Protein AF-A0A846EC88-F1 (afdb_monomer)

Secondary structure (DSSP, 8-state):
-PEEPBTTB--TTT---SS-SEE-TTS-EEESSSTT----TTEEEEEE-TTSS-EEEEE--S------------------PPPHHHHHHHHHHHHHHH---HHHHHHHHTTT--HHHHHHTT-EEE-SEEE-TTT-TTS-TTSTTEEEETTEEEEE--SEEEEEEE-TTS-EEEEEEEESS--TT-SEEEPTT---TTSPPP-EEE--SS-SS--EEEEESSHHHHHHHHHHTSEEEEEGGG-GGG-HHHHHHHHHHTT-SEEEEEPPTTGGG-HHHHHHHHHHHHHHHHTT-EEEEEES---STTSPPTTT-S-STT-EEEEHHHHHHHHHHTT-------S------TTHHHHHHHHHHHHHHHHHHHTTSPPP------------------EEEE-STT-SPPHHHHHHTTS-EEEE-TT-HHHHHHHHHHTT-------PPTTSSHHHHHTT--TTTTT--TT--EEEE-TTTTS-SSHHHHHH-EE-PPP-S-EEEEEEEE-TTSPEEEEEPPTT---SB--S-S-HHHHHHHHHTT----SSTTSHHHHT-TTHHHHHHHSHHHHHHHHHHH-SEEEE-GGGPPP-SSEEEETTHHHH---S------HHHHHHHHHHHHHH-GGGHHHHHHHHHHHHHHHHHHHH--

Radius of gyration: 30.82 Å; Cα contacts (8 Å, |Δi|>4): 964; chains: 1; bounding box: 62×72×78 Å

pLDDT: mean 76.56, std 20.5, range [24.97, 97.5]

Nearest PDB structures (foldseek):
  2au3-assembly1_A  TM=6.042E-01  e=3.944E-06  Aquifex aeolicus
  5w33-assembly1_A  TM=5.744E-01  e=3.854E-04  Mycobacterium tuberculosis H37Rv

Solvent-accessible surface area (backbone atoms only — not comparable to full-atom values): 38056 Å² total; per-residue (Å²): 112,80,43,62,16,24,85,93,46,47,31,91,86,76,63,44,42,83,44,74,25,35,36,43,91,75,66,38,34,34,33,44,88,42,20,88,50,78,94,44,95,63,46,42,70,77,48,53,42,98,82,58,60,25,10,37,30,32,68,64,69,90,77,80,81,82,78,73,72,83,70,70,74,78,72,73,75,74,60,72,50,67,52,53,68,59,36,20,56,52,49,54,49,47,21,75,73,60,28,60,49,71,71,57,49,49,57,47,38,74,54,73,43,50,73,69,55,46,59,74,51,49,42,21,46,38,54,41,68,40,77,24,58,94,81,42,64,85,65,55,77,61,44,58,20,39,46,73,60,96,84,43,43,28,39,49,54,56,47,23,39,37,39,51,27,21,36,80,88,66,39,35,52,38,52,35,32,40,42,72,77,57,64,96,88,55,58,61,43,71,34,52,75,49,46,44,82,89,64,26,57,69,51,21,39,27,59,50,97,76,71,80,89,54,59,38,36,40,28,52,23,52,66,41,12,45,41,29,4,64,75,66,54,20,36,13,35,10,18,67,83,45,45,48,71,62,28,55,66,64,51,50,51,44,38,58,77,66,68,50,58,53,39,30,38,41,70,52,27,19,34,50,61,33,62,70,56,46,52,38,52,51,48,38,50,57,52,31,56,76,68,67,29,45,64,30,32,51,41,69,78,43,60,40,71,85,37,71,37,74,44,66,52,91,65,67,87,73,47,41,81,38,51,51,70,57,55,48,51,58,20,36,77,60,70,36,90,68,88,72,78,65,98,80,68,81,76,84,69,73,71,68,54,57,56,53,54,53,50,53,70,69,44,54,68,61,56,59,59,65,71,69,64,81,83,85,92,85,84,89,82,89,88,86,85,80,86,90,69,87,66,76,88,45,72,42,75,41,85,53,92,80,59,67,67,44,56,69,55,34,55,75,66,66,64,47,50,78,45,65,56,94,87,42,62,65,57,50,54,24,50,36,45,75,43,63,51,88,76,83,85,84,79,73,62,90,87,75,47,62,66,44,53,61,23,65,67,48,51,78,63,55,73,48,57,92,90,39,38,39,36,39,26,23,94,58,36,85,51,37,82,28,53,38,31,60,75,56,34,46,70,56,80,70,73,30,79,16,30,23,72,36,82,92,43,61,30,56,85,65,47,56,29,72,40,75,41,54,94,93,51,85,42,76,38,73,51,42,32,96,59,36,66,60,56,53,52,36,49,76,69,73,48,86,68,63,93,60,68,84,23,72,73,44,66,71,35,94,56,40,72,56,22,53,63,77,18,47,57,15,52,51,51,52,48,62,74,77,46,55,33,36,22,25,43,66,93,77,60,73,96,62,94,42,51,77,44,69,56,61,53,85,86,63,70,65,83,91,70,81,82,84,73,51,71,64,59,55,52,51,52,49,50,52,38,54,73,76,38,58,92,50,38,80,73,49,50,61,60,54,49,54,54,51,54,57,55,54,56,61,65,75,75,110

Foldseek 3Di:
DWDFAAPVRAQLQPRHHPRQKTDDPPQKIFAQVAQADDDGPQKDWDHHDPVSRTTIIGGDDPDDPPPPDPPPPPPPPPLVADDLQLLLVVLLLCLVPQPADPVQVVVVVVLVDDPVLVVLQSKGWDDQKAFQCVRPVPDDCNHFQWDDDPNTIIRGDHGAMWGFAAALVRRGQFTKGQHPDDDPDDRIHGGHNQADSVRAHGKHKEADPDADPAAEEEEEDRVLQSLLRVLARHIYIYDHLLQCLRVLVRVLVNCVVVVAQEHEYFYAQQCLLPLVSVVSVVSVVVSVVVVNHAYWYFDLPRNHNPDDGSSNDNYSPSTDTHHPVVSVVSSVVSVRDDPDPDPDDDPPPPPPVVVVVVVCVVCVVVLVVVVVDDDDDDDDDDDDDDDDDDDPQAEQECEDQPSDDAPVVCVVVVNHHYDYDQPCVLSVQQNCLVSPNPDDDDPDDPPSCPLVVLLVDDCVSNVHDPLAAEEEADPLLQAAAYPSVVVAAAEQDDQAQAWAFDQVDAHNVGGTRIDHADVVGDHPGHGLDPPVVVVVVCVVVLNDFDLDCPGPVNVPDPCNVVSCCRGSVVSNVVCSVPHRHHYYHLSNDDDDPYHYHYDPCVVRDDPSDDPPPDVVNLVVVLVCCVPPPVVCNVSCVVVSVVVVVVVVVVVVVD

Structure (mmCIF, N/CA/C/O backbone):
data_AF-A0A846EC88-F1
#
_entry.id   AF-A0A846EC88-F1
#
loop_
_atom_site.group_PDB
_atom_site.id
_atom_site.type_symbol
_atom_site.label_atom_id
_atom_site.label_alt_id
_atom_site.label_comp_id
_atom_site.label_asym_id
_atom_site.label_entity_id
_atom_site.label_seq_id
_atom_site.pdbx_PDB_ins_code
_atom_site.Cartn_x
_atom_site.Cartn_y
_atom_site.Cartn_z
_atom_site.occupancy
_atom_site.B_iso_or_equiv
_atom_site.auth_seq_id
_atom_site.auth_comp_id
_atom_site.auth_asym_id
_atom_site.auth_atom_id
_atom_site.pdbx_PDB_model_num
ATOM 1 N N . MET A 1 1 ? 27.613 26.245 20.957 1.00 57.59 1 MET A N 1
ATOM 2 C CA . MET A 1 1 ? 26.777 25.849 22.128 1.00 57.59 1 MET A CA 1
ATOM 3 C C . MET A 1 1 ? 25.412 26.517 21.968 1.00 57.59 1 MET A C 1
ATOM 5 O O . MET A 1 1 ? 25.391 27.625 21.455 1.00 57.59 1 MET A O 1
ATOM 9 N N . PHE A 1 2 ? 24.279 25.891 22.315 1.00 75.75 2 PHE A N 1
ATOM 10 C CA . PHE A 1 2 ? 22.965 26.524 22.092 1.00 75.75 2 PHE A CA 1
ATOM 11 C C . PHE A 1 2 ? 22.640 27.540 23.194 1.00 75.75 2 PHE A C 1
ATOM 13 O O . PHE A 1 2 ? 22.489 27.157 24.353 1.00 75.75 2 PHE A O 1
ATOM 20 N N . LYS A 1 3 ? 22.500 28.820 22.838 1.00 85.25 3 LYS A N 1
ATOM 21 C CA . LYS A 1 3 ? 22.108 29.898 23.763 1.00 85.25 3 LYS A CA 1
ATOM 22 C C . LYS A 1 3 ? 20.609 30.164 23.638 1.00 85.25 3 LYS A C 1
ATOM 24 O O . LYS A 1 3 ? 20.094 30.245 22.526 1.00 85.25 3 LYS A O 1
ATOM 29 N N . ALA A 1 4 ? 19.894 30.260 24.756 1.00 88.75 4 ALA A N 1
ATOM 30 C CA . ALA A 1 4 ? 18.466 30.575 24.740 1.00 88.75 4 ALA A CA 1
ATOM 31 C C . ALA A 1 4 ? 18.224 32.052 24.390 1.00 88.75 4 ALA A C 1
ATOM 33 O O . ALA A 1 4 ? 19.019 32.917 24.772 1.00 88.75 4 ALA A O 1
ATOM 34 N N . SER A 1 5 ? 17.125 32.326 23.684 1.00 87.12 5 SER A N 1
ATOM 35 C CA . SER A 1 5 ? 16.649 33.691 23.444 1.00 87.12 5 SER A CA 1
ATOM 36 C C . SER A 1 5 ? 16.393 34.425 24.766 1.00 87.12 5 SER A C 1
ATOM 38 O O . SER A 1 5 ? 15.987 33.828 25.758 1.00 87.12 5 SER A O 1
ATOM 40 N N . ASN A 1 6 ? 16.645 35.726 24.830 1.00 86.69 6 ASN A N 1
ATOM 41 C CA . ASN A 1 6 ? 16.360 36.528 26.023 1.00 86.69 6 ASN A CA 1
ATOM 42 C C . ASN A 1 6 ? 16.172 38.004 25.650 1.00 86.69 6 ASN A C 1
ATOM 44 O O . ASN A 1 6 ? 16.313 38.375 24.489 1.00 86.69 6 ASN A O 1
ATOM 48 N N . ARG A 1 7 ? 15.884 38.868 26.630 1.00 84.94 7 ARG A N 1
ATOM 49 C CA . ARG A 1 7 ? 15.658 40.307 26.389 1.00 84.94 7 ARG A CA 1
ATOM 50 C C . ARG A 1 7 ? 16.820 41.030 25.694 1.00 84.94 7 ARG A C 1
ATOM 52 O O . ARG A 1 7 ? 16.562 41.959 24.943 1.00 84.94 7 ARG A O 1
ATOM 59 N N . HIS A 1 8 ? 18.065 40.614 25.924 1.00 82.25 8 HIS A N 1
ATOM 60 C CA . HIS A 1 8 ? 19.252 41.205 25.289 1.00 82.25 8 HIS A CA 1
ATOM 61 C C . HIS A 1 8 ? 19.635 40.501 23.978 1.00 82.25 8 HIS A C 1
ATOM 63 O O . HIS A 1 8 ? 20.498 40.984 23.254 1.00 82.25 8 HIS A O 1
ATOM 69 N N . ASN A 1 9 ? 19.015 39.356 23.679 1.00 81.25 9 ASN A N 1
ATOM 70 C CA . ASN A 1 9 ? 19.256 38.569 22.475 1.00 81.25 9 ASN A CA 1
ATOM 71 C C . ASN A 1 9 ? 17.948 37.879 22.024 1.00 81.25 9 ASN A C 1
ATOM 73 O O . ASN A 1 9 ? 17.772 36.679 22.277 1.00 81.25 9 ASN A O 1
ATOM 77 N N . PRO A 1 10 ? 16.990 38.638 21.455 1.00 86.44 10 PRO A N 1
ATOM 78 C CA . PRO A 1 10 ? 15.709 38.107 20.994 1.00 86.44 10 PRO A CA 1
ATOM 79 C C . PRO A 1 10 ? 15.895 37.149 19.816 1.00 86.44 10 PRO A C 1
ATOM 81 O O . PRO A 1 10 ? 16.828 37.292 19.028 1.00 86.44 10 PRO A O 1
ATOM 84 N N . CYS A 1 11 ? 14.973 36.201 19.643 1.00 86.19 11 CYS A N 1
ATOM 85 C CA . CYS A 1 11 ? 14.962 35.353 18.457 1.00 86.19 11 CYS A CA 1
ATOM 86 C C . CYS A 1 11 ? 14.750 36.216 17.203 1.00 86.19 11 CYS A C 1
ATOM 88 O O . CYS A 1 11 ? 13.708 36.858 17.092 1.00 86.19 11 CYS A O 1
ATOM 90 N N . PRO A 1 12 ? 15.656 36.195 16.218 1.00 83.38 12 PRO A N 1
ATOM 91 C CA . PRO A 1 12 ? 15.541 37.069 15.053 1.00 83.38 12 PRO A CA 1
ATOM 92 C C . PRO A 1 12 ? 14.470 36.617 14.045 1.00 83.38 12 PRO A C 1
ATOM 94 O O . PRO A 1 12 ? 14.153 37.369 13.134 1.00 83.38 12 PRO A O 1
ATOM 97 N N . VAL A 1 13 ? 13.901 35.413 14.208 1.00 83.69 13 VAL A N 1
ATOM 98 C CA . VAL A 1 13 ? 12.848 34.859 13.331 1.00 83.69 13 VAL A CA 1
ATOM 99 C C . VAL A 1 13 ? 11.441 35.146 13.871 1.00 83.69 13 VAL A C 1
ATOM 101 O O . VAL A 1 13 ? 10.504 35.340 13.109 1.00 83.69 13 VAL A O 1
ATOM 104 N N . CYS A 1 14 ? 11.244 35.153 15.192 1.00 83.81 14 CYS A N 1
ATOM 105 C CA . CYS A 1 14 ? 9.910 35.351 15.783 1.00 83.81 14 CYS A CA 1
ATOM 106 C C . CYS A 1 14 ? 9.833 36.426 16.867 1.00 83.81 14 CYS A C 1
ATOM 108 O O . CYS A 1 14 ? 8.761 36.642 17.424 1.00 83.81 14 CYS A O 1
ATOM 110 N N . GLY A 1 15 ? 10.951 37.067 17.205 1.00 83.25 15 GLY A N 1
ATOM 111 C CA . GLY A 1 15 ? 11.024 38.084 18.252 1.00 83.25 15 GLY A CA 1
ATOM 112 C C . GLY A 1 15 ? 10.955 37.545 19.684 1.00 83.25 15 GLY A C 1
ATOM 113 O O . GLY A 1 15 ? 10.860 38.337 20.616 1.00 83.25 15 GLY A O 1
ATOM 114 N N . ASP A 1 16 ? 10.994 36.224 19.899 1.00 83.19 16 ASP A N 1
ATOM 115 C CA . ASP A 1 16 ? 10.897 35.650 21.245 1.00 83.19 16 ASP A CA 1
ATOM 116 C C . ASP A 1 16 ? 12.030 36.134 22.168 1.00 83.19 16 ASP A C 1
ATOM 118 O O . ASP A 1 16 ? 13.205 36.003 21.840 1.00 83.19 16 ASP A O 1
ATOM 122 N N . ILE A 1 17 ? 11.665 36.619 23.357 1.00 84.69 17 ILE A N 1
ATOM 123 C CA . ILE A 1 17 ? 12.574 37.074 24.427 1.00 84.69 17 ILE A CA 1
ATOM 124 C C . ILE A 1 17 ? 12.481 36.208 25.690 1.00 84.69 17 ILE A C 1
ATOM 126 O O . ILE A 1 17 ? 13.076 36.547 26.714 1.00 84.69 17 ILE A O 1
ATOM 130 N N . THR A 1 18 ? 11.700 35.125 25.652 1.00 76.50 18 THR A N 1
ATOM 131 C CA . THR A 1 18 ? 11.334 34.335 26.841 1.00 76.50 18 THR A CA 1
ATOM 132 C C . THR A 1 18 ? 12.183 33.080 27.040 1.00 76.50 18 THR A C 1
ATOM 134 O O . THR A 1 18 ? 11.984 32.356 28.012 1.00 76.50 18 THR A O 1
ATOM 137 N N . GLY A 1 19 ? 13.148 32.820 26.155 1.00 82.00 19 GLY A N 1
ATOM 138 C CA . GLY A 1 19 ? 14.025 31.653 26.252 1.00 82.00 19 GLY A CA 1
ATOM 139 C C . GLY A 1 19 ? 13.451 30.391 25.644 1.00 82.00 19 GLY A C 1
ATOM 140 O O . GLY A 1 19 ? 13.921 29.303 25.971 1.00 82.00 19 GLY A O 1
ATOM 141 N N . ASN A 1 20 ? 12.479 30.500 24.740 1.00 81.19 20 ASN A N 1
ATOM 142 C CA . ASN A 1 20 ? 11.909 29.350 24.045 1.00 81.19 20 ASN A CA 1
ATOM 143 C C . ASN A 1 20 ? 12.680 28.998 22.770 1.00 81.19 20 ASN A C 1
ATOM 145 O O . ASN A 1 20 ? 12.744 27.830 22.400 1.00 81.19 20 ASN A O 1
ATOM 149 N N . CYS A 1 21 ? 13.328 29.964 22.122 1.00 87.69 21 CYS A N 1
ATOM 150 C CA . CYS A 1 21 ? 14.159 29.723 20.940 1.00 87.69 21 CYS A CA 1
ATOM 151 C C . CYS A 1 21 ? 15.626 29.460 21.319 1.00 87.69 21 CYS A C 1
ATOM 153 O O . CYS A 1 21 ? 16.054 29.721 22.451 1.00 87.69 21 CYS A O 1
ATOM 155 N N . ARG A 1 22 ? 16.414 28.899 20.396 1.00 89.81 22 ARG A N 1
ATOM 156 C CA . ARG A 1 22 ? 17.856 28.669 20.600 1.00 89.81 22 ARG A CA 1
ATOM 157 C C . ARG A 1 22 ? 18.675 29.232 19.446 1.00 89.81 22 ARG A C 1
ATOM 159 O O . ARG A 1 22 ? 18.284 29.125 18.291 1.00 89.81 22 ARG A O 1
ATOM 166 N N . HIS A 1 23 ? 19.826 29.788 19.784 1.00 84.62 23 HIS A N 1
ATOM 167 C CA . HIS A 1 23 ? 20.784 30.395 18.872 1.00 84.62 23 HIS A CA 1
ATOM 168 C C . HIS A 1 23 ? 22.057 29.553 18.879 1.00 84.62 23 HIS A C 1
ATOM 170 O O . HIS A 1 23 ? 22.477 29.086 19.945 1.00 84.62 23 HIS A O 1
ATOM 176 N N . THR A 1 24 ? 22.679 29.365 17.720 1.00 79.31 24 THR A N 1
ATOM 177 C CA . THR A 1 24 ? 24.048 28.846 17.628 1.00 79.31 24 THR A CA 1
ATOM 178 C C . THR A 1 24 ? 25.024 29.965 17.298 1.00 79.31 24 THR A C 1
ATOM 180 O O . THR A 1 24 ? 24.635 31.030 16.832 1.00 79.31 24 THR A O 1
ATOM 183 N N . ASP A 1 25 ? 26.314 29.700 17.494 1.00 71.62 25 ASP A N 1
ATOM 184 C CA . ASP A 1 25 ? 27.396 30.612 17.105 1.00 71.62 25 ASP A CA 1
ATOM 185 C C . ASP A 1 25 ? 27.651 30.612 15.571 1.00 71.62 25 ASP A C 1
ATOM 187 O O . ASP A 1 25 ? 28.618 31.196 15.104 1.00 71.62 25 ASP A O 1
ATOM 191 N N . SER A 1 26 ? 26.810 29.921 14.787 1.00 61.34 26 SER A N 1
ATOM 192 C CA . SER A 1 26 ? 26.970 29.658 13.346 1.00 61.34 26 SER A CA 1
ATOM 193 C C . SER A 1 26 ? 25.767 30.142 12.519 1.00 61.34 26 SER A C 1
ATOM 195 O O . SER A 1 26 ? 25.363 29.461 11.575 1.00 61.34 26 SER A O 1
ATOM 197 N N . ASP A 1 27 ? 25.123 31.229 12.949 1.00 75.12 27 ASP A N 1
ATOM 198 C CA . ASP A 1 27 ? 23.935 31.843 12.332 1.00 75.12 27 ASP A CA 1
ATOM 199 C C . ASP A 1 27 ? 22.708 30.925 12.152 1.00 75.12 27 ASP A C 1
ATOM 201 O O . ASP A 1 27 ? 21.787 31.233 11.396 1.00 75.12 27 ASP A O 1
ATOM 205 N N . LEU A 1 28 ? 22.648 29.793 12.864 1.00 85.56 28 LEU A N 1
ATOM 206 C CA . LEU A 1 28 ? 21.479 28.915 12.854 1.00 85.56 28 LEU A CA 1
ATOM 207 C C . LEU A 1 28 ? 20.570 29.224 14.039 1.00 85.56 28 LEU A C 1
ATOM 209 O O . LEU A 1 28 ? 21.000 29.272 15.196 1.00 85.56 28 LEU A O 1
ATOM 213 N N . ILE A 1 29 ? 19.282 29.370 13.741 1.00 88.94 29 ILE A N 1
ATOM 214 C CA . ILE A 1 29 ? 18.248 29.679 14.722 1.00 88.94 29 ILE A CA 1
ATOM 215 C C . ILE A 1 29 ? 17.260 28.525 14.797 1.00 88.94 29 ILE A C 1
ATOM 217 O O . ILE A 1 29 ? 16.678 28.106 13.800 1.00 88.94 29 ILE A O 1
ATOM 221 N N . LEU A 1 30 ? 17.056 28.024 16.010 1.00 89.69 30 LEU A N 1
ATOM 222 C CA . LEU A 1 30 ? 15.982 27.106 16.350 1.00 89.69 30 LEU A CA 1
ATOM 223 C C . LEU A 1 30 ? 14.794 27.928 16.849 1.00 89.69 30 LEU A C 1
ATOM 225 O O . LEU A 1 30 ? 14.759 28.345 18.010 1.00 89.69 30 LEU A O 1
ATOM 229 N N . CYS A 1 31 ? 13.836 28.180 15.960 1.00 84.94 31 CYS A N 1
ATOM 230 C CA . CYS A 1 31 ? 12.640 28.962 16.255 1.00 84.94 31 CYS A CA 1
ATOM 231 C C . CYS A 1 31 ? 11.501 28.043 16.705 1.00 84.94 31 CYS A C 1
ATOM 233 O O . CYS A 1 31 ? 11.115 27.134 15.977 1.00 84.94 31 CYS A O 1
ATOM 235 N N . MET A 1 32 ? 10.963 28.272 17.905 1.00 84.81 32 MET A N 1
ATOM 236 C CA . MET A 1 32 ? 9.873 27.450 18.453 1.00 84.81 32 MET A CA 1
ATOM 237 C C . MET A 1 32 ? 8.492 27.917 17.978 1.00 84.81 32 MET A C 1
ATOM 239 O O . MET A 1 32 ? 7.542 27.145 17.993 1.00 84.81 32 MET A O 1
ATOM 243 N N . THR A 1 33 ? 8.381 29.189 17.585 1.00 79.50 33 THR A N 1
ATOM 244 C CA . THR A 1 33 ? 7.131 29.805 17.112 1.00 79.50 33 THR A CA 1
ATOM 245 C C . THR A 1 33 ? 6.792 29.370 15.692 1.00 79.50 33 THR A C 1
ATOM 247 O O . THR A 1 33 ? 5.628 29.141 15.392 1.00 79.50 33 THR A O 1
ATOM 250 N N . TYR A 1 34 ? 7.809 29.199 14.844 1.00 78.00 34 TYR A N 1
ATOM 251 C CA . TYR A 1 34 ? 7.658 28.742 13.463 1.00 78.00 34 TYR A CA 1
ATOM 252 C C . TYR A 1 34 ? 8.408 27.418 13.255 1.00 78.00 34 TYR A C 1
ATOM 254 O O . TYR A 1 34 ? 9.464 27.396 12.607 1.00 78.00 34 TYR A O 1
ATOM 262 N N . PRO A 1 35 ? 7.922 26.312 13.856 1.00 71.88 35 PRO A N 1
ATOM 263 C CA . PRO A 1 35 ? 8.616 25.034 13.810 1.00 71.88 35 PRO A CA 1
ATOM 264 C C . PRO A 1 35 ? 8.551 24.355 12.438 1.00 71.88 35 PRO A C 1
ATOM 266 O O . PRO A 1 35 ? 9.471 23.624 12.072 1.00 71.88 35 PRO A O 1
ATOM 269 N N . ASP A 1 36 ? 7.511 24.671 11.666 1.00 66.12 36 ASP A N 1
ATOM 270 C CA . ASP A 1 36 ? 7.194 24.047 10.380 1.00 66.12 36 ASP A CA 1
ATOM 271 C C . ASP A 1 36 ? 7.379 25.000 9.182 1.00 66.12 36 ASP A C 1
ATOM 273 O O . ASP A 1 36 ? 6.984 24.681 8.062 1.00 66.12 36 ASP A O 1
ATOM 277 N N . GLY A 1 37 ? 8.000 26.163 9.400 1.00 73.94 37 GLY A N 1
ATOM 278 C CA . GLY A 1 37 ? 8.221 27.179 8.367 1.00 73.94 37 GLY A CA 1
ATOM 279 C C . GLY A 1 37 ? 7.282 28.385 8.477 1.00 73.94 37 GLY A C 1
ATOM 280 O O . GLY A 1 37 ? 6.573 28.554 9.467 1.00 73.94 37 GLY A O 1
ATOM 281 N N . GLY A 1 38 ? 7.338 29.262 7.475 1.00 69.62 38 GLY A N 1
ATOM 282 C CA . GLY A 1 38 ? 6.622 30.540 7.407 1.00 69.62 38 GLY A CA 1
ATOM 283 C C . GLY A 1 38 ? 7.363 31.547 6.519 1.00 69.62 38 GLY A C 1
ATOM 284 O O . GLY A 1 38 ? 8.542 31.355 6.221 1.00 69.62 38 GLY A O 1
ATOM 285 N N . ASP A 1 39 ? 6.692 32.620 6.105 1.00 67.25 39 ASP A N 1
ATOM 286 C CA . ASP A 1 39 ? 7.363 33.733 5.425 1.00 67.25 39 ASP A CA 1
ATOM 287 C C . ASP A 1 39 ? 7.986 34.661 6.467 1.00 67.25 39 ASP A C 1
ATOM 289 O O . ASP A 1 39 ? 7.288 35.305 7.249 1.00 67.25 39 ASP A O 1
ATOM 293 N N . ASN A 1 40 ? 9.317 34.710 6.491 1.00 71.81 40 ASN A N 1
ATOM 294 C CA . ASN A 1 40 ? 10.076 35.555 7.403 1.00 71.81 40 ASN A CA 1
ATOM 295 C C . ASN A 1 40 ? 11.186 36.288 6.631 1.00 71.81 40 ASN A C 1
ATOM 297 O O . ASN A 1 40 ? 12.158 35.653 6.207 1.00 71.81 40 ASN A O 1
ATOM 301 N N . PRO A 1 41 ? 11.056 37.608 6.399 1.00 74.44 41 PRO A N 1
ATOM 302 C CA . PRO A 1 41 ? 12.011 38.368 5.598 1.00 74.44 41 PRO A CA 1
ATOM 303 C C . PRO A 1 41 ? 13.450 38.225 6.115 1.00 74.44 41 PRO A C 1
ATOM 305 O O . PRO A 1 41 ? 13.727 38.460 7.288 1.00 74.44 41 PRO A O 1
ATOM 308 N N . GLY A 1 42 ? 14.374 37.832 5.233 1.00 78.62 42 GLY A N 1
ATOM 309 C CA . GLY A 1 42 ? 15.794 37.658 5.564 1.00 78.62 42 GLY A CA 1
ATOM 310 C C . GLY A 1 42 ? 16.171 36.304 6.180 1.00 78.62 42 GLY A C 1
ATOM 311 O O . GLY A 1 42 ? 17.356 36.077 6.417 1.00 78.62 42 GLY A O 1
ATOM 312 N N . TRP A 1 43 ? 15.219 35.382 6.380 1.00 83.19 43 TRP A N 1
ATOM 313 C CA . TRP A 1 43 ? 15.471 34.053 6.951 1.00 83.19 43 TRP A CA 1
ATOM 314 C C . TRP A 1 43 ? 14.894 32.925 6.086 1.00 83.19 43 TRP A C 1
ATOM 316 O O . TRP A 1 43 ? 13.745 32.961 5.663 1.00 83.19 43 TRP A O 1
ATOM 326 N N . GLN A 1 44 ? 15.689 31.881 5.850 1.00 86.44 44 GLN A N 1
ATOM 327 C CA . GLN A 1 44 ? 15.288 30.680 5.120 1.00 86.44 44 GLN A CA 1
ATOM 328 C C . GLN A 1 44 ? 15.036 29.520 6.086 1.00 86.44 44 GLN A C 1
ATOM 330 O O . GLN A 1 44 ? 15.924 29.131 6.853 1.00 86.44 44 GLN A O 1
ATOM 335 N N . PHE A 1 45 ? 13.849 28.921 5.989 1.00 86.62 45 PHE A N 1
ATOM 336 C CA . PHE A 1 45 ? 13.525 27.670 6.668 1.00 86.62 45 PHE A CA 1
ATOM 337 C C . PHE A 1 45 ? 14.235 26.487 6.007 1.00 86.62 45 PHE A C 1
ATOM 339 O O . PHE A 1 45 ? 14.256 26.365 4.782 1.00 86.62 45 PHE A O 1
ATOM 346 N N . LEU A 1 46 ? 14.805 25.598 6.820 1.00 80.25 46 LEU A N 1
ATOM 347 C CA . LEU A 1 46 ? 15.489 24.399 6.337 1.00 80.25 46 LEU A CA 1
ATOM 348 C C . LEU A 1 46 ? 14.660 23.141 6.573 1.00 80.25 46 LEU A C 1
ATOM 350 O O . LEU A 1 46 ? 14.443 22.365 5.646 1.00 80.25 46 LEU A O 1
ATOM 354 N N . LYS A 1 47 ? 14.273 22.900 7.829 1.00 75.31 47 LYS A N 1
ATOM 355 C CA . LYS A 1 47 ? 13.519 21.717 8.264 1.00 75.31 47 LYS A CA 1
ATOM 356 C C . LYS A 1 47 ? 13.105 21.836 9.736 1.00 75.31 47 LYS A C 1
ATOM 358 O O . LYS A 1 47 ? 13.783 22.545 10.487 1.00 75.31 47 LYS A O 1
ATOM 363 N N . PRO A 1 48 ? 12.093 21.078 10.184 1.00 74.44 48 PRO A N 1
ATOM 364 C CA . PRO A 1 48 ? 11.845 20.887 11.608 1.00 74.44 48 PRO A CA 1
ATOM 365 C C . PRO A 1 48 ? 12.967 20.060 12.263 1.00 74.44 48 PRO A C 1
ATOM 367 O O . PRO A 1 48 ? 13.649 19.252 11.617 1.00 74.44 48 PRO A O 1
ATOM 370 N N . THR A 1 49 ? 13.173 20.240 13.567 1.00 68.69 49 THR A N 1
ATOM 371 C CA . THR A 1 49 ? 14.021 19.358 14.380 1.00 68.69 49 THR A CA 1
ATOM 372 C C . THR A 1 49 ? 13.407 17.960 14.486 1.00 68.69 49 THR A C 1
ATOM 374 O O . THR A 1 49 ? 12.210 17.775 14.289 1.00 68.69 49 THR A O 1
ATOM 377 N N . SER A 1 50 ? 14.204 16.943 14.830 1.00 57.16 50 SER A N 1
ATOM 378 C CA . SER A 1 50 ? 13.732 15.546 14.925 1.00 57.16 50 SER A CA 1
ATOM 379 C C . SER A 1 50 ? 12.590 15.336 15.928 1.00 57.16 50 SER A C 1
ATOM 381 O O . SER A 1 50 ? 11.792 14.421 15.768 1.00 57.16 50 SER A O 1
ATOM 383 N N . ASN A 1 51 ? 12.498 16.188 16.949 1.00 57.34 51 ASN A N 1
ATOM 384 C CA . ASN A 1 51 ? 11.409 16.211 17.928 1.00 57.34 51 ASN A CA 1
ATOM 385 C C . ASN A 1 51 ? 10.243 17.141 17.531 1.00 57.34 51 ASN A C 1
ATOM 387 O O . ASN A 1 51 ? 9.279 17.253 18.285 1.00 57.34 51 ASN A O 1
ATOM 391 N N . GLY A 1 52 ? 10.342 17.831 16.389 1.00 57.41 52 GLY A N 1
ATOM 392 C CA . GLY A 1 52 ? 9.337 18.757 15.862 1.00 57.41 52 GLY A CA 1
ATOM 393 C C . GLY A 1 52 ? 9.066 19.984 16.737 1.00 57.41 52 GLY A C 1
ATOM 394 O O . GLY A 1 52 ? 8.054 20.647 16.546 1.00 57.41 52 GLY A O 1
ATOM 395 N N . LEU A 1 53 ? 9.909 20.261 17.739 1.00 69.06 53 LEU A N 1
ATOM 396 C CA . LEU A 1 53 ? 9.709 21.381 18.665 1.00 69.06 53 LEU A CA 1
ATOM 397 C C . LEU A 1 53 ? 10.203 22.712 18.096 1.00 69.06 53 LEU A C 1
ATOM 399 O O . LEU A 1 53 ? 9.648 23.750 18.438 1.00 69.06 53 LEU A O 1
ATOM 403 N N . TRP A 1 54 ? 11.225 22.688 17.242 1.00 84.94 54 TRP A N 1
ATOM 404 C CA . TRP A 1 54 ? 11.805 23.885 16.649 1.00 84.94 54 TRP A CA 1
ATOM 405 C C . TRP A 1 54 ? 11.943 23.741 15.143 1.00 84.94 54 TRP A C 1
ATOM 407 O O . TRP A 1 54 ? 12.192 22.660 14.616 1.00 84.94 54 TRP A O 1
ATOM 417 N N . GLY A 1 55 ? 11.867 24.874 14.468 1.00 84.62 55 GLY A N 1
ATOM 418 C CA . GLY A 1 55 ? 12.203 25.021 13.067 1.00 84.62 55 GLY A CA 1
ATOM 419 C C . GLY A 1 55 ? 13.649 25.451 12.987 1.00 84.62 55 GLY A C 1
ATOM 420 O O . GLY A 1 55 ? 14.071 26.314 13.758 1.00 84.62 55 GLY A O 1
ATOM 421 N N . LEU A 1 56 ? 14.422 24.841 12.095 1.00 87.81 56 LEU A N 1
ATOM 422 C CA . LEU A 1 56 ? 15.795 25.248 11.841 1.00 87.81 56 LEU A CA 1
ATOM 423 C C . LEU A 1 56 ? 15.813 26.299 10.728 1.00 87.81 56 LEU A C 1
ATOM 425 O O . LEU A 1 56 ? 15.426 26.011 9.594 1.00 87.81 56 LEU A O 1
ATOM 429 N N . TRP A 1 57 ? 16.301 27.489 11.059 1.00 90.00 57 TRP A N 1
ATOM 430 C CA . TRP A 1 57 ? 16.358 28.658 10.187 1.00 90.00 57 TRP A CA 1
ATOM 431 C C . TRP A 1 57 ? 17.794 29.149 10.029 1.00 90.00 57 TRP A C 1
ATOM 433 O O . TRP A 1 57 ? 18.603 29.020 10.949 1.00 90.00 57 TRP A O 1
ATOM 443 N N . LYS A 1 58 ? 18.098 29.734 8.870 1.00 90.62 58 LYS A N 1
ATOM 444 C CA . LYS A 1 58 ? 19.376 30.403 8.585 1.00 90.62 58 LYS A CA 1
ATOM 445 C C . LYS A 1 58 ? 19.134 31.756 7.904 1.00 90.62 58 LYS A C 1
ATOM 447 O O . LYS A 1 58 ? 18.104 31.883 7.238 1.00 90.62 58 LYS A O 1
ATOM 452 N N . PRO A 1 59 ? 20.039 32.740 8.009 1.00 85.25 59 PRO A N 1
ATOM 453 C CA . PRO A 1 59 ? 19.905 33.988 7.270 1.00 85.25 59 PRO A CA 1
ATOM 454 C C . PRO A 1 59 ? 20.025 33.743 5.761 1.00 85.25 59 PRO A C 1
ATOM 456 O O . PRO A 1 59 ? 20.747 32.850 5.305 1.00 85.25 59 PRO A O 1
ATOM 459 N N . VAL A 1 60 ? 19.301 34.538 4.978 1.00 77.00 60 VAL A N 1
ATOM 460 C CA . VAL A 1 60 ? 19.417 34.557 3.518 1.00 77.00 60 VAL A CA 1
ATOM 461 C C . VAL A 1 60 ? 20.633 35.407 3.154 1.00 77.00 60 VAL A C 1
ATOM 463 O O . VAL A 1 60 ? 20.564 36.630 3.183 1.00 77.00 60 VAL A O 1
ATOM 466 N N . THR A 1 61 ? 21.759 34.772 2.828 1.00 64.44 61 THR A N 1
ATOM 467 C CA . THR A 1 61 ? 22.903 35.454 2.204 1.00 64.44 61 THR A CA 1
ATOM 468 C C . THR A 1 61 ? 22.712 35.475 0.691 1.00 64.44 61 THR A C 1
ATOM 470 O O . THR A 1 61 ? 22.382 34.449 0.091 1.00 64.44 61 THR A O 1
ATOM 473 N N . GLU A 1 62 ? 22.887 36.640 0.064 1.00 47.59 62 GLU A N 1
ATOM 474 C CA . GLU A 1 62 ? 22.790 36.769 -1.390 1.00 47.59 62 GLU A CA 1
ATOM 475 C C . GLU A 1 62 ? 23.822 35.860 -2.084 1.00 47.59 62 GLU A C 1
ATOM 477 O O . GLU A 1 62 ? 25.015 35.908 -1.795 1.00 47.59 62 GLU A O 1
ATOM 482 N N . GLN A 1 63 ? 23.303 35.055 -3.021 1.00 39.81 63 GLN A N 1
ATOM 483 C CA . GLN A 1 63 ? 23.930 34.023 -3.865 1.00 39.81 63 GLN A CA 1
ATOM 484 C C . GLN A 1 63 ? 24.162 32.628 -3.245 1.00 39.81 63 GLN A C 1
ATOM 486 O O . GLN A 1 63 ? 24.988 32.454 -2.351 1.00 39.81 63 GLN A O 1
ATOM 491 N N . PRO A 1 64 ? 23.567 31.565 -3.826 1.00 35.75 64 PRO A N 1
ATOM 492 C CA . PRO A 1 64 ? 24.073 30.213 -3.676 1.00 35.75 64 PRO A CA 1
ATOM 493 C C . PRO A 1 64 ? 24.911 29.811 -4.900 1.00 35.75 64 PRO A C 1
ATOM 495 O O . PRO A 1 64 ? 24.371 29.465 -5.951 1.00 35.75 64 PRO A O 1
ATOM 498 N N . GLN A 1 65 ? 26.234 29.730 -4.731 1.00 33.19 65 GLN A N 1
ATOM 499 C CA . GLN A 1 65 ? 26.983 28.648 -5.372 1.00 33.19 65 GLN A CA 1
ATOM 500 C C . GLN A 1 65 ? 26.464 27.344 -4.760 1.00 33.19 65 GLN A C 1
ATOM 502 O O . GLN A 1 65 ? 26.608 27.094 -3.562 1.00 33.19 65 GLN A O 1
ATOM 507 N N . THR A 1 66 ? 25.789 26.528 -5.563 1.00 31.34 66 THR A N 1
ATOM 508 C CA . THR A 1 66 ? 25.264 25.227 -5.151 1.00 31.34 66 THR A CA 1
ATOM 509 C C . THR A 1 66 ? 26.412 24.271 -4.836 1.00 31.34 66 THR A C 1
ATOM 511 O O . THR A 1 66 ? 26.846 23.500 -5.688 1.00 31.34 66 THR A O 1
ATOM 514 N N . TYR A 1 67 ? 26.890 24.283 -3.591 1.00 30.05 67 TYR A N 1
ATOM 515 C CA . TYR A 1 67 ? 27.645 23.167 -3.035 1.00 30.05 67 TYR A CA 1
ATOM 516 C C . TYR A 1 67 ? 26.657 22.034 -2.741 1.00 30.05 67 TYR A C 1
ATOM 518 O O . TYR A 1 67 ? 26.105 21.906 -1.645 1.00 30.05 67 TYR A O 1
ATOM 526 N N . ILE A 1 68 ? 26.376 21.232 -3.767 1.00 32.12 68 ILE A N 1
ATOM 527 C CA . ILE A 1 68 ? 25.678 19.960 -3.616 1.00 32.12 68 ILE A CA 1
ATOM 528 C C . ILE A 1 68 ? 26.646 19.049 -2.861 1.00 32.12 68 ILE A C 1
ATOM 530 O O . ILE A 1 68 ? 27.586 18.517 -3.448 1.00 32.12 68 ILE A O 1
ATOM 534 N N . LYS A 1 69 ? 26.435 18.855 -1.552 1.00 26.39 69 LYS A N 1
ATOM 535 C CA . LYS A 1 69 ? 26.999 17.672 -0.896 1.00 26.39 69 LYS A CA 1
ATOM 536 C C . LYS A 1 69 ? 26.473 16.468 -1.680 1.00 26.39 69 LYS A C 1
ATOM 538 O O . LYS A 1 69 ? 25.250 16.364 -1.798 1.00 26.39 69 LYS A O 1
ATOM 543 N N . PRO A 1 70 ? 27.328 15.571 -2.199 1.00 25.77 70 PRO A N 1
ATOM 544 C CA . PRO A 1 70 ? 26.860 14.292 -2.693 1.00 25.77 70 PRO A CA 1
ATOM 545 C C . PRO A 1 70 ? 26.231 13.573 -1.502 1.00 25.77 70 PRO A C 1
ATOM 547 O O . PRO A 1 70 ? 26.903 12.977 -0.664 1.00 25.77 70 PRO A O 1
ATOM 550 N N . VAL A 1 71 ? 24.911 13.680 -1.390 1.00 29.91 71 VAL A N 1
ATOM 551 C CA . VAL A 1 71 ? 24.133 12.671 -0.702 1.00 29.91 71 VAL A CA 1
ATOM 552 C C . VAL A 1 71 ? 24.316 11.472 -1.610 1.00 29.91 71 VAL A C 1
ATOM 554 O O . VAL A 1 71 ? 23.746 11.435 -2.700 1.00 29.91 71 VAL A O 1
ATOM 557 N N . ALA A 1 72 ? 25.200 10.548 -1.215 1.00 25.62 72 ALA A N 1
ATOM 558 C CA . ALA A 1 72 ? 25.175 9.210 -1.780 1.00 25.62 72 ALA A CA 1
ATOM 559 C C . ALA A 1 72 ? 23.696 8.830 -1.838 1.00 25.62 72 ALA A C 1
ATOM 561 O O . ALA A 1 72 ? 23.029 9.028 -0.811 1.00 25.62 72 ALA A O 1
ATOM 562 N N . PRO A 1 73 ? 23.156 8.415 -3.001 1.00 28.45 73 PRO A N 1
ATOM 563 C CA . PRO A 1 73 ? 21.769 8.005 -3.055 1.00 28.45 73 PRO A CA 1
ATOM 564 C C . PRO A 1 73 ? 21.583 7.080 -1.862 1.00 28.45 73 PRO A C 1
ATOM 566 O O . PRO A 1 73 ? 22.323 6.102 -1.711 1.00 28.45 73 PRO A O 1
ATOM 569 N N . LYS A 1 74 ? 20.662 7.430 -0.952 1.00 29.66 74 LYS A N 1
ATOM 570 C CA . LYS A 1 74 ? 20.043 6.379 -0.164 1.00 29.66 74 LYS A CA 1
ATOM 571 C C . LYS A 1 74 ? 19.484 5.505 -1.260 1.00 29.66 74 LYS A C 1
ATOM 573 O O . LYS A 1 74 ? 18.521 5.886 -1.913 1.00 29.66 74 LYS A O 1
ATOM 578 N N . VAL A 1 75 ? 20.203 4.429 -1.555 1.00 29.05 75 VAL A N 1
ATOM 579 C CA . VAL A 1 75 ? 19.662 3.304 -2.275 1.00 29.05 75 VAL A CA 1
ATOM 580 C C . VAL A 1 75 ? 18.481 2.953 -1.396 1.00 29.05 75 VAL A C 1
ATOM 582 O O . VAL A 1 75 ? 18.651 2.357 -0.329 1.00 29.05 75 VAL A O 1
ATOM 585 N N . GLU A 1 76 ? 17.307 3.477 -1.743 1.00 33.22 76 GLU A N 1
ATOM 586 C CA . GLU A 1 76 ? 16.063 2.870 -1.345 1.00 33.22 76 GLU A CA 1
ATOM 587 C C . GLU A 1 76 ? 16.249 1.455 -1.842 1.00 33.22 76 GLU A C 1
ATOM 589 O O . GLU A 1 76 ? 16.214 1.168 -3.037 1.00 33.22 76 GLU A O 1
ATOM 594 N N . ARG A 1 77 ? 16.635 0.580 -0.913 1.00 34.31 77 ARG A N 1
ATOM 595 C CA . ARG A 1 77 ? 16.461 -0.836 -1.110 1.00 34.31 77 ARG A CA 1
ATOM 596 C C . ARG A 1 77 ? 14.956 -0.945 -1.237 1.00 34.31 77 ARG A C 1
ATOM 598 O O . ARG A 1 77 ? 14.264 -1.046 -0.227 1.00 34.31 77 ARG A O 1
ATOM 605 N N . ILE A 1 78 ? 14.469 -0.855 -2.469 1.00 40.22 78 ILE A N 1
ATOM 606 C CA . ILE A 1 78 ? 13.223 -1.468 -2.873 1.00 40.22 78 ILE A CA 1
ATOM 607 C C . ILE A 1 78 ? 13.502 -2.951 -2.639 1.00 40.22 78 ILE A C 1
ATOM 609 O O . ILE A 1 78 ? 13.908 -3.690 -3.530 1.00 40.22 78 ILE A O 1
ATOM 613 N N . TYR A 1 79 ? 13.432 -3.374 -1.375 1.00 43.16 79 TYR A N 1
ATOM 614 C CA . TYR A 1 79 ? 13.094 -4.748 -1.095 1.00 43.16 79 TYR A CA 1
ATOM 615 C C . TYR A 1 79 ? 11.777 -4.910 -1.838 1.00 43.16 79 TYR A C 1
ATOM 617 O O . TYR A 1 79 ? 10.865 -4.113 -1.610 1.00 43.16 79 TYR A O 1
ATOM 625 N N . SER A 1 80 ? 11.712 -5.846 -2.783 1.00 61.12 80 SER A N 1
ATOM 626 C CA . SER A 1 80 ? 10.432 -6.310 -3.294 1.00 61.12 80 SER A CA 1
ATOM 627 C C . SER A 1 80 ? 9.588 -6.615 -2.061 1.00 61.12 80 SER A C 1
ATOM 629 O O . SER A 1 80 ? 9.888 -7.537 -1.307 1.00 61.12 80 SER A O 1
ATOM 631 N N . THR A 1 81 ? 8.651 -5.738 -1.728 1.00 80.12 81 THR A N 1
ATOM 632 C CA . THR A 1 81 ? 7.790 -5.943 -0.571 1.00 80.12 81 THR A CA 1
ATOM 633 C C . THR A 1 81 ? 6.720 -6.914 -1.024 1.00 80.12 81 THR A C 1
ATOM 635 O O . THR A 1 81 ? 6.216 -6.812 -2.138 1.00 80.12 81 THR A O 1
ATOM 638 N N . LEU A 1 82 ? 6.431 -7.902 -0.184 1.00 87.44 82 LEU A N 1
ATOM 639 C CA . LEU A 1 82 ? 5.382 -8.868 -0.484 1.00 87.44 82 LEU A CA 1
ATOM 640 C C . LEU A 1 82 ? 4.031 -8.163 -0.594 1.00 87.44 82 LEU A C 1
ATOM 642 O O . LEU A 1 82 ? 3.749 -7.257 0.203 1.00 87.44 82 LEU A O 1
ATOM 646 N N . THR A 1 83 ? 3.224 -8.630 -1.545 1.00 91.50 83 THR A N 1
ATOM 647 C CA . THR A 1 83 ? 1.809 -8.264 -1.715 1.00 91.50 83 THR A CA 1
ATOM 648 C C . THR A 1 83 ? 0.987 -8.630 -0.476 1.00 91.50 83 THR A C 1
ATOM 650 O O . THR A 1 83 ? 1.448 -9.380 0.393 1.00 91.50 83 THR A O 1
ATOM 653 N N . HIS A 1 84 ? -0.231 -8.096 -0.366 1.00 92.88 84 HIS A N 1
ATOM 654 C CA . HIS A 1 84 ? -1.112 -8.379 0.770 1.00 92.88 84 HIS A CA 1
ATOM 655 C C . HIS A 1 84 ? -1.435 -9.880 0.862 1.00 92.88 84 HIS A C 1
ATOM 657 O O . HIS A 1 84 ? -1.330 -10.473 1.934 1.00 92.88 84 HIS A O 1
ATOM 663 N N . GLU A 1 85 ? -1.704 -10.517 -0.275 1.00 94.44 85 GLU A N 1
ATOM 664 C CA . GLU A 1 85 ? -2.041 -11.934 -0.410 1.00 94.44 85 GLU A CA 1
ATOM 665 C C . GLU A 1 85 ? -0.859 -12.843 -0.054 1.00 94.44 85 GLU A C 1
ATOM 667 O O . GLU A 1 85 ? -1.018 -13.871 0.611 1.00 94.44 85 GLU A O 1
ATOM 672 N N . GLU A 1 86 ? 0.357 -12.473 -0.467 1.00 93.12 86 GLU A N 1
ATOM 673 C CA . GLU A 1 86 ? 1.563 -13.207 -0.083 1.00 93.12 86 GLU A CA 1
ATOM 674 C C . GLU A 1 86 ? 1.811 -13.119 1.424 1.00 93.12 86 GLU A C 1
ATOM 676 O O . GLU A 1 86 ? 2.112 -14.136 2.053 1.00 93.12 86 GLU A O 1
ATOM 681 N N . ARG A 1 87 ? 1.667 -11.929 2.022 1.00 95.06 87 ARG A N 1
ATOM 682 C CA . ARG A 1 87 ? 1.814 -11.759 3.475 1.00 95.06 87 ARG A CA 1
ATOM 683 C C . ARG A 1 87 ? 0.784 -12.587 4.235 1.00 95.06 87 ARG A C 1
ATOM 685 O O . ARG A 1 87 ? 1.174 -13.307 5.158 1.00 95.06 87 ARG A O 1
ATOM 692 N N . ASP A 1 88 ? -0.473 -12.546 3.804 1.00 96.62 88 ASP A N 1
ATOM 693 C CA . ASP A 1 88 ? -1.575 -13.283 4.420 1.00 96.62 88 ASP A CA 1
ATOM 694 C C . ASP A 1 88 ? -1.305 -14.788 4.418 1.00 96.62 88 ASP A C 1
ATOM 696 O O . ASP A 1 88 ? -1.349 -15.434 5.471 1.00 96.62 88 ASP A O 1
ATOM 700 N N . ARG A 1 89 ? -0.887 -15.330 3.267 1.00 94.75 89 ARG A N 1
ATOM 701 C CA . ARG A 1 89 ? -0.520 -16.744 3.113 1.00 94.75 89 ARG A CA 1
ATOM 702 C C . ARG A 1 89 ? 0.496 -17.191 4.166 1.00 94.75 89 ARG A C 1
ATOM 704 O O . ARG A 1 89 ? 0.321 -18.241 4.793 1.00 94.75 89 ARG A O 1
ATOM 711 N N . TYR A 1 90 ? 1.563 -16.417 4.368 1.00 94.44 90 TYR A N 1
ATOM 712 C CA . TYR A 1 90 ? 2.616 -16.773 5.321 1.00 94.44 90 TYR A CA 1
ATOM 713 C C . TYR A 1 90 ? 2.200 -16.537 6.775 1.00 94.44 90 TYR A C 1
ATOM 715 O O . TYR A 1 90 ? 2.492 -17.379 7.622 1.00 94.44 90 TYR A O 1
ATOM 723 N N . ILE A 1 91 ? 1.469 -15.460 7.073 1.00 95.44 91 ILE A N 1
ATOM 724 C CA . ILE A 1 91 ? 0.966 -15.184 8.427 1.00 95.44 91 ILE A CA 1
ATOM 725 C C . ILE A 1 91 ? -0.009 -16.274 8.879 1.00 95.44 91 ILE A C 1
ATOM 727 O O . ILE A 1 91 ? 0.137 -16.804 9.981 1.00 95.44 91 ILE A O 1
ATOM 731 N N . ARG A 1 92 ? -0.934 -16.700 8.012 1.00 94.94 92 ARG A N 1
ATOM 732 C CA . ARG A 1 92 ? -1.823 -17.840 8.290 1.00 94.94 92 ARG A CA 1
ATOM 733 C C . ARG A 1 92 ? -1.051 -19.146 8.450 1.00 94.94 92 ARG A C 1
ATOM 735 O O . ARG A 1 92 ? -1.422 -19.982 9.272 1.00 94.94 92 ARG A O 1
ATOM 742 N N . SER A 1 93 ? 0.035 -19.335 7.696 1.00 89.06 93 SER A N 1
ATOM 743 C CA . SER A 1 93 ? 0.928 -20.481 7.891 1.00 89.06 93 SER A CA 1
ATOM 744 C C . SER A 1 93 ? 1.577 -20.466 9.278 1.00 89.06 93 SER A C 1
ATOM 746 O O . SER A 1 93 ? 1.545 -21.482 9.971 1.00 89.06 93 SER A O 1
ATOM 748 N N . PHE A 1 94 ? 2.095 -19.320 9.732 1.00 89.50 94 PHE A N 1
ATOM 749 C CA . PHE A 1 94 ? 2.650 -19.188 11.081 1.00 89.50 94 PHE A CA 1
ATOM 750 C C . PHE A 1 94 ? 1.604 -19.430 12.162 1.00 89.50 94 PHE A C 1
ATOM 752 O O . PHE A 1 94 ? 1.860 -20.214 13.071 1.00 89.50 94 PHE A O 1
ATOM 759 N N . HIS A 1 95 ? 0.418 -18.836 12.034 1.00 91.62 95 HIS A N 1
ATOM 760 C CA . HIS A 1 95 ? -0.675 -19.047 12.978 1.00 91.62 95 HIS A CA 1
ATOM 761 C C . HIS A 1 95 ? -1.008 -20.538 13.149 1.00 91.62 95 HIS A C 1
ATOM 763 O O . HIS A 1 95 ? -1.005 -21.038 14.273 1.00 91.62 95 HIS A O 1
ATOM 769 N N . ARG A 1 96 ? -1.205 -21.266 12.038 1.00 87.94 96 ARG A N 1
ATOM 770 C CA . ARG A 1 96 ? -1.556 -22.698 12.063 1.00 87.94 96 ARG A CA 1
ATOM 771 C C . ARG A 1 96 ? -0.481 -23.586 12.689 1.00 87.94 96 ARG A C 1
ATOM 773 O O . ARG A 1 96 ? -0.823 -24.564 13.342 1.00 87.94 96 ARG A O 1
ATOM 780 N N . ASN A 1 97 ? 0.795 -23.280 12.459 1.00 80.81 97 ASN A N 1
ATOM 781 C CA . ASN A 1 97 ? 1.898 -24.164 12.846 1.00 80.81 97 ASN A CA 1
ATOM 782 C C . ASN A 1 97 ? 2.542 -23.796 14.192 1.00 80.81 97 ASN A C 1
ATOM 784 O O . ASN A 1 97 ? 3.070 -24.674 14.866 1.00 80.81 97 ASN A O 1
ATOM 788 N N . LEU A 1 98 ? 2.528 -22.518 14.585 1.00 86.19 98 LEU A N 1
ATOM 789 C CA . LEU A 1 98 ? 3.118 -22.058 15.848 1.00 86.19 98 LEU A CA 1
ATOM 790 C C . LEU A 1 98 ? 2.094 -22.027 16.986 1.00 86.19 98 LEU A C 1
ATOM 792 O O . LEU A 1 98 ? 2.435 -22.333 18.128 1.00 86.19 98 LEU A O 1
ATOM 796 N N . GLY A 1 99 ? 0.842 -21.672 16.680 1.00 88.44 99 GLY A N 1
ATOM 797 C CA . GLY A 1 99 ? -0.235 -21.581 17.661 1.00 88.44 99 GLY A CA 1
ATOM 798 C C . GLY A 1 99 ? 0.033 -20.587 18.799 1.00 88.44 99 GLY A C 1
ATOM 799 O O . GLY A 1 99 ? 0.963 -19.780 18.772 1.00 88.44 99 GLY A O 1
ATOM 800 N N . LEU A 1 100 ? -0.815 -20.630 19.827 1.00 90.69 100 LEU A N 1
ATOM 801 C CA . LEU A 1 100 ? -0.688 -19.804 21.030 1.00 90.69 100 LEU A CA 1
ATOM 802 C C . LEU A 1 100 ? -0.272 -20.646 22.232 1.00 90.69 100 LEU A C 1
ATOM 804 O O . LEU A 1 100 ? -0.866 -21.685 22.517 1.00 90.69 100 LEU A O 1
ATOM 808 N N . ARG A 1 101 ? 0.665 -20.122 23.024 1.00 91.06 101 ARG A N 1
ATOM 809 C CA . ARG A 1 101 ? 0.941 -20.624 24.375 1.00 91.06 101 ARG A CA 1
ATOM 810 C C . ARG A 1 101 ? -0.299 -20.435 25.252 1.00 91.06 101 ARG A C 1
ATOM 812 O O . ARG A 1 101 ? -0.966 -19.403 25.173 1.00 91.06 101 ARG A O 1
ATOM 819 N N . THR A 1 102 ? -0.554 -21.368 26.169 1.00 91.38 102 THR A N 1
ATOM 820 C CA . THR A 1 102 ? -1.713 -21.315 27.080 1.00 91.38 102 THR A CA 1
ATOM 821 C C . THR A 1 102 ? -1.811 -19.985 27.830 1.00 91.38 102 THR A C 1
ATOM 823 O O . THR A 1 102 ? -2.881 -19.385 27.886 1.00 91.38 102 THR A O 1
ATOM 826 N N . ALA A 1 103 ? -0.689 -19.475 28.348 1.00 91.38 103 ALA A N 1
ATOM 827 C CA . ALA A 1 103 ? -0.652 -18.193 29.053 1.00 91.38 103 ALA A CA 1
ATOM 828 C C . ALA A 1 103 ? -1.007 -16.998 28.148 1.00 91.38 103 ALA A C 1
ATOM 830 O O . ALA A 1 103 ? -1.661 -16.061 28.599 1.00 91.38 103 ALA A O 1
ATOM 831 N N . ASP A 1 104 ? -0.615 -17.029 26.872 1.00 93.31 104 ASP A N 1
ATOM 832 C CA . ASP A 1 104 ? -0.930 -15.965 25.913 1.00 93.31 104 ASP A CA 1
ATOM 833 C C . ASP A 1 104 ? -2.404 -15.992 25.509 1.00 93.31 104 ASP A C 1
ATOM 835 O O . ASP A 1 104 ? -3.048 -14.943 25.479 1.00 93.31 104 ASP A O 1
ATOM 839 N N . ARG A 1 105 ? -2.971 -17.187 25.300 1.00 93.56 105 ARG A N 1
ATOM 840 C CA . ARG A 1 105 ? -4.413 -17.347 25.067 1.00 93.56 105 ARG A CA 1
ATOM 841 C C . ARG A 1 105 ? -5.226 -16.821 26.252 1.00 93.56 105 ARG A C 1
ATOM 843 O O . ARG A 1 105 ? -6.188 -16.092 26.043 1.00 93.56 105 ARG A O 1
ATOM 850 N N . GLN A 1 106 ? -4.810 -17.098 27.492 1.00 93.38 106 GLN A N 1
ATOM 851 C CA . GLN A 1 106 ? -5.480 -16.553 28.682 1.00 93.38 106 GLN A CA 1
ATOM 852 C C . GLN A 1 106 ? -5.385 -15.022 28.778 1.00 93.38 106 GLN A C 1
ATOM 854 O O . GLN A 1 106 ? -6.347 -14.377 29.180 1.00 93.38 106 GLN A O 1
ATOM 859 N N . ARG A 1 107 ? -4.268 -14.412 28.354 1.00 93.25 107 ARG A N 1
ATOM 860 C CA . ARG A 1 107 ? -4.142 -12.942 28.285 1.00 93.25 107 ARG A CA 1
ATOM 861 C C . ARG A 1 107 ? -5.095 -12.317 27.263 1.00 93.25 107 ARG A C 1
ATOM 863 O O . ARG A 1 107 ? -5.581 -11.217 27.504 1.00 93.25 107 ARG A O 1
ATOM 870 N N . LEU A 1 108 ? -5.347 -12.990 26.139 1.00 94.38 108 LEU A N 1
ATOM 871 C CA . LEU A 1 108 ? -6.334 -12.552 25.144 1.00 94.38 108 LEU A CA 1
ATOM 872 C C . LEU A 1 108 ? -7.769 -12.742 25.660 1.00 94.38 108 LEU A C 1
ATOM 874 O O . LEU A 1 108 ? -8.576 -11.826 25.537 1.00 94.38 108 LEU A O 1
ATOM 878 N N . LYS A 1 109 ? -8.061 -13.859 26.341 1.00 94.62 109 LYS A N 1
ATOM 879 C CA . LYS A 1 109 ? -9.355 -14.082 27.015 1.00 94.62 109 LYS A CA 1
ATOM 880 C C . LYS A 1 109 ? -9.649 -13.047 28.094 1.00 94.62 109 LYS A C 1
ATOM 882 O O . LYS A 1 109 ? -10.765 -12.555 28.188 1.00 94.62 109 LYS A O 1
ATOM 887 N N . ALA A 1 110 ? -8.637 -12.654 28.867 1.00 92.69 110 ALA A N 1
ATOM 888 C CA . ALA A 1 110 ? -8.762 -11.598 29.870 1.00 92.69 110 ALA A CA 1
ATOM 889 C C . ALA A 1 110 ? -9.095 -10.217 29.269 1.00 92.69 110 ALA A C 1
ATOM 891 O O . ALA A 1 110 ? -9.474 -9.316 30.008 1.00 92.69 110 ALA A O 1
ATOM 892 N N . ARG A 1 111 ? -8.964 -10.045 27.944 1.00 89.12 111 ARG A N 1
ATOM 893 C CA . ARG A 1 111 ? -9.412 -8.857 27.197 1.00 89.12 111 ARG A CA 1
ATOM 894 C C . ARG A 1 111 ? -10.834 -8.994 26.638 1.00 89.12 111 ARG A C 1
ATOM 896 O O . ARG A 1 111 ? -11.255 -8.146 25.865 1.00 89.12 111 ARG A O 1
ATOM 903 N N . GLY A 1 112 ? -11.556 -10.052 27.003 1.00 89.62 112 GLY A N 1
ATOM 904 C CA . GLY A 1 112 ? -12.936 -10.285 26.577 1.00 89.62 112 GLY A CA 1
ATOM 905 C C . GLY A 1 112 ? -13.088 -11.052 25.263 1.00 89.62 112 GLY A C 1
ATOM 906 O O . GLY A 1 112 ? -14.207 -11.154 24.781 1.00 89.62 112 GLY A O 1
ATOM 907 N N . LEU A 1 113 ? -12.009 -11.602 24.690 1.00 92.00 113 LEU A N 1
ATOM 908 C CA . LEU A 1 113 ? -12.095 -12.414 23.471 1.00 92.00 113 LEU A CA 1
ATOM 909 C C . LEU A 1 113 ? -12.457 -13.876 23.784 1.00 92.00 113 LEU A C 1
ATOM 911 O O . LEU A 1 113 ? -11.826 -14.525 24.624 1.00 92.00 113 LEU A O 1
ATOM 915 N N . SER A 1 114 ? -13.425 -14.416 23.053 1.00 92.25 114 SER A N 1
ATOM 916 C CA . SER A 1 114 ? -13.752 -15.842 22.990 1.00 92.25 114 SER A CA 1
ATOM 917 C C . SER A 1 114 ? -12.691 -16.639 22.220 1.00 92.25 114 SER A C 1
ATOM 919 O O . SER A 1 114 ? -11.864 -16.083 21.498 1.00 92.25 114 SER A O 1
ATOM 921 N N . ASP A 1 115 ? -12.704 -17.971 22.343 1.00 91.69 115 ASP A N 1
ATOM 922 C CA . ASP A 1 115 ? -11.762 -18.815 21.593 1.00 91.69 115 ASP A CA 1
ATOM 923 C C . ASP A 1 115 ? -11.927 -18.674 20.073 1.00 91.69 115 ASP A C 1
ATOM 925 O O . ASP A 1 115 ? -10.921 -18.582 19.373 1.00 91.69 115 ASP A O 1
ATOM 929 N N . SER A 1 116 ? -13.163 -18.570 19.576 1.00 90.06 116 SER A N 1
ATOM 930 C CA . SER A 1 116 ? -13.439 -18.364 18.150 1.00 90.06 116 SER A CA 1
ATOM 931 C C . SER A 1 116 ? -12.924 -17.020 17.639 1.00 90.06 116 SER A C 1
ATOM 933 O O . SER A 1 116 ? -12.383 -16.956 16.540 1.00 90.06 116 SER A O 1
ATOM 935 N N . GLU A 1 117 ? -13.038 -15.951 18.431 1.00 91.00 117 GLU A N 1
ATOM 936 C CA . GLU A 1 117 ? -12.510 -14.631 18.059 1.00 91.00 117 GLU A CA 1
ATOM 937 C C . GLU A 1 117 ? -10.979 -14.599 18.113 1.00 91.00 117 GLU A C 1
ATOM 939 O O . GLU A 1 117 ? -10.340 -13.970 17.272 1.00 91.00 117 GLU A O 1
ATOM 944 N N . ILE A 1 118 ? -10.370 -15.302 19.074 1.00 93.12 118 ILE A N 1
ATOM 945 C CA . ILE A 1 118 ? -8.913 -15.475 19.137 1.00 93.12 118 ILE A CA 1
ATOM 946 C C . ILE A 1 118 ? -8.411 -16.214 17.893 1.00 93.12 118 ILE A C 1
ATOM 948 O O . ILE A 1 118 ? -7.408 -15.809 17.303 1.00 93.12 118 ILE A O 1
ATOM 952 N N . ASP A 1 119 ? -9.101 -17.274 17.481 1.00 89.94 119 ASP A N 1
ATOM 953 C CA . ASP A 1 119 ? -8.722 -18.044 16.297 1.00 89.94 119 ASP A CA 1
ATOM 954 C C . ASP A 1 119 ? -8.932 -17.219 15.013 1.00 89.94 119 ASP A C 1
ATOM 956 O O . ASP A 1 119 ? -8.048 -17.174 14.156 1.00 89.94 119 ASP A O 1
ATOM 960 N N . ALA A 1 120 ? -10.031 -16.460 14.917 1.00 89.50 120 ALA A N 1
ATOM 961 C CA . ALA A 1 120 ? -10.279 -15.525 13.815 1.00 89.50 120 ALA A CA 1
ATOM 962 C C . ALA A 1 120 ? -9.234 -14.395 13.737 1.00 89.50 120 ALA A C 1
ATOM 964 O O . ALA A 1 120 ? -8.886 -13.945 12.646 1.00 89.50 120 ALA A O 1
ATOM 965 N N . GLY A 1 121 ? -8.691 -13.964 14.879 1.00 92.12 121 GLY A N 1
ATOM 966 C CA . GLY A 1 121 ? -7.643 -12.944 14.961 1.00 92.12 121 GLY A CA 1
ATOM 967 C C . GLY A 1 121 ? -6.247 -13.421 14.560 1.00 92.12 121 GLY A C 1
ATOM 968 O O . GLY A 1 121 ? -5.315 -12.618 14.561 1.00 92.12 121 GLY A O 1
ATOM 969 N N . LEU A 1 122 ? -6.083 -14.704 14.206 1.00 96.19 122 LEU A N 1
ATOM 970 C CA . LEU A 1 122 ? -4.835 -15.311 13.728 1.00 96.19 122 LEU A CA 1
ATOM 971 C C . LEU A 1 122 ? -3.628 -15.111 14.664 1.00 96.19 122 LEU A C 1
ATOM 973 O O . LEU A 1 122 ? -2.477 -15.107 14.222 1.00 96.19 122 LEU A O 1
ATOM 977 N N . PHE A 1 123 ? -3.855 -14.938 15.966 1.00 96.44 123 PHE A N 1
ATOM 978 C CA . PHE A 1 123 ? -2.777 -14.715 16.929 1.00 96.44 123 PHE A CA 1
ATOM 979 C C . PHE A 1 123 ? -1.882 -15.954 17.067 1.00 96.44 123 PHE A C 1
ATOM 981 O O . PHE A 1 123 ? -2.351 -17.091 16.991 1.00 96.44 123 PHE A O 1
ATOM 988 N N . PHE A 1 124 ? -0.589 -15.749 17.322 1.00 94.88 124 PHE A N 1
ATOM 989 C CA . PHE A 1 124 ? 0.341 -16.829 17.668 1.00 94.88 124 PHE A CA 1
ATOM 990 C C . PHE A 1 124 ? 1.480 -16.331 18.555 1.00 94.88 124 PHE A C 1
ATOM 992 O O . PHE A 1 124 ? 1.775 -15.137 18.615 1.00 94.88 124 PHE A O 1
ATOM 999 N N . SER A 1 125 ? 2.115 -17.242 19.282 1.00 91.62 125 SER A N 1
ATOM 1000 C CA . SER A 1 125 ? 3.249 -16.931 20.147 1.00 91.62 125 SER A CA 1
ATOM 1001 C C . SER A 1 125 ? 4.556 -17.007 19.362 1.00 91.62 125 SER A C 1
ATOM 1003 O O . SER A 1 125 ? 4.766 -17.923 18.571 1.00 91.62 125 SER A O 1
ATOM 1005 N N . LEU A 1 126 ? 5.456 -16.055 19.605 1.00 91.38 126 LEU A N 1
ATOM 1006 C CA . LEU A 1 126 ? 6.800 -16.045 19.034 1.00 91.38 126 LEU A CA 1
ATOM 1007 C C . LEU A 1 126 ? 7.858 -16.020 20.131 1.00 91.38 126 LEU A C 1
ATOM 1009 O O . LEU A 1 126 ? 7.719 -15.312 21.131 1.00 91.38 126 LEU A O 1
ATOM 1013 N N . ASP A 1 127 ? 8.941 -16.750 19.888 1.00 87.75 127 ASP A N 1
ATOM 1014 C CA . ASP A 1 127 ? 10.214 -16.596 20.585 1.00 87.75 127 ASP A CA 1
ATOM 1015 C C . ASP A 1 127 ? 11.143 -15.639 19.798 1.00 87.75 127 ASP A C 1
ATOM 1017 O O . ASP A 1 127 ? 10.860 -15.309 18.642 1.00 87.75 127 ASP A O 1
ATOM 1021 N N . PRO A 1 128 ? 12.234 -15.124 20.404 1.00 86.44 128 PRO A N 1
ATOM 1022 C CA . PRO A 1 128 ? 13.065 -14.084 19.789 1.00 86.44 128 PRO A CA 1
ATOM 1023 C C . PRO A 1 128 ? 13.687 -14.450 18.436 1.00 86.44 128 PRO A C 1
ATOM 1025 O O . PRO A 1 128 ? 13.876 -13.575 17.595 1.00 86.44 128 PRO A O 1
ATOM 1028 N N . GLU A 1 129 ? 14.012 -15.719 18.203 1.00 86.19 129 GLU A N 1
ATOM 1029 C CA . GLU A 1 129 ? 14.517 -16.193 16.914 1.00 86.19 129 GLU A CA 1
ATOM 1030 C C . GLU A 1 129 ? 13.893 -17.560 16.617 1.00 86.19 129 GLU A C 1
ATOM 1032 O O . GLU A 1 129 ? 14.147 -18.523 17.336 1.00 86.19 129 GLU A O 1
ATOM 1037 N N . VAL A 1 130 ? 13.059 -17.632 15.576 1.00 84.56 130 VAL A N 1
ATOM 1038 C CA . VAL A 1 130 ? 12.414 -18.875 15.122 1.00 84.56 130 VAL A CA 1
ATOM 1039 C C . VAL A 1 130 ? 13.102 -19.349 13.848 1.00 84.56 130 VAL A C 1
ATOM 1041 O O . VAL A 1 130 ? 13.189 -18.596 12.879 1.00 84.56 130 VAL A O 1
ATOM 1044 N N . GLU A 1 131 ? 13.599 -20.583 13.831 1.00 83.69 131 GLU A N 1
ATOM 1045 C CA . GLU A 1 131 ? 14.200 -21.177 12.632 1.00 83.69 131 GLU A CA 1
ATOM 1046 C C . GLU A 1 131 ? 13.124 -21.522 11.598 1.00 83.69 131 GLU A C 1
ATOM 1048 O O . GLU A 1 131 ? 12.135 -22.185 11.909 1.00 83.69 131 GLU A O 1
ATOM 1053 N N . LEU A 1 132 ? 13.310 -21.055 10.360 1.00 83.62 132 LEU A N 1
ATOM 1054 C CA . LEU A 1 132 ? 12.324 -21.197 9.290 1.00 83.62 132 LEU A CA 1
ATOM 1055 C C . LEU A 1 132 ? 12.633 -22.349 8.343 1.00 83.62 132 LEU A C 1
ATOM 1057 O O . LEU A 1 132 ? 11.707 -23.019 7.922 1.00 83.62 132 LEU A O 1
ATOM 1061 N N . ASP A 1 133 ? 13.892 -22.611 7.995 1.00 73.06 133 ASP A N 1
ATOM 1062 C CA . ASP A 1 133 ? 14.212 -23.615 6.964 1.00 73.06 133 ASP A CA 1
ATOM 1063 C C . ASP A 1 133 ? 13.641 -25.028 7.208 1.00 73.06 133 ASP A C 1
ATOM 1065 O O . ASP A 1 133 ? 13.136 -25.609 6.247 1.00 73.06 133 ASP A O 1
ATOM 1069 N N . PRO A 1 134 ? 13.646 -25.588 8.435 1.00 69.69 134 PRO A N 1
ATOM 1070 C CA . PRO A 1 134 ? 13.083 -26.922 8.653 1.00 69.69 134 PRO A CA 1
ATOM 1071 C C . PRO A 1 134 ? 11.545 -26.963 8.699 1.00 69.69 134 PRO A C 1
ATOM 1073 O O . PRO A 1 134 ? 10.970 -28.016 8.442 1.00 69.69 134 PRO A O 1
ATOM 1076 N N . TYR A 1 135 ? 10.869 -25.849 9.007 1.00 70.94 135 TYR A N 1
ATOM 1077 C CA . TYR A 1 135 ? 9.423 -25.836 9.309 1.00 70.94 135 TYR A CA 1
ATOM 1078 C C . TYR A 1 135 ? 8.586 -24.958 8.362 1.00 70.94 135 TYR A C 1
ATOM 1080 O O . TYR A 1 135 ? 7.387 -25.161 8.201 1.00 70.94 135 TYR A O 1
ATOM 1088 N N . PHE A 1 136 ? 9.218 -23.985 7.709 1.00 81.31 136 PHE A N 1
ATOM 1089 C CA . PHE A 1 136 ? 8.622 -22.960 6.851 1.00 81.31 136 PHE A CA 1
ATOM 1090 C C . PHE A 1 136 ? 9.518 -22.640 5.629 1.00 81.31 136 PHE A C 1
ATOM 1092 O O . PHE A 1 136 ? 9.800 -21.465 5.359 1.00 81.31 136 PHE A O 1
ATOM 1099 N N . PRO A 1 137 ? 9.968 -23.641 4.843 1.00 73.12 137 PRO A N 1
ATOM 1100 C CA . PRO A 1 137 ? 10.953 -23.435 3.773 1.00 73.12 137 PRO A CA 1
ATOM 1101 C C . PRO A 1 137 ? 10.475 -22.467 2.678 1.00 73.12 137 PRO A C 1
ATOM 1103 O O . PRO A 1 137 ? 11.290 -21.799 2.037 1.00 73.12 137 PRO A O 1
ATOM 1106 N N . HIS A 1 138 ? 9.156 -22.346 2.498 1.00 84.00 138 HIS A N 1
ATOM 1107 C CA . HIS A 1 138 ? 8.515 -21.502 1.487 1.00 84.00 138 HIS A CA 1
ATOM 1108 C C . HIS A 1 138 ? 8.421 -20.016 1.860 1.00 84.00 138 HIS A C 1
ATOM 1110 O O . HIS A 1 138 ? 8.009 -19.219 1.017 1.00 84.00 138 HIS A O 1
ATOM 1116 N N . VAL A 1 139 ? 8.774 -19.626 3.092 1.00 86.81 139 VAL A N 1
ATOM 1117 C CA . VAL A 1 139 ? 8.789 -18.210 3.489 1.00 86.81 139 VAL A CA 1
ATOM 1118 C C . VAL A 1 139 ? 9.977 -17.516 2.809 1.00 86.81 139 VAL A C 1
ATOM 1120 O O . VAL A 1 139 ? 11.116 -17.994 2.931 1.00 86.81 139 VAL A O 1
ATOM 1123 N N . PRO A 1 140 ? 9.747 -16.418 2.071 1.00 90.50 140 PRO A N 1
ATOM 1124 C CA . PRO A 1 140 ? 10.782 -15.765 1.288 1.00 90.50 140 PRO A CA 1
ATOM 1125 C C . PRO A 1 140 ? 11.643 -14.835 2.155 1.00 90.50 140 PRO A C 1
ATOM 1127 O O . PRO A 1 140 ? 11.220 -14.352 3.206 1.00 90.50 140 PRO A O 1
ATOM 1130 N N . ASP A 1 141 ? 12.866 -14.562 1.693 1.00 90.06 141 ASP A N 1
ATOM 1131 C CA . ASP A 1 141 ? 13.865 -13.756 2.418 1.00 90.06 141 ASP A CA 1
ATOM 1132 C C . ASP A 1 141 ? 13.429 -12.290 2.640 1.00 90.06 141 ASP A C 1
ATOM 1134 O O . ASP A 1 141 ? 13.975 -11.599 3.498 1.00 90.06 141 ASP A O 1
ATOM 1138 N N . ASN A 1 142 ? 12.452 -11.805 1.869 1.00 91.19 142 ASN A N 1
ATOM 1139 C CA . ASN A 1 142 ? 11.880 -10.460 1.959 1.00 91.19 142 ASN A CA 1
ATOM 1140 C C . ASN A 1 142 ? 10.635 -10.371 2.866 1.00 91.19 142 ASN A C 1
ATOM 1142 O O . ASN A 1 142 ? 10.069 -9.283 2.991 1.00 91.19 142 ASN A O 1
ATOM 1146 N N . PHE A 1 143 ? 10.198 -11.462 3.512 1.00 93.56 143 PHE A N 1
ATOM 1147 C CA . PHE A 1 143 ? 9.117 -11.393 4.499 1.00 93.56 143 PHE A CA 1
ATOM 1148 C C . PHE A 1 143 ? 9.556 -10.562 5.727 1.00 93.56 143 PHE A C 1
ATOM 1150 O O . PHE A 1 143 ? 10.699 -10.701 6.184 1.00 93.56 143 PHE A O 1
ATOM 1157 N N . PRO A 1 144 ? 8.687 -9.698 6.297 1.00 93.44 144 PRO A N 1
ATOM 1158 C CA . PRO A 1 144 ? 9.038 -8.877 7.454 1.00 93.44 144 PRO A CA 1
ATOM 1159 C C . PRO A 1 144 ? 9.623 -9.692 8.616 1.00 93.44 144 PRO A C 1
ATOM 1161 O O . PRO A 1 144 ? 9.038 -10.662 9.085 1.00 93.44 144 PRO A O 1
ATOM 1164 N N . GLY A 1 145 ? 10.790 -9.278 9.107 1.00 92.44 145 GLY A N 1
ATOM 1165 C CA . GLY A 1 145 ? 11.503 -9.947 10.196 1.00 92.44 145 GLY A CA 1
ATOM 1166 C C . GLY A 1 145 ? 12.367 -11.146 9.790 1.00 92.44 145 GLY A C 1
ATOM 1167 O O . GLY A 1 145 ? 13.047 -11.680 10.665 1.00 92.44 145 GLY A O 1
ATOM 1168 N N . VAL A 1 146 ? 12.400 -11.562 8.518 1.00 92.88 146 VAL A N 1
ATOM 1169 C CA . VAL A 1 146 ? 13.255 -12.677 8.069 1.00 92.88 146 VAL A CA 1
ATOM 1170 C C . VAL A 1 146 ? 14.696 -12.228 7.849 1.00 92.88 146 VAL A C 1
ATOM 1172 O O . VAL A 1 146 ? 14.970 -11.180 7.264 1.00 92.88 146 VAL A O 1
ATOM 1175 N N . PHE A 1 147 ? 15.636 -13.033 8.339 1.00 91.31 147 PHE A N 1
ATOM 1176 C CA . PHE A 1 147 ? 17.074 -12.848 8.165 1.00 91.31 147 PHE A CA 1
ATOM 1177 C C . PHE A 1 147 ? 17.761 -14.193 7.935 1.00 91.31 147 PHE A C 1
ATOM 1179 O O . PHE A 1 147 ? 17.251 -15.236 8.332 1.00 91.31 147 PHE A O 1
ATOM 1186 N N . ARG A 1 148 ? 18.967 -14.161 7.359 1.00 87.56 148 ARG A N 1
ATOM 1187 C CA . ARG A 1 148 ? 19.849 -15.332 7.290 1.00 87.56 148 ARG A CA 1
ATOM 1188 C C . ARG A 1 148 ? 20.942 -15.255 8.348 1.00 87.56 148 ARG A C 1
ATOM 1190 O O . ARG A 1 148 ? 21.642 -14.246 8.444 1.00 87.56 148 ARG A O 1
ATOM 1197 N N . ARG A 1 149 ? 21.118 -16.332 9.111 1.00 83.19 149 ARG A N 1
ATOM 1198 C CA . ARG A 1 149 ? 22.188 -16.504 10.104 1.00 83.19 149 ARG A CA 1
ATOM 1199 C C . ARG A 1 149 ? 22.928 -17.800 9.787 1.00 83.19 149 ARG A C 1
ATOM 1201 O O . ARG A 1 149 ? 22.350 -18.871 9.885 1.00 83.19 149 ARG A O 1
ATOM 1208 N N . GLY A 1 150 ? 24.189 -17.700 9.360 1.00 79.94 150 GLY A N 1
ATOM 1209 C CA . GLY A 1 150 ? 24.980 -18.883 8.988 1.00 79.94 150 GLY A CA 1
ATOM 1210 C C . GLY A 1 150 ? 24.390 -19.687 7.819 1.00 79.94 150 GLY A C 1
ATOM 1211 O O . GLY A 1 150 ? 24.525 -20.900 7.789 1.00 79.94 150 GLY A O 1
ATOM 1212 N N . GLY A 1 151 ? 23.694 -19.026 6.886 1.00 80.19 151 GLY A N 1
ATOM 1213 C CA . GLY A 1 151 ? 23.013 -19.667 5.752 1.00 80.19 151 GLY A CA 1
ATOM 1214 C C . GLY A 1 151 ? 21.552 -20.048 6.017 1.00 80.19 151 GLY A C 1
ATOM 1215 O O . GLY A 1 151 ? 20.777 -20.079 5.061 1.00 80.19 151 GLY A O 1
ATOM 1216 N N . GLN A 1 152 ? 21.168 -20.219 7.287 1.00 82.81 152 GLN A N 1
ATOM 1217 C CA . GLN A 1 152 ? 19.822 -20.619 7.700 1.00 82.81 152 GLN A CA 1
ATOM 1218 C C . GLN A 1 152 ? 18.864 -19.422 7.805 1.00 82.81 152 GLN A C 1
ATOM 1220 O O . GLN A 1 152 ? 19.231 -18.384 8.369 1.00 82.81 152 GLN A O 1
ATOM 1225 N N . LYS A 1 153 ? 17.635 -19.556 7.292 1.00 90.00 153 LYS A N 1
ATOM 1226 C CA . LYS A 1 153 ? 16.559 -18.566 7.443 1.00 90.00 153 LYS A CA 1
ATOM 1227 C C . LYS A 1 153 ? 15.982 -18.613 8.856 1.00 90.00 153 LYS A C 1
ATOM 1229 O O . LYS A 1 153 ? 15.571 -19.666 9.341 1.00 90.00 153 LYS A O 1
ATOM 1234 N N . ILE A 1 154 ? 15.911 -17.446 9.490 1.00 89.62 154 ILE A N 1
ATOM 1235 C CA . ILE A 1 154 ? 15.296 -17.235 10.800 1.00 89.62 154 ILE A CA 1
ATOM 1236 C C . ILE A 1 154 ? 14.304 -16.072 10.737 1.00 89.62 154 ILE A C 1
ATOM 1238 O O . ILE A 1 154 ? 14.552 -15.070 10.065 1.00 89.62 154 ILE A O 1
ATOM 1242 N N . LEU A 1 155 ? 13.206 -16.169 11.479 1.00 89.94 155 LEU A N 1
ATOM 1243 C CA . LEU A 1 155 ? 12.347 -15.039 11.805 1.00 89.94 155 LEU A CA 1
ATOM 1244 C C . LEU A 1 155 ? 12.879 -14.403 13.089 1.00 89.94 155 LEU A C 1
ATOM 1246 O O . LEU A 1 155 ? 12.726 -14.954 14.180 1.00 89.94 155 LEU A O 1
ATOM 1250 N N . ARG A 1 156 ? 13.524 -13.242 12.962 1.00 87.94 156 ARG A N 1
ATOM 1251 C CA . ARG A 1 156 ? 13.996 -12.469 14.112 1.00 87.94 156 ARG A CA 1
ATOM 1252 C C . ARG A 1 156 ? 12.859 -11.608 14.649 1.00 87.94 156 ARG A C 1
ATOM 1254 O O . ARG A 1 156 ? 12.393 -10.680 13.987 1.00 87.94 156 ARG A O 1
ATOM 1261 N N . SER A 1 157 ? 12.475 -11.893 15.881 1.00 88.44 157 SER A N 1
ATOM 1262 C CA . SER A 1 157 ? 11.355 -11.297 16.594 1.00 88.44 157 SER A CA 1
ATOM 1263 C C . SER A 1 157 ? 11.748 -10.972 18.044 1.00 88.44 157 SER A C 1
ATOM 1265 O O . SER A 1 157 ? 12.922 -10.882 18.406 1.00 88.44 157 SER A O 1
ATOM 1267 N N . HIS A 1 158 ? 10.746 -10.765 18.889 1.00 88.31 158 HIS A N 1
ATOM 1268 C CA . HIS A 1 158 ? 10.864 -10.727 20.335 1.00 88.31 158 HIS A CA 1
ATOM 1269 C C . HIS A 1 158 ? 9.923 -11.761 20.947 1.00 88.31 158 HIS A C 1
ATOM 1271 O O . HIS A 1 158 ? 8.925 -12.138 20.335 1.00 88.31 158 HIS A O 1
ATOM 1277 N N . ARG A 1 159 ? 10.202 -12.157 22.191 1.00 90.62 159 ARG A N 1
ATOM 1278 C CA . ARG A 1 159 ? 9.312 -13.052 22.926 1.00 90.62 159 ARG A CA 1
ATOM 1279 C C . ARG A 1 159 ? 7.980 -12.365 23.231 1.00 90.62 159 ARG A C 1
ATOM 1281 O O . ARG A 1 159 ? 7.958 -11.326 23.904 1.00 90.62 159 ARG A O 1
ATOM 1288 N N . GLY A 1 160 ? 6.877 -12.933 22.755 1.00 94.00 160 GLY A N 1
ATOM 1289 C CA . GLY A 1 160 ? 5.562 -12.327 22.933 1.00 94.00 160 GLY A CA 1
ATOM 1290 C C . GLY A 1 160 ? 4.470 -12.892 22.033 1.00 94.00 160 GLY A C 1
ATOM 1291 O O . GLY A 1 160 ? 4.620 -13.955 21.437 1.00 94.00 160 GLY A O 1
ATOM 1292 N N . ILE A 1 161 ? 3.366 -12.151 21.952 1.00 96.56 161 ILE A N 1
ATOM 1293 C CA . ILE A 1 161 ? 2.212 -12.477 21.108 1.00 96.56 161 ILE A CA 1
ATOM 1294 C C . ILE A 1 161 ? 2.360 -11.720 19.792 1.00 96.56 161 ILE A C 1
ATOM 1296 O O . ILE A 1 161 ? 2.437 -10.490 19.796 1.00 96.56 161 ILE A O 1
ATOM 1300 N N . ALA A 1 162 ? 2.399 -12.433 18.674 1.00 97.00 162 ALA A N 1
ATOM 1301 C CA . ALA A 1 162 ? 2.253 -11.850 17.353 1.00 97.00 162 ALA A CA 1
ATOM 1302 C C . ALA A 1 162 ? 0.787 -11.443 17.150 1.00 97.00 162 ALA A C 1
ATOM 1304 O O . ALA A 1 162 ? -0.115 -12.273 17.245 1.00 97.00 162 ALA A O 1
ATOM 1305 N N . VAL A 1 163 ? 0.571 -10.150 16.917 1.00 97.38 163 VAL A N 1
ATOM 1306 C CA . VAL A 1 163 ? -0.718 -9.505 16.657 1.00 97.38 163 VAL A CA 1
ATOM 1307 C C . VAL A 1 163 ? -0.778 -9.192 15.162 1.00 97.38 163 VAL A C 1
ATOM 1309 O O . VAL A 1 163 ? -0.052 -8.297 14.707 1.00 97.38 163 VAL A O 1
ATOM 1312 N N . PRO A 1 164 ? -1.580 -9.938 14.389 1.00 97.50 164 PRO A N 1
ATOM 1313 C CA . PRO A 1 164 ? -1.795 -9.663 12.976 1.00 97.50 164 PRO A CA 1
ATOM 1314 C C . PRO A 1 164 ? -2.466 -8.313 12.737 1.00 97.50 164 PRO A C 1
ATOM 1316 O O . PRO A 1 164 ? -3.226 -7.814 13.564 1.00 97.50 164 PRO A O 1
ATOM 1319 N N . VAL A 1 165 ? -2.140 -7.722 11.593 1.00 97.50 165 VAL A N 1
ATOM 1320 C CA . VAL A 1 165 ? -2.741 -6.493 11.072 1.00 97.50 165 VAL A CA 1
ATOM 1321 C C . VAL A 1 165 ? -3.562 -6.880 9.857 1.00 97.50 165 VAL A C 1
ATOM 1323 O O . VAL A 1 165 ? -3.002 -7.488 8.946 1.00 97.50 165 VAL A O 1
ATOM 1326 N N . PHE A 1 166 ? -4.841 -6.527 9.836 1.00 95.88 166 PHE A N 1
ATOM 1327 C CA . PHE A 1 166 ? -5.757 -6.896 8.759 1.00 95.88 166 PHE A CA 1
ATOM 1328 C C . PHE A 1 166 ? -6.050 -5.711 7.844 1.00 95.88 166 PHE A C 1
ATOM 1330 O O . PHE A 1 166 ? -6.264 -4.608 8.340 1.00 95.88 166 PHE A O 1
ATOM 1337 N N . ASP A 1 167 ? -6.064 -5.919 6.531 1.00 94.56 167 ASP A N 1
ATOM 1338 C CA . ASP A 1 167 ? -6.600 -4.922 5.603 1.00 94.56 167 ASP A CA 1
ATOM 1339 C C . ASP A 1 167 ? -8.135 -4.964 5.549 1.00 94.56 167 ASP A C 1
ATOM 1341 O O . ASP A 1 167 ? -8.788 -5.739 6.251 1.00 94.56 167 ASP A O 1
ATOM 1345 N N . VAL A 1 168 ? -8.737 -4.100 4.726 1.00 90.50 168 VAL A N 1
ATOM 1346 C CA . VAL A 1 168 ? -10.200 -4.006 4.640 1.00 90.50 168 VAL A CA 1
ATOM 1347 C C . VAL A 1 168 ? -10.848 -5.256 4.033 1.00 90.50 168 VAL A C 1
ATOM 1349 O O . VAL A 1 168 ? -12.014 -5.523 4.308 1.00 90.50 168 VAL A O 1
ATOM 1352 N N . GLN A 1 169 ? -10.099 -6.063 3.281 1.00 88.88 169 GLN A N 1
ATOM 1353 C CA . GLN A 1 169 ? -10.536 -7.354 2.746 1.00 88.88 169 GLN A CA 1
ATOM 1354 C C . GLN A 1 169 ? -10.356 -8.507 3.751 1.00 88.88 169 GLN A C 1
ATOM 1356 O O . GLN A 1 169 ? -10.753 -9.635 3.462 1.00 88.88 169 GLN A O 1
ATOM 1361 N N . GLY A 1 170 ? -9.774 -8.250 4.927 1.00 89.56 170 GLY A N 1
ATOM 1362 C CA . GLY A 1 170 ? -9.508 -9.268 5.943 1.00 89.56 170 GLY A CA 1
ATOM 1363 C C . GLY A 1 170 ? -8.234 -10.085 5.690 1.00 89.56 170 GLY A C 1
ATOM 1364 O O . GLY A 1 170 ? -8.038 -11.126 6.328 1.00 89.56 170 GLY A O 1
ATOM 1365 N N . LEU A 1 171 ? -7.354 -9.632 4.790 1.00 95.75 171 LEU A N 1
ATOM 1366 C CA . LEU A 1 171 ? -6.033 -10.223 4.589 1.00 95.75 171 LEU A CA 1
ATOM 1367 C C . LEU A 1 171 ? -5.089 -9.768 5.704 1.00 95.75 171 LEU A C 1
ATOM 1369 O O . LEU A 1 171 ? -5.042 -8.591 6.059 1.00 95.75 171 LEU A O 1
ATOM 1373 N N . ALA A 1 172 ? -4.299 -10.685 6.256 1.00 96.69 172 ALA A N 1
ATOM 1374 C CA . ALA A 1 172 ? -3.267 -10.359 7.229 1.00 96.69 172 ALA A CA 1
ATOM 1375 C C . ALA A 1 172 ? -2.020 -9.794 6.522 1.00 96.69 172 ALA A C 1
ATOM 1377 O O . ALA A 1 172 ? -1.278 -10.513 5.860 1.00 96.69 172 ALA A O 1
ATOM 1378 N N . ILE A 1 173 ? -1.750 -8.502 6.696 1.00 96.12 173 ILE A N 1
ATOM 1379 C CA . ILE A 1 173 ? -0.735 -7.745 5.941 1.00 96.12 173 ILE A CA 1
ATOM 1380 C C . ILE A 1 173 ? 0.468 -7.303 6.783 1.00 96.12 173 ILE A C 1
ATOM 1382 O O . ILE A 1 173 ? 1.413 -6.679 6.286 1.00 96.12 173 ILE A O 1
ATOM 1386 N N . GLY A 1 174 ? 0.472 -7.615 8.075 1.00 95.81 174 GLY A N 1
ATOM 1387 C CA . GLY A 1 174 ? 1.551 -7.236 8.978 1.00 95.81 174 GLY A CA 1
ATOM 1388 C C . GLY A 1 174 ? 1.492 -7.951 10.318 1.00 95.81 174 GLY A C 1
ATOM 1389 O O . GLY A 1 174 ? 0.492 -8.573 10.664 1.00 95.81 174 GLY A O 1
ATOM 1390 N N . LEU A 1 175 ? 2.585 -7.847 11.076 1.00 96.06 175 LEU A N 1
ATOM 1391 C CA . LEU A 1 175 ? 2.704 -8.402 12.422 1.00 96.06 175 LEU A CA 1
ATOM 1392 C C . LEU A 1 175 ? 3.312 -7.367 13.366 1.00 96.06 175 LEU A C 1
ATOM 1394 O O . LEU A 1 175 ? 4.420 -6.863 13.146 1.00 96.06 175 LEU A O 1
ATOM 1398 N N . GLN A 1 176 ? 2.605 -7.108 14.461 1.00 95.50 176 GLN A N 1
ATOM 1399 C CA . GLN A 1 176 ? 3.119 -6.364 15.598 1.00 95.50 176 GLN A CA 1
ATOM 1400 C C . GLN A 1 176 ? 3.240 -7.298 16.803 1.00 95.50 176 GLN A C 1
ATOM 1402 O O . GLN A 1 176 ? 2.324 -8.031 17.138 1.00 95.50 176 GLN A O 1
ATOM 1407 N N . ILE A 1 177 ? 4.378 -7.286 17.485 1.00 95.31 177 ILE A N 1
ATOM 1408 C CA . ILE A 1 177 ? 4.647 -8.172 18.614 1.00 95.31 177 ILE A CA 1
ATOM 1409 C C . ILE A 1 177 ? 4.300 -7.458 19.915 1.00 95.31 177 ILE A C 1
ATOM 1411 O O . ILE A 1 177 ? 4.931 -6.456 20.266 1.00 95.31 177 ILE A O 1
ATOM 1415 N N . ARG A 1 178 ? 3.328 -7.987 20.659 1.00 94.25 178 ARG A N 1
ATOM 1416 C CA . ARG A 1 178 ? 3.082 -7.621 22.056 1.00 94.25 178 ARG A CA 1
ATOM 1417 C C . ARG A 1 178 ? 4.101 -8.337 22.934 1.00 94.25 178 ARG A C 1
ATOM 1419 O O . ARG A 1 178 ? 4.013 -9.545 23.132 1.00 94.25 178 ARG A O 1
ATOM 1426 N N . LEU A 1 179 ? 5.043 -7.581 23.491 1.00 91.94 179 LEU A N 1
ATOM 1427 C CA . LEU A 1 179 ? 6.115 -8.130 24.322 1.00 91.94 179 LEU A CA 1
ATOM 1428 C C . LEU A 1 179 ? 5.580 -8.737 25.622 1.00 91.94 179 LEU A C 1
ATOM 1430 O O . LEU A 1 179 ? 4.777 -8.103 26.315 1.00 91.94 179 LEU A O 1
ATOM 1434 N N . GLU A 1 180 ? 6.095 -9.918 25.967 1.00 87.62 180 GLU A N 1
ATOM 1435 C CA . GLU A 1 180 ? 5.832 -10.584 27.247 1.00 87.62 180 GLU A CA 1
ATOM 1436 C C . GLU A 1 180 ? 6.421 -9.787 28.422 1.00 87.62 180 GLU A C 1
ATOM 1438 O O . GLU A 1 180 ? 5.703 -9.460 29.365 1.00 87.62 180 GLU A O 1
ATOM 1443 N N . SER A 1 181 ? 7.690 -9.385 28.305 1.00 84.31 181 SER A N 1
ATOM 1444 C CA . SER A 1 181 ? 8.395 -8.544 29.281 1.00 84.31 181 SER A CA 1
ATOM 1445 C C . SER A 1 181 ? 8.856 -7.250 28.604 1.00 84.31 181 SER A C 1
ATOM 1447 O O . SER A 1 181 ? 9.934 -7.221 28.005 1.00 84.31 181 SER A O 1
ATOM 1449 N N . PRO A 1 182 ? 8.037 -6.182 28.617 1.00 78.00 182 PRO A N 1
ATOM 1450 C CA . PRO A 1 182 ? 8.412 -4.915 28.006 1.00 78.00 182 PRO A CA 1
ATOM 1451 C C . PRO A 1 182 ? 9.527 -4.249 28.825 1.00 78.00 182 PRO A C 1
ATOM 1453 O O . PRO A 1 182 ? 9.304 -3.831 29.956 1.00 78.00 182 PRO A O 1
ATOM 1456 N N . GLY A 1 183 ? 10.727 -4.168 28.248 1.00 71.25 183 GLY A N 1
ATOM 1457 C CA . GLY A 1 183 ? 11.819 -3.340 28.766 1.00 71.25 183 GLY A CA 1
ATOM 1458 C C . GLY A 1 183 ? 11.687 -1.882 28.315 1.00 71.25 183 GLY A C 1
ATOM 1459 O O . GLY A 1 183 ? 10.584 -1.367 28.106 1.00 71.25 183 GLY A O 1
ATOM 1460 N N . GLU A 1 184 ? 12.820 -1.217 28.092 1.00 56.38 184 GLU A N 1
ATOM 1461 C CA . GLU A 1 184 ? 12.824 0.149 27.571 1.00 56.38 184 GLU A CA 1
ATOM 1462 C C . GLU A 1 184 ? 12.294 0.221 26.124 1.00 56.38 184 GLU A C 1
ATOM 1464 O O . GLU A 1 184 ? 12.683 -0.521 25.217 1.00 56.38 184 GLU A O 1
ATOM 1469 N N . GLY A 1 185 ? 11.362 1.153 25.915 1.00 60.75 185 GLY A N 1
ATOM 1470 C CA . GLY A 1 185 ? 10.880 1.568 24.602 1.00 60.75 185 GLY A CA 1
ATOM 1471 C C . GLY A 1 185 ? 9.494 1.061 24.182 1.00 60.75 185 GLY A C 1
ATOM 1472 O O . GLY A 1 185 ? 9.124 1.301 23.037 1.00 60.75 185 GLY A O 1
ATOM 1473 N N . GLY A 1 186 ? 8.715 0.411 25.047 1.00 79.06 186 GLY A N 1
ATOM 1474 C CA . GLY A 1 186 ? 7.268 0.241 24.843 1.00 79.06 186 GLY A CA 1
ATOM 1475 C C . GLY A 1 186 ? 6.771 -1.200 24.695 1.00 79.06 186 GLY A C 1
ATOM 1476 O O . GLY A 1 186 ? 7.530 -2.138 24.478 1.00 79.06 186 GLY A O 1
ATOM 1477 N N . LYS A 1 187 ? 5.448 -1.355 24.832 1.00 87.38 187 LYS A N 1
ATOM 1478 C CA . LYS A 1 187 ? 4.728 -2.641 24.928 1.00 87.38 187 LYS A CA 1
ATOM 1479 C C . LYS A 1 187 ? 4.631 -3.427 23.611 1.00 87.38 187 LYS A C 1
ATOM 1481 O O . LYS A 1 187 ? 4.410 -4.641 23.657 1.00 87.38 187 LYS A O 1
ATOM 1486 N N . TYR A 1 188 ? 4.767 -2.744 22.477 1.00 91.12 188 TYR A N 1
ATOM 1487 C CA . TYR A 1 188 ? 4.561 -3.289 21.136 1.00 91.12 188 TYR A CA 1
ATOM 1488 C C . TYR A 1 188 ? 5.756 -3.005 20.219 1.00 91.12 188 TYR A C 1
ATOM 1490 O O . TYR A 1 188 ? 6.387 -1.944 20.305 1.00 91.12 188 TYR A O 1
ATOM 1498 N N . ARG A 1 189 ? 6.070 -3.956 19.333 1.00 91.81 189 ARG A N 1
ATOM 1499 C CA . ARG A 1 189 ? 7.203 -3.890 18.398 1.00 91.81 189 ARG A CA 1
ATOM 1500 C C . ARG A 1 189 ? 6.817 -4.383 17.014 1.00 91.81 189 ARG A C 1
ATOM 1502 O O . ARG A 1 189 ? 6.341 -5.498 16.876 1.00 91.81 189 ARG A O 1
ATOM 1509 N N . TRP A 1 190 ? 7.071 -3.584 15.987 1.00 93.06 190 TRP A N 1
ATOM 1510 C CA . TRP A 1 190 ? 6.991 -4.061 14.608 1.00 93.06 190 TRP A CA 1
ATOM 1511 C C . TRP A 1 190 ? 8.132 -5.029 14.303 1.00 93.06 190 TRP A C 1
ATOM 1513 O O . TRP A 1 190 ? 9.258 -4.825 14.770 1.00 93.06 190 TRP A O 1
ATOM 1523 N N . LEU A 1 191 ? 7.868 -6.032 13.465 1.00 92.12 191 LEU A N 1
ATOM 1524 C CA . LEU A 1 191 ? 8.950 -6.762 12.810 1.00 92.12 191 LEU A CA 1
ATOM 1525 C C . LEU A 1 191 ? 9.762 -5.803 11.927 1.00 92.12 191 LEU A C 1
ATOM 1527 O O . LEU A 1 191 ? 9.260 -4.791 11.422 1.00 92.12 191 LEU A O 1
ATOM 1531 N N . LYS A 1 192 ? 11.046 -6.099 11.723 1.00 90.38 192 LYS A N 1
ATOM 1532 C CA . LYS A 1 192 ? 11.863 -5.295 10.804 1.00 90.38 192 LYS A CA 1
ATOM 1533 C C . LYS A 1 192 ? 11.318 -5.406 9.377 1.00 90.38 192 LYS A C 1
ATOM 1535 O O . LYS A 1 192 ? 10.870 -6.470 8.974 1.00 90.38 192 LYS A O 1
ATOM 1540 N N . ASN A 1 193 ? 11.403 -4.314 8.615 1.00 89.75 193 ASN A N 1
ATOM 1541 C CA . ASN A 1 193 ? 10.897 -4.220 7.238 1.00 89.75 193 ASN A CA 1
ATOM 1542 C C . ASN A 1 193 ? 9.370 -4.437 7.114 1.00 89.75 193 ASN A C 1
ATOM 1544 O O . ASN A 1 193 ? 8.914 -5.034 6.150 1.00 89.75 193 ASN A O 1
ATOM 1548 N N . SER A 1 194 ? 8.579 -3.948 8.079 1.00 91.56 194 SER A N 1
ATOM 1549 C CA . SER A 1 194 ? 7.109 -4.101 8.064 1.00 91.56 194 SER A CA 1
ATOM 1550 C C . SER A 1 194 ? 6.362 -3.191 7.077 1.00 91.56 194 SER A C 1
ATOM 1552 O O . SER A 1 194 ? 5.193 -3.461 6.804 1.00 91.56 194 SER A O 1
ATOM 1554 N N . HIS A 1 195 ? 6.999 -2.138 6.548 1.00 92.75 195 HIS A N 1
ATOM 1555 C CA . HIS A 1 195 ? 6.359 -1.198 5.617 1.00 92.75 195 HIS A CA 1
ATOM 1556 C C . HIS A 1 195 ? 5.813 -1.910 4.372 1.00 92.75 195 HIS A C 1
ATOM 1558 O O . HIS A 1 195 ? 6.372 -2.916 3.923 1.00 92.75 195 HIS A O 1
ATOM 1564 N N . LEU A 1 196 ? 4.707 -1.394 3.846 1.00 89.75 196 LEU A N 1
ATOM 1565 C CA . LEU A 1 196 ? 4.097 -1.822 2.591 1.00 89.75 196 LEU A CA 1
ATOM 1566 C C . LEU A 1 196 ? 4.860 -1.249 1.386 1.00 89.75 196 LEU A C 1
ATOM 1568 O O . LEU A 1 196 ? 5.811 -0.478 1.542 1.00 89.75 196 LEU A O 1
ATOM 1572 N N . SER A 1 197 ? 4.450 -1.635 0.178 1.00 84.12 197 SER A N 1
ATOM 1573 C CA . SER A 1 197 ? 5.060 -1.184 -1.081 1.00 84.12 197 SER A CA 1
ATOM 1574 C C . SER A 1 197 ? 4.972 0.327 -1.292 1.00 84.12 197 SER A C 1
ATOM 1576 O O . SER A 1 197 ? 5.913 0.915 -1.819 1.00 84.12 197 SER A O 1
ATOM 1578 N N . ASN A 1 198 ? 3.901 0.964 -0.812 1.00 80.31 198 ASN A N 1
ATOM 1579 C CA . ASN A 1 198 ? 3.728 2.421 -0.811 1.00 80.31 198 ASN A CA 1
ATOM 1580 C C . ASN A 1 198 ? 4.508 3.134 0.318 1.00 80.31 198 ASN A C 1
ATOM 1582 O O . ASN A 1 198 ? 4.438 4.352 0.456 1.00 80.31 198 ASN A O 1
ATOM 1586 N N . GLY A 1 199 ? 5.266 2.393 1.132 1.00 86.31 199 GLY A N 1
ATOM 1587 C CA . GLY A 1 199 ? 6.051 2.935 2.240 1.00 86.31 199 GLY A CA 1
ATOM 1588 C C . GLY A 1 199 ? 5.254 3.201 3.518 1.00 86.31 199 GLY A C 1
ATOM 1589 O O . GLY A 1 199 ? 5.856 3.603 4.515 1.00 86.31 199 GLY A O 1
ATOM 1590 N N . GLU A 1 200 ? 3.944 2.951 3.540 1.00 90.12 200 GLU A N 1
ATOM 1591 C CA . GLU A 1 200 ? 3.126 3.094 4.744 1.00 90.12 200 GLU A CA 1
ATOM 1592 C C . GLU A 1 200 ? 3.383 1.949 5.732 1.00 90.12 200 GLU A C 1
ATOM 1594 O O . GLU A 1 200 ? 3.729 0.823 5.356 1.00 90.12 200 GLU A O 1
ATOM 1599 N N . LEU A 1 201 ? 3.198 2.214 7.028 1.00 92.12 201 LEU A N 1
ATOM 1600 C CA . LEU A 1 201 ? 3.052 1.122 7.990 1.00 92.12 201 LEU A CA 1
ATOM 1601 C C . LEU A 1 201 ? 1.649 0.513 7.862 1.00 92.12 201 LEU A C 1
ATOM 1603 O O . LEU A 1 201 ? 0.694 1.259 7.631 1.00 92.12 201 LEU A O 1
ATOM 1607 N N . PRO A 1 202 ? 1.500 -0.809 8.046 1.00 94.50 202 PRO A N 1
ATOM 1608 C CA . PRO A 1 202 ? 0.189 -1.445 8.042 1.00 94.50 202 PRO A CA 1
ATOM 1609 C C . PRO A 1 202 ? -0.761 -0.837 9.088 1.00 94.50 202 PRO A C 1
ATOM 1611 O O . PRO A 1 202 ? -0.392 -0.675 10.258 1.00 94.50 202 PRO A O 1
ATOM 1614 N N . LEU A 1 203 ? -1.980 -0.524 8.661 1.00 94.56 203 LEU A N 1
ATOM 1615 C CA . LEU A 1 203 ? -3.102 -0.061 9.475 1.00 94.56 203 LEU A CA 1
ATOM 1616 C C . LEU A 1 203 ? -4.136 -1.191 9.532 1.00 94.56 203 LEU A C 1
ATOM 1618 O O . LEU A 1 203 ? -4.425 -1.808 8.513 1.00 94.56 203 LEU A O 1
ATOM 1622 N N . THR A 1 204 ? -4.653 -1.499 10.724 1.00 96.94 204 THR A N 1
ATOM 1623 C CA . THR A 1 204 ? -5.585 -2.625 10.873 1.00 96.94 204 THR A CA 1
ATOM 1624 C C . THR A 1 204 ? -7.023 -2.176 10.686 1.00 96.94 204 THR A C 1
ATOM 1626 O O . THR A 1 204 ? -7.427 -1.157 11.243 1.00 96.94 204 THR A O 1
ATOM 1629 N N . VAL A 1 205 ? -7.806 -2.972 9.975 1.00 95.50 205 VAL A N 1
ATOM 1630 C CA . VAL A 1 205 ? -9.252 -2.846 9.837 1.00 95.50 205 VAL A CA 1
ATOM 1631 C C . VAL A 1 205 ? -9.865 -4.124 10.396 1.00 95.50 205 VAL A C 1
ATOM 1633 O O . VAL A 1 205 ? -9.564 -5.216 9.931 1.00 95.50 205 VAL A O 1
ATOM 1636 N N . ALA A 1 206 ? -10.674 -3.999 11.441 1.00 92.94 206 ALA A N 1
ATOM 1637 C CA . ALA A 1 206 ? -11.356 -5.116 12.077 1.00 92.94 206 ALA A CA 1
ATOM 1638 C C . ALA A 1 206 ? -12.861 -4.861 12.075 1.00 92.94 206 ALA A C 1
ATOM 1640 O O . ALA A 1 206 ? -13.307 -3.750 12.350 1.00 92.94 206 ALA A O 1
ATOM 1641 N N . TYR A 1 207 ? -13.641 -5.887 11.772 1.00 87.94 207 TYR A N 1
ATOM 1642 C CA . TYR A 1 207 ? -15.097 -5.844 11.800 1.00 87.94 207 TYR A CA 1
ATOM 1643 C C . TYR A 1 207 ? -15.638 -7.254 12.077 1.00 87.94 207 TYR A C 1
ATOM 1645 O O . TYR A 1 207 ? -14.981 -8.235 11.714 1.00 87.94 207 TYR A O 1
ATOM 1653 N N . PRO A 1 208 ? -16.795 -7.386 12.745 1.00 75.38 208 PRO A N 1
ATOM 1654 C CA . PRO A 1 208 ? -17.488 -8.668 12.857 1.00 75.38 208 PRO A CA 1
ATOM 1655 C C . PRO A 1 208 ? -18.045 -9.093 11.483 1.00 75.38 208 PRO A C 1
ATOM 1657 O O . PRO A 1 208 ? -18.267 -8.251 10.620 1.00 75.38 208 PRO A O 1
ATOM 1660 N N . GLY A 1 209 ? -18.257 -10.392 11.252 1.00 63.09 209 GLY A N 1
ATOM 1661 C CA . GLY A 1 209 ? -18.737 -10.900 9.953 1.00 63.09 209 GLY A CA 1
ATOM 1662 C C . GLY A 1 209 ? -20.158 -10.452 9.580 1.00 63.09 209 GLY A C 1
ATOM 1663 O O . GLY A 1 209 ? -20.423 -10.215 8.406 1.00 63.09 209 GLY A O 1
ATOM 1664 N N . ASP A 1 210 ? -21.032 -10.270 10.575 1.00 61.19 210 ASP A N 1
ATOM 1665 C CA . ASP A 1 210 ? -22.382 -9.722 10.419 1.00 61.19 210 ASP A CA 1
ATOM 1666 C C . ASP A 1 210 ? -22.490 -8.404 11.198 1.00 61.19 210 ASP A C 1
ATOM 1668 O O . ASP A 1 210 ? -22.260 -8.366 12.409 1.00 61.19 210 ASP A O 1
ATOM 1672 N N . PHE A 1 211 ? -22.870 -7.313 10.530 1.00 63.16 211 PHE A N 1
ATOM 1673 C CA . PHE A 1 211 ? -23.172 -6.038 11.186 1.00 63.16 211 PHE A CA 1
ATOM 1674 C C . PHE A 1 211 ? -24.305 -5.287 10.485 1.00 63.16 211 PHE A C 1
ATOM 1676 O O . PHE A 1 211 ? -24.412 -5.286 9.261 1.00 63.16 211 PHE A O 1
ATOM 1683 N N . GLN A 1 212 ? -25.139 -4.590 11.262 1.00 45.66 212 GLN A N 1
ATOM 1684 C CA . GLN A 1 212 ? -26.138 -3.657 10.734 1.00 45.66 212 GLN A CA 1
ATOM 1685 C C . GLN A 1 212 ? -25.756 -2.221 11.105 1.00 45.66 212 GLN A C 1
ATOM 1687 O O . GLN A 1 212 ? -25.688 -1.885 12.282 1.00 45.66 212 GLN A O 1
ATOM 1692 N N . ASN A 1 213 ? -25.514 -1.376 10.093 1.00 54.28 213 ASN A N 1
ATOM 1693 C CA . ASN A 1 213 ? -25.177 0.054 10.228 1.00 54.28 213 ASN A CA 1
ATOM 1694 C C . ASN A 1 213 ? -24.089 0.387 11.281 1.00 54.28 213 ASN A C 1
ATOM 1696 O O . ASN A 1 213 ? -24.324 1.228 12.155 1.00 54.28 213 ASN A O 1
ATOM 1700 N N . PRO A 1 214 ? -22.895 -0.232 11.237 1.00 63.31 214 PRO A N 1
ATOM 1701 C CA . PRO A 1 214 ? -21.887 -0.016 12.264 1.00 63.31 214 PRO A CA 1
ATOM 1702 C C . PRO A 1 214 ? -21.270 1.380 12.157 1.00 63.31 214 PRO A C 1
ATOM 1704 O O . PRO A 1 214 ? -20.914 1.864 11.081 1.00 63.31 214 PRO A O 1
ATOM 1707 N N . ALA A 1 215 ? -21.085 2.015 13.311 1.00 76.62 215 ALA A N 1
ATOM 1708 C CA . ALA A 1 215 ? -20.166 3.136 13.421 1.00 76.62 215 ALA A CA 1
ATOM 1709 C C . ALA A 1 215 ? -18.734 2.671 13.102 1.00 76.62 215 ALA A C 1
ATOM 1711 O O . ALA A 1 215 ? -18.360 1.534 13.397 1.00 76.62 215 ALA A O 1
ATOM 1712 N N . ILE A 1 216 ? -17.926 3.570 12.536 1.00 92.31 216 ILE A N 1
ATOM 1713 C CA . ILE A 1 216 ? -16.497 3.335 12.315 1.00 92.31 216 ILE A CA 1
ATOM 1714 C C . ILE A 1 216 ? -15.719 3.991 13.451 1.00 92.31 216 ILE A C 1
ATOM 1716 O O . ILE A 1 216 ? -15.711 5.217 13.583 1.00 92.31 216 ILE A O 1
ATOM 1720 N N . LEU A 1 217 ? -15.074 3.164 14.264 1.00 94.12 217 LEU A N 1
ATOM 1721 C CA . LEU A 1 217 ? -14.271 3.554 15.413 1.00 94.12 217 LEU A CA 1
ATOM 1722 C C . LEU A 1 217 ? -12.803 3.688 14.998 1.00 94.12 217 LEU A C 1
ATOM 1724 O O . LEU A 1 217 ? -12.215 2.749 14.471 1.00 94.12 217 LEU A O 1
ATOM 1728 N N . LEU A 1 218 ? -12.182 4.834 15.262 1.00 96.75 218 LEU A N 1
ATOM 1729 C CA . LEU A 1 218 ? -10.742 5.032 15.100 1.00 96.75 218 LEU A CA 1
ATOM 1730 C C . LEU A 1 218 ? -10.076 4.897 16.468 1.00 96.75 218 LEU A C 1
ATOM 1732 O O . LEU A 1 218 ? -10.376 5.672 17.375 1.00 96.75 218 LEU A O 1
ATOM 1736 N N . THR A 1 219 ? -9.182 3.923 16.628 1.00 93.94 219 THR A N 1
ATOM 1737 C CA . THR A 1 219 ? -8.574 3.581 17.929 1.00 93.94 219 THR A CA 1
ATOM 1738 C C . THR A 1 219 ? -7.045 3.504 17.833 1.00 93.94 219 THR A C 1
ATOM 1740 O O . THR A 1 219 ? -6.484 3.288 16.755 1.00 93.94 219 THR A O 1
ATOM 1743 N N . GLU A 1 220 ? -6.331 3.691 18.945 1.00 91.06 220 GLU A N 1
ATOM 1744 C CA . GLU A 1 220 ? -4.870 3.564 18.951 1.00 91.06 220 GLU A CA 1
ATOM 1745 C C . GLU A 1 220 ? -4.394 2.104 18.994 1.00 91.06 220 GLU A C 1
ATOM 1747 O O . GLU A 1 220 ? -4.914 1.259 19.717 1.00 91.06 220 GLU A O 1
ATOM 1752 N N . GLY A 1 221 ? -3.313 1.805 18.276 1.00 90.88 221 GLY A N 1
ATOM 1753 C CA . GLY A 1 221 ? -2.694 0.481 18.268 1.00 90.88 221 GLY A CA 1
ATOM 1754 C C . GLY A 1 221 ? -3.310 -0.476 17.248 1.00 90.88 221 GLY A C 1
ATOM 1755 O O . GLY A 1 221 ? -4.074 -0.079 16.377 1.00 90.88 221 GLY A O 1
ATOM 1756 N N . ILE A 1 222 ? -2.905 -1.746 17.333 1.00 94.38 222 ILE A N 1
ATOM 1757 C CA . ILE A 1 222 ? -3.342 -2.814 16.418 1.00 94.38 222 ILE A CA 1
ATOM 1758 C C . ILE A 1 222 ? -4.275 -3.805 17.128 1.00 94.38 222 ILE A C 1
ATOM 1760 O O . ILE A 1 222 ? -5.320 -4.161 16.601 1.00 94.38 222 ILE A O 1
ATOM 1764 N N . LEU A 1 223 ? -3.946 -4.212 18.360 1.00 94.75 223 LEU A N 1
ATOM 1765 C CA . LEU A 1 223 ? -4.769 -5.172 19.105 1.00 94.75 223 LEU A CA 1
ATOM 1766 C C . LEU A 1 223 ? -6.101 -4.572 19.589 1.00 94.75 223 LEU A C 1
ATOM 1768 O O . LEU A 1 223 ? -7.120 -5.254 19.550 1.00 94.75 223 LEU A O 1
ATOM 1772 N N . LYS A 1 224 ? -6.095 -3.313 20.051 1.00 93.56 224 LYS A N 1
ATOM 1773 C CA . LYS A 1 224 ? -7.299 -2.650 20.581 1.00 93.56 224 LYS A CA 1
ATOM 1774 C C . LYS A 1 224 ? -8.453 -2.601 19.566 1.00 93.56 224 LYS A C 1
ATOM 1776 O O . LYS A 1 224 ? -9.543 -3.017 19.943 1.00 93.56 224 LYS A O 1
ATOM 1781 N N . PRO A 1 225 ? -8.244 -2.188 18.297 1.00 94.38 225 PRO A N 1
ATOM 1782 C CA . PRO A 1 225 ? -9.309 -2.194 17.295 1.00 94.38 225 PRO A CA 1
ATOM 1783 C C . PRO A 1 225 ? -9.935 -3.573 17.106 1.00 94.38 225 PRO A C 1
ATOM 1785 O O . PRO A 1 225 ? -11.151 -3.675 17.035 1.00 94.38 225 PRO A O 1
ATOM 1788 N N . PHE A 1 226 ? -9.131 -4.642 17.086 1.00 94.06 226 PHE A N 1
ATOM 1789 C CA . PHE A 1 226 ? -9.667 -5.997 16.957 1.00 94.06 226 PHE A CA 1
ATOM 1790 C C . PHE A 1 226 ? -10.605 -6.344 18.119 1.00 94.06 226 PHE A C 1
ATOM 1792 O O . PHE A 1 226 ? -11.725 -6.784 17.889 1.00 94.06 226 PHE A O 1
ATOM 1799 N N . VAL A 1 227 ? -10.184 -6.080 19.362 1.00 93.19 227 VAL A N 1
ATOM 1800 C CA . VAL A 1 227 ? -11.022 -6.314 20.551 1.00 93.19 227 VAL A CA 1
ATOM 1801 C C . VAL A 1 227 ? -12.283 -5.450 20.521 1.00 93.19 227 VAL A C 1
ATOM 1803 O O . VAL A 1 227 ? -13.376 -5.959 20.748 1.00 93.19 227 VAL A O 1
ATOM 1806 N N . ALA A 1 228 ? -12.149 -4.164 20.195 1.00 91.12 228 ALA A N 1
ATOM 1807 C CA . ALA A 1 228 ? -13.272 -3.236 20.123 1.00 91.12 228 ALA A CA 1
ATOM 1808 C C . ALA A 1 228 ? -14.296 -3.638 19.049 1.00 91.12 228 ALA A C 1
ATOM 1810 O O . ALA A 1 228 ? -15.495 -3.542 19.297 1.00 91.12 228 ALA A O 1
ATOM 1811 N N . ALA A 1 229 ? -13.840 -4.118 17.887 1.00 91.31 229 ALA A N 1
ATOM 1812 C CA . ALA A 1 229 ? -14.717 -4.584 16.816 1.00 91.31 229 ALA A CA 1
ATOM 1813 C C . ALA A 1 229 ? -15.579 -5.773 17.258 1.00 91.31 229 ALA A C 1
ATOM 1815 O O . ALA A 1 229 ? -16.789 -5.757 17.040 1.00 91.31 229 ALA A O 1
ATOM 1816 N N . GLN A 1 230 ? -14.968 -6.763 17.921 1.00 88.25 230 GLN A N 1
ATOM 1817 C CA . GLN A 1 230 ? -15.687 -7.937 18.422 1.00 88.25 230 GLN A CA 1
ATOM 1818 C C . GLN A 1 230 ? -16.639 -7.571 19.567 1.00 88.25 230 GLN A C 1
ATOM 1820 O O . GLN A 1 230 ? -17.817 -7.914 19.538 1.00 88.25 230 GLN A O 1
ATOM 1825 N N . LYS A 1 231 ? -16.154 -6.801 20.548 1.00 87.44 231 LYS A N 1
ATOM 1826 C CA . LYS A 1 231 ? -16.917 -6.471 21.759 1.00 87.44 231 LYS A CA 1
ATOM 1827 C C . LYS A 1 231 ? -18.117 -5.563 21.486 1.00 87.44 231 LYS A C 1
ATOM 1829 O O . LYS A 1 231 ? -19.168 -5.736 22.094 1.00 87.44 231 LYS A O 1
ATOM 1834 N N . HIS A 1 232 ? -17.961 -4.602 20.575 1.00 85.75 232 HIS A N 1
ATOM 1835 C CA . HIS A 1 232 ? -18.969 -3.566 20.322 1.00 85.75 232 HIS A CA 1
ATOM 1836 C C . HIS A 1 232 ? -19.736 -3.758 19.013 1.00 85.75 232 HIS A C 1
ATOM 1838 O O . HIS A 1 232 ? -20.568 -2.918 18.677 1.00 85.75 232 HIS A O 1
ATOM 1844 N N . GLY A 1 233 ? -19.461 -4.828 18.260 1.00 83.94 233 GLY A N 1
ATOM 1845 C CA . GLY A 1 233 ? -20.129 -5.095 16.985 1.00 83.94 233 GLY A CA 1
ATOM 1846 C C . GLY A 1 233 ? -19.927 -3.978 15.951 1.00 83.94 233 GLY A C 1
ATOM 1847 O O . GLY A 1 233 ? -20.850 -3.645 15.208 1.00 83.94 233 GLY A O 1
ATOM 1848 N N . ALA A 1 234 ? -18.750 -3.348 15.944 1.00 87.25 234 ALA A N 1
ATOM 1849 C CA . ALA A 1 234 ? -18.452 -2.151 15.157 1.00 87.25 234 ALA A CA 1
ATOM 1850 C C . ALA A 1 234 ? -17.282 -2.376 14.191 1.00 87.25 234 ALA A C 1
ATOM 1852 O O . ALA A 1 234 ? -16.468 -3.280 14.374 1.00 87.25 234 ALA A O 1
ATOM 1853 N N . ILE A 1 235 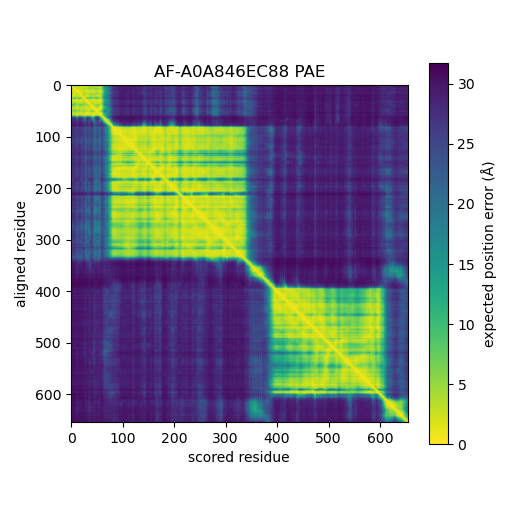? -17.159 -1.509 13.184 1.00 92.19 235 ILE A N 1
ATOM 1854 C CA . ILE A 1 235 ? -15.940 -1.443 12.376 1.00 92.19 235 ILE A CA 1
ATOM 1855 C C . ILE A 1 235 ? -14.918 -0.655 13.188 1.00 92.19 235 ILE A C 1
ATOM 1857 O O . ILE A 1 235 ? -15.184 0.478 13.581 1.00 92.19 235 ILE A O 1
ATOM 1861 N N . ALA A 1 236 ? -13.742 -1.218 13.426 1.00 94.19 236 ALA A N 1
ATOM 1862 C CA . ALA A 1 236 ? -12.665 -0.556 14.142 1.00 94.19 236 ALA A CA 1
ATOM 1863 C C . ALA A 1 236 ? -11.398 -0.495 13.288 1.00 94.19 236 ALA A C 1
ATOM 1865 O O . ALA A 1 236 ? -10.909 -1.502 12.777 1.00 94.19 236 ALA A O 1
ATOM 1866 N N . ILE A 1 237 ? -10.843 0.705 13.165 1.00 97.00 237 ILE A N 1
ATOM 1867 C CA . ILE A 1 237 ? -9.639 0.994 12.398 1.00 97.00 237 ILE A CA 1
ATOM 1868 C C . ILE A 1 237 ? -8.541 1.440 13.365 1.00 97.00 237 ILE A C 1
ATOM 1870 O O . ILE A 1 237 ? -8.760 2.290 14.233 1.00 97.00 237 ILE A O 1
ATOM 1874 N N . GLY A 1 238 ? -7.350 0.862 13.224 1.00 96.00 238 GLY A N 1
ATOM 1875 C CA . GLY A 1 238 ? -6.242 1.046 14.152 1.00 96.00 238 GLY A CA 1
ATOM 1876 C C . GLY A 1 238 ? -4.923 1.410 13.519 1.00 96.00 238 GLY A C 1
ATOM 1877 O O . GLY A 1 238 ? -4.425 0.696 12.649 1.00 96.00 238 GLY A O 1
ATOM 1878 N N . ALA A 1 239 ? -4.299 2.462 14.039 1.00 93.50 239 ALA A N 1
ATOM 1879 C CA . ALA A 1 239 ? -2.933 2.829 13.698 1.00 93.50 239 ALA A CA 1
ATOM 1880 C C . ALA A 1 239 ? -2.011 2.671 14.909 1.00 93.50 239 ALA A C 1
ATOM 1882 O O . ALA A 1 239 ? -2.310 3.126 16.017 1.00 93.50 239 ALA A O 1
ATOM 1883 N N . SER A 1 240 ? -0.833 2.080 14.696 1.00 86.75 240 SER A N 1
ATOM 1884 C CA . SER A 1 240 ? 0.195 1.956 15.733 1.00 86.75 240 SER A CA 1
ATOM 1885 C C . SER A 1 240 ? 0.541 3.323 16.337 1.00 86.75 240 SER A C 1
ATOM 1887 O O . SER A 1 240 ? 1.079 4.191 15.651 1.00 86.75 240 SER A O 1
ATOM 1889 N N . GLY A 1 241 ? 0.275 3.489 17.637 1.00 81.94 241 GLY A N 1
ATOM 1890 C CA . GLY A 1 241 ? 0.503 4.743 18.362 1.00 81.94 241 GLY A CA 1
ATOM 1891 C C . GLY A 1 241 ? -0.343 5.914 17.857 1.00 81.94 241 GLY A C 1
ATOM 1892 O O . GLY A 1 241 ? 0.166 7.027 17.832 1.00 81.94 241 GLY A O 1
ATOM 1893 N N . GLY A 1 242 ? -1.553 5.649 17.348 1.00 80.25 242 GLY A N 1
ATOM 1894 C CA . GLY A 1 242 ? -2.520 6.675 16.939 1.00 80.25 242 GLY A CA 1
ATOM 1895 C C . GLY A 1 242 ? -2.152 7.455 15.675 1.00 80.25 242 GLY A C 1
ATOM 1896 O O . GLY A 1 242 ? -2.813 8.432 15.326 1.00 80.25 242 GLY A O 1
ATOM 1897 N N . ASN A 1 243 ? -1.099 7.052 14.958 1.00 84.06 243 ASN A N 1
ATOM 1898 C CA . ASN A 1 243 ? -0.540 7.845 13.868 1.00 84.06 243 ASN A CA 1
ATOM 1899 C C . ASN A 1 243 ? -1.168 7.535 12.499 1.00 84.06 243 ASN A C 1
ATOM 1901 O O . ASN A 1 243 ? -0.481 7.177 11.548 1.00 84.06 243 ASN A O 1
ATOM 1905 N N . PHE A 1 244 ? -2.481 7.711 12.376 1.00 87.06 244 PHE A N 1
ATOM 1906 C CA . PHE A 1 244 ? -3.215 7.512 11.118 1.00 87.06 244 PHE A CA 1
ATOM 1907 C C . PHE A 1 244 ? -2.664 8.345 9.949 1.00 87.06 244 PHE A C 1
ATOM 1909 O O . PHE A 1 244 ? -2.716 7.929 8.797 1.00 87.06 244 PHE A O 1
ATOM 1916 N N . SER A 1 245 ? -2.074 9.509 10.245 1.00 79.12 245 SER A N 1
ATOM 1917 C CA . SER A 1 245 ? -1.517 10.413 9.232 1.00 79.12 245 SER A CA 1
ATOM 1918 C C . SER A 1 245 ? -0.325 9.855 8.447 1.00 79.12 245 SER A C 1
ATOM 1920 O O . SER A 1 245 ? 0.032 10.432 7.423 1.00 79.12 245 SER A O 1
ATOM 1922 N N . THR A 1 246 ? 0.282 8.751 8.901 1.00 79.00 246 THR A N 1
ATOM 1923 C CA . THR A 1 246 ? 1.359 8.056 8.172 1.00 79.00 246 THR A CA 1
ATOM 1924 C C . THR A 1 246 ? 0.876 6.905 7.299 1.00 79.00 246 THR A C 1
ATOM 1926 O O . THR A 1 246 ? 1.709 6.281 6.648 1.00 79.00 246 THR A O 1
ATOM 1929 N N . SER A 1 247 ? -0.431 6.639 7.289 1.00 88.75 247 SER A N 1
ATOM 1930 C CA . SER A 1 247 ? -1.054 5.638 6.419 1.00 88.75 247 SER A CA 1
ATOM 1931 C C . SER A 1 247 ? -2.332 6.179 5.741 1.00 88.75 247 SER A C 1
ATOM 1933 O O . SER A 1 247 ? -3.410 5.598 5.912 1.00 88.75 247 SER A O 1
ATOM 1935 N N . PRO A 1 248 ? -2.267 7.349 5.063 1.00 87.50 248 PRO A N 1
ATOM 1936 C CA . PRO A 1 248 ? -3.429 8.007 4.464 1.00 87.50 248 PRO A CA 1
ATOM 1937 C C . PRO A 1 248 ? -4.127 7.183 3.373 1.00 87.50 248 PRO A C 1
ATOM 1939 O O . PRO A 1 248 ? -5.354 7.242 3.304 1.00 87.50 248 PRO A O 1
ATOM 1942 N N . GLU A 1 249 ? -3.400 6.418 2.555 1.00 89.94 249 GLU A N 1
ATOM 1943 C CA . GLU A 1 249 ? -3.984 5.623 1.464 1.00 89.94 249 GLU A CA 1
ATOM 1944 C C . GLU A 1 249 ? -4.785 4.439 2.016 1.00 89.94 249 GLU A C 1
ATOM 1946 O O . GLU A 1 249 ? -5.928 4.218 1.608 1.00 89.94 249 GLU A O 1
ATOM 1951 N N . GLN A 1 250 ? -4.236 3.720 3.004 1.00 93.31 250 GLN A N 1
ATOM 1952 C CA . GLN A 1 250 ? -4.961 2.650 3.700 1.00 93.31 250 GLN A CA 1
ATOM 1953 C C . GLN A 1 250 ? -6.208 3.173 4.418 1.00 93.31 250 GLN A C 1
ATOM 1955 O O . GLN A 1 250 ? -7.273 2.561 4.323 1.00 93.31 250 GLN A O 1
ATOM 1960 N N . LEU A 1 251 ? -6.101 4.312 5.115 1.00 92.38 251 LEU A N 1
ATOM 1961 C CA . LEU A 1 251 ? -7.250 4.908 5.797 1.00 92.38 251 LEU A CA 1
ATOM 1962 C C . LEU A 1 251 ? -8.342 5.296 4.794 1.00 92.38 251 LEU A C 1
ATOM 1964 O O . LEU A 1 251 ? -9.500 4.953 5.007 1.00 92.38 251 LEU A O 1
ATOM 1968 N N . GLN A 1 252 ? -7.989 5.969 3.696 1.00 90.94 252 GLN A N 1
ATOM 1969 C CA . GLN A 1 252 ? -8.957 6.348 2.665 1.00 90.94 252 GLN A CA 1
ATOM 1970 C C . GLN A 1 252 ? -9.616 5.119 2.029 1.00 90.94 252 GLN A C 1
ATOM 1972 O O . GLN A 1 252 ? -10.834 5.090 1.877 1.00 90.94 252 GLN A O 1
ATOM 1977 N N . THR A 1 253 ? -8.832 4.080 1.731 1.00 89.06 253 THR A N 1
ATOM 1978 C CA . THR A 1 253 ? -9.334 2.810 1.185 1.00 89.06 253 THR A CA 1
ATOM 1979 C C . THR A 1 253 ? -10.360 2.169 2.119 1.00 89.06 253 THR A C 1
ATOM 1981 O O . THR A 1 253 ? -11.441 1.786 1.673 1.00 89.06 253 THR A O 1
ATOM 1984 N N . ALA A 1 254 ? -10.067 2.108 3.422 1.00 88.19 254 ALA A N 1
ATOM 1985 C CA . ALA A 1 254 ? -10.989 1.563 4.414 1.00 88.19 254 ALA A CA 1
ATOM 1986 C C . ALA A 1 254 ? -12.276 2.398 4.530 1.00 88.19 254 ALA A C 1
ATOM 1988 O O . ALA A 1 254 ? -13.374 1.848 4.525 1.00 88.19 254 ALA A O 1
ATOM 1989 N N . LEU A 1 255 ? -12.161 3.729 4.587 1.00 88.44 255 LEU A N 1
ATOM 1990 C CA . LEU A 1 255 ? -13.318 4.627 4.672 1.00 88.44 255 LEU A CA 1
ATOM 1991 C C . LEU A 1 255 ? -14.222 4.520 3.436 1.00 88.44 255 LEU A C 1
ATOM 1993 O O . LEU A 1 255 ? -15.443 4.457 3.578 1.00 88.44 255 LEU A O 1
ATOM 1997 N N . ASN A 1 256 ? -13.635 4.433 2.243 1.00 85.75 256 ASN A N 1
ATOM 1998 C CA . ASN A 1 256 ? -14.374 4.284 0.991 1.00 85.75 256 ASN A CA 1
ATOM 1999 C C . ASN A 1 256 ? -15.090 2.930 0.907 1.00 85.75 256 ASN A C 1
ATOM 2001 O O . ASN A 1 256 ? -16.256 2.884 0.521 1.00 85.75 256 ASN A O 1
ATOM 2005 N N . ALA A 1 257 ? -14.429 1.841 1.314 1.00 85.25 257 ALA A N 1
ATOM 2006 C CA . ALA A 1 257 ? -15.015 0.499 1.304 1.00 85.25 257 ALA A CA 1
ATOM 2007 C C . ALA A 1 257 ? -16.291 0.404 2.159 1.00 85.25 257 ALA A C 1
ATOM 2009 O O . ALA A 1 257 ? -17.215 -0.330 1.813 1.00 85.25 257 ALA A O 1
ATOM 2010 N N . PHE A 1 258 ? -16.366 1.187 3.237 1.00 83.81 258 PHE A N 1
ATOM 2011 C CA . PHE A 1 258 ? -17.535 1.259 4.116 1.00 83.81 258 PHE A CA 1
ATOM 2012 C C . PHE A 1 258 ? -18.444 2.469 3.852 1.00 83.81 258 PHE A C 1
ATOM 2014 O O . PHE A 1 258 ? -19.358 2.720 4.635 1.00 83.81 258 PHE A O 1
ATOM 2021 N N . ASN A 1 259 ? -18.215 3.226 2.769 1.00 83.25 259 ASN A N 1
ATOM 2022 C CA . ASN A 1 259 ? -18.969 4.437 2.417 1.00 83.25 259 ASN A CA 1
ATOM 2023 C C . ASN A 1 259 ? -19.100 5.425 3.599 1.00 83.25 259 ASN A C 1
ATOM 2025 O O . ASN A 1 259 ? -20.175 5.951 3.912 1.00 83.25 259 ASN A O 1
ATOM 2029 N N . ALA A 1 260 ? -17.990 5.628 4.310 1.00 80.06 260 ALA A N 1
ATOM 2030 C CA . ALA A 1 260 ? -17.945 6.362 5.561 1.00 80.06 260 ALA A CA 1
ATOM 2031 C C . ALA A 1 260 ? -18.193 7.861 5.353 1.00 80.06 260 ALA A C 1
ATOM 2033 O O . ALA A 1 260 ? -17.354 8.574 4.814 1.00 80.06 260 ALA A O 1
ATOM 2034 N N . LYS A 1 261 ? -19.314 8.376 5.867 1.00 85.25 261 LYS A N 1
ATOM 2035 C CA . LYS A 1 261 ? -19.559 9.832 5.963 1.00 85.25 261 LYS A CA 1
ATOM 2036 C C . LYS A 1 261 ? -19.177 10.411 7.322 1.00 85.25 261 LYS A C 1
ATOM 2038 O O . LYS A 1 261 ? -18.995 11.620 7.456 1.00 85.25 261 LYS A O 1
ATOM 2043 N N . ARG A 1 262 ? -19.088 9.546 8.332 1.00 89.56 262 ARG A N 1
ATOM 2044 C CA . ARG A 1 262 ? -18.821 9.895 9.725 1.00 89.56 262 ARG A CA 1
ATOM 2045 C C . ARG A 1 262 ? -17.976 8.813 10.384 1.00 89.56 262 ARG A C 1
ATOM 2047 O O . ARG A 1 262 ? -18.220 7.630 10.159 1.00 89.56 262 ARG A O 1
ATOM 2054 N N . VAL A 1 263 ? -17.032 9.225 11.222 1.00 94.94 263 VAL A N 1
ATOM 2055 C CA . VAL A 1 263 ? -16.180 8.346 12.033 1.00 94.94 263 VAL A CA 1
ATOM 2056 C C . VAL A 1 263 ? -16.117 8.846 13.473 1.00 94.94 263 VAL A C 1
ATOM 2058 O O . VAL A 1 263 ? -16.266 10.042 13.728 1.00 94.94 263 VAL A O 1
ATOM 2061 N N . LEU A 1 264 ? -15.880 7.927 14.406 1.00 95.31 264 LEU A N 1
ATOM 2062 C CA . LEU A 1 264 ? -15.749 8.205 15.833 1.00 95.31 264 LEU A CA 1
ATOM 2063 C C . LEU A 1 264 ? -14.307 7.943 16.278 1.00 95.31 264 LEU A C 1
ATOM 2065 O O . LEU A 1 264 ? -13.870 6.794 16.328 1.00 95.31 264 LEU A O 1
ATOM 2069 N N . LEU A 1 265 ? -13.559 8.982 16.641 1.00 96.25 265 LEU A N 1
ATOM 2070 C CA . LEU A 1 265 ? -12.292 8.807 17.353 1.00 96.25 265 LEU A CA 1
ATOM 2071 C C . LEU A 1 265 ? -12.576 8.313 18.772 1.00 96.25 265 LEU A C 1
ATOM 2073 O O . LEU A 1 265 ? -13.334 8.941 19.504 1.00 96.25 265 LEU A O 1
ATOM 2077 N N . CYS A 1 266 ? -11.938 7.216 19.165 1.00 95.12 266 CYS A N 1
ATOM 2078 C CA . CYS A 1 266 ? -11.980 6.660 20.514 1.00 95.12 266 CYS A CA 1
ATOM 2079 C C . CYS A 1 266 ? -10.620 6.920 21.178 1.00 95.12 266 CYS A C 1
ATOM 2081 O O . CYS A 1 266 ? -9.708 6.101 21.030 1.00 95.12 266 CYS A O 1
ATOM 2083 N N . PRO A 1 267 ? -10.435 8.082 21.825 1.00 92.62 267 PRO A N 1
ATOM 2084 C CA . PRO A 1 267 ? -9.137 8.471 22.342 1.00 92.62 267 PRO A CA 1
ATOM 2085 C C . PRO A 1 267 ? -8.792 7.679 23.609 1.00 92.62 267 PRO A C 1
ATOM 2087 O O . PRO A 1 267 ? -9.672 7.402 24.428 1.00 92.62 267 PRO A O 1
ATOM 2090 N N . ASP A 1 268 ? -7.506 7.363 23.779 1.00 91.19 268 ASP A N 1
ATOM 2091 C CA . ASP A 1 268 ? -6.996 6.659 24.962 1.00 91.19 268 ASP A CA 1
ATOM 2092 C C . ASP A 1 268 ? -7.213 7.499 26.236 1.00 91.19 268 ASP A C 1
ATOM 2094 O O . ASP A 1 268 ? -7.201 8.744 26.204 1.00 91.19 268 ASP A O 1
ATOM 2098 N N . GLY A 1 269 ? -7.352 6.818 27.376 1.00 89.62 269 GLY A N 1
ATOM 2099 C CA . GLY A 1 269 ? -7.457 7.458 28.684 1.00 89.62 269 GLY A CA 1
ATOM 2100 C C . GLY A 1 269 ? -6.296 8.424 28.945 1.00 89.62 269 GLY A C 1
ATOM 2101 O O . GLY A 1 269 ? -5.113 8.081 28.842 1.00 89.62 269 GLY A O 1
ATOM 2102 N N . GLY A 1 270 ? -6.611 9.678 29.274 1.00 88.94 270 GLY A N 1
ATOM 2103 C CA . GLY A 1 270 ? -5.595 10.701 29.549 1.00 88.94 270 GLY A CA 1
ATOM 2104 C C . GLY A 1 270 ? -4.972 11.365 28.322 1.00 88.94 270 GLY A C 1
ATOM 2105 O O . GLY A 1 270 ? -4.053 12.178 28.465 1.00 88.94 270 GLY A O 1
ATOM 2106 N N . SER A 1 271 ? -5.464 11.074 27.118 1.00 87.75 271 SER A N 1
ATOM 2107 C CA . SER A 1 271 ? -5.013 11.711 25.872 1.00 87.75 271 SER A CA 1
ATOM 2108 C C . SER A 1 271 ? -5.145 13.241 25.879 1.00 87.75 271 SER A C 1
ATOM 2110 O O . SER A 1 271 ? -4.251 13.926 25.381 1.00 87.75 271 SER A O 1
ATOM 2112 N N . VAL A 1 272 ? -6.189 13.791 26.511 1.00 86.31 272 VAL A N 1
ATOM 2113 C CA . VAL A 1 272 ? -6.414 15.248 26.642 1.00 86.31 272 VAL A CA 1
ATOM 2114 C C . VAL A 1 272 ? -5.320 15.966 27.437 1.00 86.31 272 VAL A C 1
ATOM 2116 O O . VAL A 1 272 ? -5.065 17.144 27.202 1.00 86.31 272 VAL A O 1
ATOM 2119 N N . GLN A 1 273 ? -4.619 15.259 28.329 1.00 84.88 273 GLN A N 1
ATOM 2120 C CA . GLN A 1 273 ? -3.469 15.796 29.066 1.00 84.88 273 GLN A CA 1
ATOM 2121 C C . GLN A 1 273 ? -2.163 15.657 28.266 1.00 84.88 273 GLN A C 1
ATOM 2123 O O . GLN A 1 273 ? -1.170 16.342 28.526 1.00 84.88 273 GLN A O 1
ATOM 2128 N N . ASN A 1 274 ? -2.136 14.762 27.275 1.00 82.62 274 ASN A N 1
ATOM 2129 C CA . ASN A 1 274 ? -0.948 14.452 26.499 1.00 82.62 274 ASN A CA 1
ATOM 2130 C C . ASN A 1 274 ? -0.901 15.263 25.196 1.00 82.62 274 ASN A C 1
ATOM 2132 O O . ASN A 1 274 ? -1.403 14.853 24.150 1.00 82.62 274 ASN A O 1
ATOM 2136 N N . ARG A 1 275 ? -0.180 16.391 25.237 1.00 80.12 275 ARG A N 1
ATOM 2137 C CA . ARG A 1 275 ? 0.034 17.281 24.079 1.00 80.12 275 ARG A CA 1
ATOM 2138 C C . ARG A 1 275 ? 0.538 16.568 22.818 1.00 80.12 275 ARG A C 1
ATOM 2140 O O . ARG A 1 275 ? 0.246 17.027 21.716 1.00 80.12 275 ARG A O 1
ATOM 2147 N N . HIS A 1 276 ? 1.318 15.494 22.949 1.00 73.69 276 HIS A N 1
ATOM 2148 C CA . HIS A 1 276 ? 1.833 14.762 21.789 1.00 73.69 276 HIS A CA 1
ATOM 2149 C C . HIS A 1 276 ? 0.742 13.934 21.110 1.00 73.69 276 HIS A C 1
ATOM 2151 O O . HIS A 1 276 ? 0.638 13.977 19.886 1.00 73.69 276 HIS A O 1
ATOM 2157 N N . VAL A 1 277 ? -0.082 13.245 21.900 1.00 82.12 277 VAL A N 1
ATOM 2158 C CA . VAL A 1 277 ? -1.213 12.440 21.411 1.00 82.12 277 VAL A CA 1
ATOM 2159 C C . VAL A 1 277 ? -2.278 13.349 20.799 1.00 82.12 277 VAL A C 1
ATOM 2161 O O . VAL A 1 277 ? -2.677 13.149 19.656 1.00 82.12 277 VAL A O 1
ATOM 2164 N N . PHE A 1 278 ? -2.632 14.448 21.471 1.00 84.00 278 PHE A N 1
ATOM 2165 C CA . PHE A 1 278 ? -3.611 15.398 20.934 1.00 84.00 278 PHE A CA 1
ATOM 2166 C C . PHE A 1 278 ? -3.192 15.987 19.572 1.00 84.00 278 PHE A C 1
ATOM 2168 O O . PHE A 1 278 ? -4.011 16.130 18.665 1.00 84.00 278 PHE A O 1
ATOM 2175 N N . ARG A 1 279 ? -1.897 16.282 19.372 1.00 79.56 279 ARG A N 1
ATOM 2176 C CA . ARG A 1 279 ? -1.377 16.728 18.063 1.00 79.56 279 ARG A CA 1
ATOM 2177 C C . ARG A 1 279 ? -1.555 15.679 16.965 1.00 79.56 279 ARG A C 1
ATOM 2179 O O . ARG A 1 279 ? -1.751 16.054 15.811 1.00 79.56 279 ARG A O 1
ATOM 2186 N N . GLN A 1 280 ? -1.462 14.391 17.288 1.00 82.25 280 GLN A N 1
ATOM 2187 C CA . GLN A 1 280 ? -1.714 13.323 16.317 1.00 82.25 280 GLN A CA 1
ATOM 2188 C C . GLN A 1 280 ? -3.194 13.281 15.933 1.00 82.25 280 GLN A C 1
ATOM 2190 O O . GLN A 1 280 ? -3.504 13.213 14.746 1.00 82.25 280 GLN A O 1
ATOM 2195 N N . TYR A 1 281 ? -4.098 13.437 16.901 1.00 88.75 281 TYR A N 1
ATOM 2196 C CA . TYR A 1 281 ? -5.532 13.535 16.626 1.00 88.75 281 TYR A CA 1
ATOM 2197 C C . TYR A 1 281 ? -5.882 14.760 15.776 1.00 88.75 281 TYR A C 1
ATOM 2199 O O . TYR A 1 281 ? -6.691 14.656 14.861 1.00 88.75 281 TYR A O 1
ATOM 2207 N N . LEU A 1 282 ? -5.223 15.903 15.992 1.00 84.50 282 LEU A N 1
ATOM 2208 C CA . LEU A 1 282 ? -5.412 17.082 15.141 1.00 84.50 282 LEU A CA 1
ATOM 2209 C C . LEU A 1 282 ? -4.972 16.821 13.689 1.00 84.50 282 LEU A C 1
ATOM 2211 O O . LEU A 1 282 ? -5.649 17.231 12.748 1.00 84.50 282 LEU A O 1
ATOM 2215 N N . ARG A 1 283 ? -3.864 16.094 13.483 1.00 83.44 283 ARG A N 1
ATOM 2216 C CA . ARG A 1 283 ? -3.438 15.669 12.137 1.00 83.44 283 ARG A CA 1
ATOM 2217 C C . ARG A 1 283 ? -4.444 14.720 11.494 1.00 83.44 283 ARG A C 1
ATOM 2219 O O . ARG A 1 283 ? -4.692 14.845 10.298 1.00 83.44 283 ARG A O 1
ATOM 2226 N N . LEU A 1 284 ? -5.019 13.804 12.273 1.00 88.19 284 LEU A N 1
ATOM 2227 C CA . LEU A 1 284 ? -6.108 12.938 11.824 1.00 88.19 284 LEU A CA 1
ATOM 2228 C C . LEU A 1 284 ? -7.339 13.764 11.424 1.00 88.19 284 LEU A C 1
ATOM 2230 O O . LEU A 1 284 ? -7.851 13.555 10.330 1.00 88.19 284 LEU A O 1
ATOM 2234 N N . LYS A 1 285 ? -7.761 14.744 12.235 1.00 87.56 285 LYS A N 1
ATOM 2235 C CA . LYS A 1 285 ? -8.869 15.655 11.902 1.00 87.56 285 LYS A CA 1
ATOM 2236 C C . LYS A 1 285 ? -8.645 16.329 10.550 1.00 87.56 285 LYS A C 1
ATOM 2238 O O . LYS A 1 285 ? -9.495 16.240 9.677 1.00 87.56 285 LYS A O 1
ATOM 2243 N N . HIS A 1 286 ? -7.470 16.921 10.332 1.00 81.19 286 HIS A N 1
ATOM 2244 C CA . HIS A 1 286 ? -7.149 17.558 9.050 1.00 81.19 286 HIS A CA 1
ATOM 2245 C C . HIS A 1 286 ? -7.087 16.576 7.878 1.00 81.19 286 HIS A C 1
ATOM 2247 O O . HIS A 1 286 ? -7.398 16.944 6.747 1.00 81.19 286 HIS A O 1
ATOM 2253 N N . LEU A 1 287 ? -6.658 15.335 8.119 1.00 82.62 287 LEU A N 1
ATOM 2254 C CA . LEU A 1 287 ? -6.674 14.296 7.097 1.00 82.62 287 LEU A CA 1
ATOM 2255 C C . LEU A 1 287 ? -8.116 13.932 6.708 1.00 82.62 287 LEU A C 1
ATOM 2257 O O . LEU A 1 287 ? -8.412 13.877 5.519 1.00 82.62 287 LEU A O 1
ATOM 2261 N N . LEU A 1 288 ? -9.004 13.759 7.689 1.00 80.25 288 LEU A N 1
ATOM 2262 C CA . LEU A 1 288 ? -10.421 13.452 7.474 1.00 80.25 288 LEU A CA 1
ATOM 2263 C C . LEU A 1 288 ? -11.188 14.614 6.828 1.00 80.25 288 LEU A C 1
ATOM 2265 O O . LEU A 1 288 ? -12.003 14.367 5.943 1.00 80.25 288 LEU A O 1
ATOM 2269 N N . ASP A 1 289 ? -10.862 15.868 7.165 1.00 76.62 289 ASP A N 1
ATOM 2270 C CA . ASP A 1 289 ? -11.408 17.053 6.483 1.00 76.62 289 ASP A CA 1
ATOM 2271 C C . ASP A 1 289 ? -11.117 17.005 4.973 1.00 76.62 289 ASP A C 1
ATOM 2273 O O . ASP A 1 289 ? -11.985 17.304 4.154 1.00 76.62 289 ASP A O 1
ATOM 2277 N N . ARG A 1 290 ? -9.898 16.591 4.584 1.00 74.69 290 ARG A N 1
ATOM 2278 C CA . ARG A 1 290 ? -9.527 16.424 3.166 1.00 74.69 290 ARG A CA 1
ATOM 2279 C C . ARG A 1 290 ? -10.276 15.279 2.491 1.00 74.69 290 ARG A C 1
ATOM 2281 O O . ARG A 1 290 ? -10.494 15.350 1.287 1.00 74.69 290 ARG A O 1
ATOM 2288 N N . PHE A 1 291 ? -10.658 14.256 3.250 1.00 77.44 291 PHE A N 1
ATOM 2289 C CA . PHE A 1 291 ? -11.490 13.148 2.778 1.00 77.44 291 PHE A CA 1
ATOM 2290 C C . PHE A 1 291 ? -12.992 13.460 2.835 1.00 77.44 291 PHE A C 1
ATOM 2292 O O . PHE A 1 291 ? -13.790 12.631 2.417 1.00 77.44 291 PHE A O 1
ATOM 2299 N N . ASN A 1 292 ? -13.389 14.644 3.320 1.00 77.62 292 ASN A N 1
ATOM 2300 C CA . ASN A 1 292 ? -14.786 15.030 3.530 1.00 77.62 292 ASN A CA 1
ATOM 2301 C C . ASN A 1 292 ? -15.560 14.048 4.439 1.00 77.62 292 ASN A C 1
ATOM 2303 O O . ASN A 1 292 ? -16.751 13.806 4.247 1.00 77.62 292 ASN A O 1
ATOM 2307 N N . VAL A 1 293 ? -14.875 13.490 5.443 1.00 83.44 293 VAL A N 1
ATOM 2308 C CA . VAL A 1 293 ? -15.452 12.580 6.439 1.00 83.44 293 VAL A CA 1
ATOM 2309 C C . VAL A 1 293 ? -15.581 13.312 7.769 1.00 83.44 293 VAL A C 1
ATOM 2311 O O . VAL A 1 293 ? -14.602 13.839 8.295 1.00 83.44 293 VAL A O 1
ATOM 2314 N N . HIS A 1 294 ? -16.790 13.342 8.331 1.00 87.50 294 HIS A N 1
ATOM 2315 C CA . HIS A 1 294 ? -17.055 14.032 9.591 1.00 87.50 294 HIS A CA 1
ATOM 2316 C C . HIS A 1 294 ? -16.443 13.276 10.778 1.00 87.50 294 HIS A C 1
ATOM 2318 O O . HIS A 1 294 ? -16.721 12.090 10.972 1.00 87.50 294 HIS A O 1
ATOM 2324 N N . LEU A 1 295 ? -15.631 13.965 11.581 1.00 93.44 295 LEU A N 1
ATOM 2325 C CA . LEU A 1 295 ? -15.011 13.414 12.782 1.00 93.44 295 LEU A CA 1
ATOM 2326 C C . LEU A 1 295 ? -15.786 13.830 14.037 1.00 93.44 295 LEU A C 1
ATOM 2328 O O . LEU A 1 295 ? -15.848 15.012 14.367 1.00 93.44 295 LEU A O 1
ATOM 2332 N N . GLU A 1 296 ? -16.273 12.844 14.780 1.00 95.25 296 GLU A N 1
ATOM 2333 C CA . GLU A 1 296 ? -16.740 13.003 16.161 1.00 95.25 296 GLU A CA 1
ATOM 2334 C C . GLU A 1 296 ? -15.812 12.242 17.111 1.00 95.25 296 GLU A C 1
ATOM 2336 O O . GLU A 1 296 ? -15.001 11.411 16.693 1.00 95.25 296 GLU A O 1
ATOM 2341 N N . VAL A 1 297 ? -15.920 12.526 18.403 1.00 94.81 297 VAL A N 1
ATOM 2342 C CA . VAL A 1 297 ? -15.142 11.861 19.447 1.00 94.81 297 VAL A CA 1
ATOM 2343 C C . VAL A 1 297 ? -16.088 11.077 20.339 1.00 94.81 297 VAL A C 1
ATOM 2345 O O . VAL A 1 297 ? -17.049 11.630 20.863 1.00 94.81 297 VAL A O 1
ATOM 2348 N N . LEU A 1 298 ? -15.818 9.787 20.522 1.00 93.88 298 LEU A N 1
ATOM 2349 C CA . LEU A 1 298 ? -16.544 8.957 21.470 1.00 93.88 298 LEU A CA 1
ATOM 2350 C C . LEU A 1 298 ? -15.986 9.204 22.876 1.00 93.88 298 LEU A C 1
ATOM 2352 O O . LEU A 1 298 ? -14.837 8.875 23.178 1.00 93.88 298 LEU A O 1
ATOM 2356 N N . TRP A 1 299 ? -16.796 9.826 23.725 1.00 91.81 299 TRP A N 1
ATOM 2357 C CA . TRP A 1 299 ? -16.374 10.388 25.001 1.00 91.81 299 TRP A CA 1
ATOM 2358 C C . TRP A 1 299 ? -17.191 9.828 26.164 1.00 91.81 299 TRP A C 1
ATOM 2360 O O . TRP A 1 299 ? -18.414 9.918 26.177 1.00 91.81 299 TRP A O 1
ATOM 2370 N N . TRP A 1 300 ? -16.510 9.276 27.165 1.00 92.56 300 TRP A N 1
ATOM 2371 C CA . TRP A 1 300 ? -17.090 8.785 28.424 1.00 92.56 300 TRP A CA 1
ATOM 2372 C C . TRP A 1 300 ? -16.410 9.421 29.647 1.00 92.56 300 TRP A C 1
ATOM 2374 O O . TRP A 1 300 ? -16.485 8.896 30.756 1.00 92.56 300 TRP A O 1
ATOM 2384 N N . GLY A 1 301 ? -15.736 10.562 29.453 1.00 89.25 301 GLY A N 1
ATOM 2385 C CA . GLY A 1 301 ? -15.055 11.300 30.520 1.00 89.25 301 GLY A CA 1
ATOM 2386 C C . GLY A 1 301 ? -13.613 10.859 30.787 1.00 89.25 301 GLY A C 1
ATOM 2387 O O . GLY A 1 301 ? -13.091 11.131 31.865 1.00 89.25 301 GLY A O 1
ATOM 2388 N N . GLN A 1 302 ? -12.952 10.208 29.824 1.00 91.88 302 GLN A N 1
ATOM 2389 C CA . GLN A 1 302 ? -11.635 9.574 29.963 1.00 91.88 302 GLN A CA 1
ATOM 2390 C C . GLN A 1 302 ? -10.440 10.551 30.039 1.00 91.88 302 GLN A C 1
ATOM 2392 O O . GLN A 1 302 ? -9.504 10.528 29.237 1.00 91.88 302 GLN A O 1
ATOM 2397 N N . THR A 1 303 ? -10.438 11.436 31.035 1.00 88.94 303 THR A N 1
ATOM 2398 C CA . THR A 1 303 ? -9.452 12.524 31.178 1.00 88.94 303 THR A CA 1
ATOM 2399 C C . THR A 1 303 ? -8.110 12.099 31.769 1.00 88.94 303 THR A C 1
ATOM 2401 O O . THR A 1 303 ? -7.135 12.834 31.630 1.00 88.94 303 THR A O 1
ATOM 2404 N N . GLU A 1 304 ? -8.031 10.925 32.393 1.00 87.88 304 GLU A N 1
ATOM 2405 C CA . GLU A 1 304 ? -6.836 10.380 33.063 1.00 87.88 304 GLU A CA 1
ATOM 2406 C C . GLU A 1 304 ? -6.459 8.998 32.519 1.00 87.88 304 GLU A C 1
ATOM 2408 O O . GLU A 1 304 ? -7.326 8.261 32.062 1.00 87.88 304 GLU A O 1
ATOM 2413 N N . LYS A 1 305 ? -5.179 8.612 32.639 1.00 86.00 305 LYS A N 1
ATOM 2414 C CA . LYS A 1 305 ? -4.653 7.306 32.180 1.00 86.00 305 LYS A CA 1
ATOM 2415 C C . LYS A 1 305 ? -5.233 6.082 32.898 1.00 86.00 305 LYS A C 1
ATOM 2417 O O . LYS A 1 305 ? -4.963 4.960 32.492 1.00 86.00 305 LYS A O 1
ATOM 2422 N N . THR A 1 306 ? -5.912 6.299 34.016 1.00 89.19 306 THR A N 1
ATOM 2423 C CA . THR A 1 306 ? -6.600 5.276 34.812 1.00 89.19 306 THR A CA 1
ATOM 2424 C C . THR A 1 306 ? -7.984 4.949 34.262 1.00 89.19 306 THR A C 1
ATOM 2426 O O . THR A 1 306 ? -8.538 3.916 34.628 1.00 89.19 306 THR A O 1
ATOM 2429 N N . HIS A 1 307 ? -8.547 5.812 33.410 1.00 90.88 307 HIS A N 1
ATOM 2430 C CA . HIS A 1 307 ? -9.821 5.537 32.763 1.00 90.88 307 HIS A CA 1
ATOM 2431 C C . HIS A 1 307 ? -9.666 4.421 31.729 1.00 90.88 307 HIS A C 1
ATOM 2433 O O . HIS A 1 307 ? -8.632 4.368 31.060 1.00 90.88 307 HIS A O 1
ATOM 2439 N N . PRO A 1 308 ? -10.693 3.567 31.585 1.00 90.06 308 PRO A N 1
ATOM 2440 C CA . PRO A 1 308 ? -10.653 2.458 30.649 1.00 90.06 308 PRO A CA 1
ATOM 2441 C C . PRO A 1 308 ? -10.574 2.957 29.208 1.00 90.06 308 PRO A C 1
ATOM 2443 O O . PRO A 1 308 ? -11.242 3.931 28.840 1.00 90.06 308 PRO A O 1
ATOM 2446 N N . ASP A 1 309 ? -9.788 2.248 28.403 1.00 91.81 309 ASP A N 1
ATOM 2447 C CA . ASP A 1 309 ? -9.753 2.407 26.951 1.00 91.81 309 ASP A CA 1
ATOM 2448 C C . ASP A 1 309 ? -10.957 1.699 26.291 1.00 91.81 309 ASP A C 1
ATOM 2450 O O . ASP A 1 309 ? -11.697 0.942 26.923 1.00 91.81 309 ASP A O 1
ATOM 2454 N N . ILE A 1 310 ? -11.160 1.913 24.988 1.00 91.19 310 ILE A N 1
ATOM 2455 C CA . ILE A 1 310 ? -12.298 1.343 24.242 1.00 91.19 310 ILE A CA 1
ATOM 2456 C C . ILE A 1 310 ? -12.356 -0.196 24.276 1.00 91.19 310 ILE A C 1
ATOM 2458 O O . ILE A 1 310 ? -13.450 -0.763 24.284 1.00 91.19 310 ILE A O 1
ATOM 2462 N N . ASP A 1 311 ? -11.203 -0.877 24.329 1.00 90.25 311 ASP A N 1
ATOM 2463 C CA . ASP A 1 311 ? -11.119 -2.340 24.442 1.00 90.25 311 ASP A CA 1
ATOM 2464 C C . ASP A 1 311 ? -11.427 -2.861 25.857 1.00 90.25 311 ASP A C 1
ATOM 2466 O O . ASP A 1 311 ? -11.645 -4.057 26.042 1.00 90.25 311 ASP A O 1
ATOM 2470 N N . GLU A 1 312 ? -11.491 -1.974 26.850 1.00 90.62 312 GLU A N 1
ATOM 2471 C CA . GLU A 1 312 ? -11.726 -2.305 28.258 1.00 90.62 312 GLU A CA 1
ATOM 2472 C C . GLU A 1 312 ? -13.172 -2.005 28.698 1.00 90.62 312 GLU A C 1
ATOM 2474 O O . GLU A 1 312 ? -13.630 -2.528 29.712 1.00 90.62 312 GLU A O 1
ATOM 2479 N N . LEU A 1 313 ? -13.935 -1.227 27.921 1.00 88.31 313 LEU A N 1
ATOM 2480 C CA . LEU A 1 313 ? -15.346 -0.928 28.199 1.00 88.31 313 LEU A CA 1
ATOM 2481 C C . LEU A 1 313 ? -16.253 -2.141 27.967 1.00 88.31 313 LEU A C 1
ATOM 2483 O O . LEU A 1 313 ? -16.193 -2.758 26.911 1.00 88.31 313 LEU A O 1
ATOM 2487 N N . GLU A 1 314 ? -17.134 -2.465 28.918 1.00 84.31 314 GLU A N 1
ATOM 2488 C CA . GLU A 1 314 ? -18.158 -3.519 28.760 1.00 84.31 314 GLU A CA 1
ATOM 2489 C C . GLU A 1 314 ? -19.299 -3.119 27.817 1.00 84.31 314 GLU A C 1
ATOM 2491 O O . GLU A 1 314 ? -19.878 -3.959 27.139 1.00 84.31 314 GLU A O 1
ATOM 2496 N N . SER A 1 315 ? -19.631 -1.829 27.765 1.00 81.75 315 SER A N 1
ATOM 2497 C CA . SER A 1 315 ? -20.701 -1.296 26.925 1.00 81.75 315 SER A CA 1
ATOM 2498 C C . SER A 1 315 ? -20.433 0.165 26.582 1.00 81.75 315 SER A C 1
ATOM 2500 O O . SER A 1 315 ? -19.871 0.907 27.389 1.00 81.75 315 SER A O 1
ATOM 2502 N N . LEU A 1 316 ? -20.895 0.595 25.406 1.00 82.56 316 LEU A N 1
ATOM 2503 C CA . LEU A 1 316 ? -20.842 1.990 24.963 1.00 82.56 316 LEU A CA 1
ATOM 2504 C C . LEU A 1 316 ? -21.979 2.859 25.532 1.00 82.56 316 LEU A C 1
ATOM 2506 O O . LEU A 1 316 ? -22.052 4.036 25.202 1.00 82.56 316 LEU A O 1
ATOM 2510 N N . GLY A 1 317 ? -22.860 2.324 26.387 1.00 75.25 317 GLY A N 1
ATOM 2511 C CA . GLY A 1 317 ? -24.061 3.034 26.854 1.00 75.25 317 GLY A CA 1
ATOM 2512 C C . GLY A 1 317 ? -23.812 4.340 27.625 1.00 75.25 317 GLY A C 1
ATOM 2513 O O . GLY A 1 317 ? -24.691 5.195 27.665 1.00 75.25 317 GLY A O 1
ATOM 2514 N N . LEU A 1 318 ? -22.626 4.514 28.219 1.00 76.19 318 LEU A N 1
ATOM 2515 C CA . LEU A 1 318 ? -22.219 5.757 28.895 1.00 76.19 318 LEU A CA 1
ATOM 2516 C C . LEU A 1 318 ? -21.412 6.702 27.993 1.00 76.19 318 LEU A C 1
ATOM 2518 O O . LEU A 1 318 ? -21.115 7.826 28.398 1.00 76.19 318 LEU A O 1
ATOM 2522 N N . ALA A 1 319 ? -21.035 6.255 26.796 1.00 87.06 319 ALA A N 1
ATOM 2523 C CA . ALA A 1 319 ? -20.250 7.042 25.866 1.00 87.06 319 ALA A CA 1
ATOM 2524 C C . ALA A 1 319 ? -21.155 7.924 24.996 1.00 87.06 319 ALA A C 1
ATOM 2526 O O . ALA A 1 319 ? -22.211 7.502 24.526 1.00 87.06 319 ALA A O 1
ATOM 2527 N N . GLN A 1 320 ? -20.721 9.157 24.762 1.00 89.94 320 GLN A N 1
ATOM 2528 C CA . GLN A 1 320 ? -21.418 10.142 23.943 1.00 89.94 320 GLN A CA 1
ATOM 2529 C C . GLN A 1 320 ? -20.535 10.544 22.768 1.00 89.94 320 GLN A C 1
ATOM 2531 O O . GLN A 1 320 ? -19.328 10.720 22.925 1.00 89.94 320 GLN A O 1
ATOM 2536 N N . ALA A 1 321 ? -21.128 10.691 21.585 1.00 92.19 321 ALA A N 1
ATOM 2537 C CA . ALA A 1 321 ? -20.439 11.294 20.454 1.00 92.19 321 ALA A CA 1
ATOM 2538 C C . ALA A 1 321 ? -20.449 12.818 20.634 1.00 92.19 321 ALA A C 1
ATOM 2540 O O . ALA A 1 321 ? -21.505 13.443 20.546 1.00 92.19 321 ALA A O 1
ATOM 2541 N N . ILE A 1 322 ? -19.285 13.399 20.912 1.00 90.44 322 ILE A N 1
ATOM 2542 C CA . ILE A 1 322 ? -19.098 14.847 21.028 1.00 90.44 322 ILE A CA 1
ATOM 2543 C C . ILE A 1 322 ? -18.421 15.395 19.772 1.00 90.44 322 ILE A C 1
ATOM 2545 O O . ILE A 1 322 ? -17.647 14.702 19.101 1.00 90.44 322 ILE A O 1
ATOM 2549 N N . ALA A 1 323 ? -18.692 16.658 19.453 1.00 90.19 323 ALA A N 1
ATOM 2550 C CA . ALA A 1 323 ? -18.033 17.335 18.343 1.00 90.19 323 ALA A CA 1
ATOM 2551 C C . ALA A 1 323 ? -16.531 17.517 18.620 1.00 90.19 323 ALA A C 1
ATOM 2553 O O . ALA A 1 323 ? -16.093 17.639 19.770 1.00 90.19 323 ALA A O 1
ATOM 2554 N N . TRP A 1 324 ? -15.728 17.600 17.557 1.00 90.12 324 TRP A N 1
ATOM 2555 C CA . TRP A 1 324 ? -14.291 17.857 17.672 1.00 90.12 324 TRP A CA 1
ATOM 2556 C C . TRP A 1 324 ? -13.985 19.137 18.465 1.00 90.12 324 TRP A C 1
ATOM 2558 O O . TRP A 1 324 ? -13.054 19.172 19.267 1.00 90.12 324 TRP A O 1
ATOM 2568 N N . GLU A 1 325 ? -14.770 20.192 18.260 1.00 89.50 325 GLU A N 1
ATOM 2569 C CA . GLU A 1 325 ? -14.606 21.495 18.907 1.00 89.50 325 GLU A CA 1
ATOM 2570 C C . GLU A 1 325 ? -14.826 21.412 20.424 1.00 89.50 325 GLU A C 1
ATOM 2572 O O . GLU A 1 325 ? -14.116 22.061 21.198 1.00 89.50 325 GLU A O 1
ATOM 2577 N N . GLU A 1 326 ? -15.764 20.571 20.859 1.00 88.94 326 GLU A N 1
ATOM 2578 C CA . GLU A 1 326 ? -16.009 20.300 22.273 1.00 88.94 326 GLU A CA 1
ATOM 2579 C C . GLU A 1 326 ? -14.830 19.537 22.884 1.00 88.94 326 GLU A C 1
ATOM 2581 O O . GLU A 1 326 ? -14.255 19.976 23.882 1.00 88.94 326 GLU A O 1
ATOM 2586 N N . PHE A 1 327 ? -14.374 18.468 22.227 1.00 91.56 327 PHE A N 1
ATOM 2587 C CA . PHE A 1 327 ? -13.188 17.720 22.651 1.00 91.56 327 PHE A CA 1
ATOM 2588 C C . PHE A 1 327 ? -11.932 18.604 22.733 1.00 91.56 327 PHE A C 1
ATOM 2590 O O . PHE A 1 327 ? -11.151 18.526 23.685 1.00 91.56 327 PHE A O 1
ATOM 2597 N N . ALA A 1 328 ? -11.749 19.498 21.762 1.00 87.69 328 ALA A N 1
ATOM 2598 C CA . ALA A 1 328 ? -10.642 20.440 21.749 1.00 87.69 328 ALA A CA 1
ATOM 2599 C C . ALA A 1 328 ? -10.739 21.470 22.885 1.00 87.69 328 ALA A C 1
ATOM 2601 O O . ALA A 1 328 ? -9.720 21.826 23.480 1.00 87.69 328 ALA A O 1
ATOM 2602 N N . THR A 1 329 ? -11.954 21.894 23.240 1.00 87.19 329 THR A N 1
ATOM 2603 C CA . THR A 1 329 ? -12.202 22.747 24.410 1.00 87.19 329 THR A CA 1
ATOM 2604 C C . THR A 1 329 ? -11.828 22.023 25.703 1.00 87.19 329 THR A C 1
ATOM 2606 O O . THR A 1 329 ? -11.123 22.600 26.531 1.00 87.19 329 THR A O 1
ATOM 2609 N N . ILE A 1 330 ? -12.194 20.744 25.847 1.00 87.62 330 ILE A N 1
ATOM 2610 C CA . ILE A 1 330 ? -11.789 19.916 26.994 1.00 87.62 330 ILE A CA 1
ATOM 2611 C C . ILE A 1 330 ? -10.259 19.869 27.087 1.00 87.62 330 ILE A C 1
ATOM 2613 O O . ILE A 1 330 ? -9.692 20.216 28.122 1.00 87.62 330 ILE A O 1
ATOM 2617 N N . ALA A 1 331 ? -9.561 19.525 26.005 1.00 86.62 331 ALA A N 1
ATOM 2618 C CA . ALA A 1 331 ? -8.097 19.468 25.997 1.00 86.62 331 ALA A CA 1
ATOM 2619 C C . ALA A 1 331 ? -7.429 20.821 26.312 1.00 86.62 331 ALA A C 1
ATOM 2621 O O . ALA A 1 331 ? -6.388 20.867 26.978 1.00 86.62 331 ALA A O 1
ATOM 2622 N N . ALA A 1 332 ? -8.033 21.935 25.891 1.00 83.31 332 ALA A N 1
ATOM 2623 C CA . ALA A 1 332 ? -7.535 23.270 26.203 1.00 83.31 332 ALA A CA 1
ATOM 2624 C C . ALA A 1 332 ? -7.538 23.566 27.712 1.00 83.31 332 ALA A C 1
ATOM 2626 O O . ALA A 1 332 ? -6.606 24.213 28.199 1.00 83.31 332 ALA A O 1
ATOM 2627 N N . THR A 1 333 ? -8.504 23.032 28.474 1.00 86.69 333 THR A N 1
ATOM 2628 C CA . THR A 1 333 ? -8.532 23.184 29.943 1.00 86.69 333 THR A CA 1
ATOM 2629 C C . THR A 1 333 ? -7.330 22.526 30.635 1.00 86.69 333 THR A C 1
ATOM 2631 O O . THR A 1 333 ? -6.872 23.011 31.666 1.00 86.69 333 THR A O 1
ATOM 2634 N N . TYR A 1 334 ? -6.735 21.500 30.016 1.00 81.94 334 TYR A N 1
ATOM 2635 C CA . TYR A 1 334 ? -5.511 20.827 30.473 1.00 81.94 334 TYR A CA 1
ATOM 2636 C C . TYR A 1 334 ? -4.225 21.448 29.891 1.00 81.94 334 TYR A C 1
ATOM 2638 O O . TYR A 1 334 ? -3.148 20.849 29.912 1.00 81.94 334 TYR A O 1
ATOM 2646 N N . GLY A 1 335 ? -4.308 22.674 29.363 1.00 66.38 335 GLY A N 1
ATOM 2647 C CA . GLY A 1 335 ? -3.154 23.431 28.887 1.00 66.38 335 GLY A CA 1
ATOM 2648 C C . GLY A 1 335 ? -2.656 23.019 27.501 1.00 66.38 335 GLY A C 1
ATOM 2649 O O . GLY A 1 335 ? -1.520 23.346 27.139 1.00 66.38 335 GLY A O 1
ATOM 2650 N N . VAL A 1 336 ? -3.452 22.314 26.693 1.00 67.19 336 VAL A N 1
ATOM 2651 C CA . VAL A 1 336 ? -3.158 22.124 25.266 1.00 67.19 336 VAL A CA 1
ATOM 2652 C C . VAL A 1 336 ? -3.474 23.429 24.527 1.00 67.19 336 VAL A C 1
ATOM 2654 O O . VAL A 1 336 ? -4.602 23.906 24.549 1.00 67.19 336 VAL A O 1
ATOM 2657 N N . LYS A 1 337 ? -2.481 24.046 23.869 1.00 56.56 337 LYS A N 1
ATOM 2658 C CA . LYS A 1 337 ? -2.737 25.205 22.999 1.00 56.56 337 LYS A CA 1
ATOM 2659 C C . LYS A 1 337 ? -3.451 24.715 21.743 1.00 56.56 337 LYS A C 1
ATOM 2661 O O . LYS A 1 337 ? -2.808 24.132 20.872 1.00 56.56 337 LYS A O 1
ATOM 2666 N N . VAL A 1 338 ? -4.759 24.927 21.680 1.00 54.31 338 VAL A N 1
ATOM 2667 C CA . VAL A 1 338 ? -5.567 24.673 20.490 1.00 54.31 338 VAL A CA 1
ATOM 2668 C C . VAL A 1 338 ? -5.702 25.995 19.740 1.00 54.31 338 VAL A C 1
ATOM 2670 O O . VAL A 1 338 ? -6.267 26.949 20.272 1.00 54.31 338 VAL A O 1
ATOM 2673 N N . GLU A 1 339 ? -5.187 26.073 18.514 1.00 47.09 339 GLU A N 1
ATOM 2674 C CA . GLU A 1 339 ? -5.642 27.105 17.578 1.00 47.09 339 GLU A CA 1
ATOM 2675 C C . GLU A 1 339 ? -7.054 26.716 17.135 1.00 47.09 339 GLU A C 1
ATOM 2677 O O . GLU A 1 339 ? -7.251 25.969 16.179 1.00 47.09 339 GLU A O 1
ATOM 2682 N N . LEU A 1 340 ? -8.053 27.149 17.904 1.00 39.72 340 LEU A N 1
ATOM 2683 C CA . LEU A 1 340 ? -9.443 27.069 17.479 1.00 39.72 340 LEU A CA 1
ATOM 2684 C C . LEU A 1 340 ? -9.587 28.004 16.278 1.00 39.72 340 LEU A C 1
ATOM 2686 O O . LEU A 1 340 ? -9.369 29.212 16.401 1.00 39.72 340 LEU A O 1
ATOM 2690 N N . ALA A 1 341 ? -9.919 27.450 15.113 1.00 33.47 341 ALA A N 1
ATOM 2691 C CA . ALA A 1 341 ? -10.268 28.258 13.957 1.00 33.47 341 ALA A CA 1
ATOM 2692 C C . ALA A 1 341 ? -11.428 29.180 14.360 1.00 33.47 341 ALA A C 1
ATOM 2694 O O . ALA A 1 341 ? -12.511 28.718 14.718 1.00 33.47 341 ALA A O 1
ATOM 2695 N N . GLN A 1 342 ? -11.185 30.491 14.357 1.00 27.72 342 GLN A N 1
ATOM 2696 C CA . GLN A 1 342 ? -12.236 31.475 14.588 1.00 27.72 342 GLN A CA 1
ATOM 2697 C C . GLN A 1 342 ? -13.337 31.269 13.530 1.00 27.72 342 GLN A C 1
ATOM 2699 O O . GLN A 1 342 ? -12.997 31.149 12.350 1.00 27.72 342 GLN A O 1
ATOM 2704 N N . PRO A 1 343 ? -14.638 31.291 13.887 1.00 28.55 343 PRO A N 1
ATOM 2705 C CA . PRO A 1 343 ? -15.740 31.026 12.949 1.00 28.55 343 PRO A CA 1
ATOM 2706 C C . PRO A 1 343 ? -15.861 32.014 11.775 1.00 28.55 343 PRO A C 1
ATOM 2708 O O . PRO A 1 343 ? -16.747 31.876 10.941 1.00 28.55 343 PRO A O 1
ATOM 2711 N N . ASN A 1 344 ? -14.987 33.018 11.686 1.00 26.75 344 ASN A N 1
ATOM 2712 C CA . ASN A 1 344 ? -15.064 34.105 10.723 1.00 26.75 344 ASN A CA 1
ATOM 2713 C C . ASN A 1 344 ? -13.731 34.332 10.002 1.00 26.75 344 ASN A C 1
ATOM 2715 O O . ASN A 1 344 ? -13.157 35.413 10.077 1.00 26.75 344 ASN A O 1
ATOM 2719 N N . GLN A 1 345 ? -13.261 33.352 9.234 1.00 27.02 345 GLN A N 1
ATOM 2720 C CA . GLN A 1 345 ? -12.463 33.649 8.044 1.00 27.02 345 GLN A CA 1
ATOM 2721 C C . GLN A 1 345 ? -12.947 32.778 6.892 1.00 27.02 345 GLN A C 1
ATOM 2723 O O . GLN A 1 345 ? -12.588 31.613 6.750 1.00 27.02 345 GLN A O 1
ATOM 2728 N N . ARG A 1 346 ? -13.799 33.384 6.056 1.00 28.36 346 ARG A N 1
ATOM 2729 C CA . ARG A 1 346 ? -14.077 32.922 4.697 1.00 28.36 346 ARG A CA 1
ATOM 2730 C C . ARG A 1 346 ? -12.743 32.571 4.037 1.00 28.36 346 ARG A C 1
ATOM 2732 O O . ARG A 1 346 ? -11.958 33.470 3.741 1.00 28.36 346 ARG A O 1
ATOM 2739 N N . PHE A 1 347 ? -12.512 31.283 3.790 1.00 24.97 347 PHE A N 1
ATOM 2740 C CA . PHE A 1 347 ? -11.493 30.842 2.846 1.00 24.97 347 PHE A CA 1
ATOM 2741 C C . PHE A 1 347 ? -11.702 31.620 1.543 1.00 24.97 347 PHE A C 1
ATOM 2743 O O . PHE A 1 347 ? -12.785 31.596 0.954 1.00 24.97 347 PHE A O 1
ATOM 2750 N N . SER A 1 348 ? -10.690 32.375 1.130 1.00 31.92 348 SER A N 1
ATOM 2751 C CA . SER A 1 348 ? -10.722 33.209 -0.065 1.00 31.92 348 SER A CA 1
ATOM 2752 C C . SER A 1 348 ? -10.825 32.332 -1.320 1.00 31.92 348 SER A C 1
ATOM 2754 O O . SER A 1 348 ? -9.853 31.791 -1.837 1.00 31.92 348 SER A O 1
ATOM 2756 N N . GLN A 1 349 ? -12.050 32.190 -1.828 1.00 41.69 349 GLN A N 1
ATOM 2757 C CA . GLN A 1 349 ? -12.419 31.407 -3.015 1.00 41.69 349 GLN A CA 1
ATOM 2758 C C . GLN A 1 349 ? -12.096 32.084 -4.367 1.00 41.69 349 GLN A C 1
ATOM 2760 O O . GLN A 1 349 ? -12.736 31.792 -5.374 1.00 41.69 349 GLN A O 1
ATOM 2765 N N . THR A 1 350 ? -11.128 32.995 -4.475 1.00 36.59 350 THR A N 1
ATOM 2766 C CA . THR A 1 350 ? -11.105 33.920 -5.629 1.00 36.59 350 THR A CA 1
ATOM 2767 C C . THR A 1 350 ? -10.278 33.518 -6.857 1.00 36.59 350 THR A C 1
ATOM 2769 O O . THR A 1 350 ? -10.469 34.139 -7.896 1.00 36.59 350 THR A O 1
ATOM 2772 N N . ARG A 1 351 ? -9.427 32.475 -6.844 1.00 29.78 351 ARG A N 1
ATOM 2773 C CA . ARG A 1 351 ? -8.631 32.099 -8.050 1.00 29.78 351 ARG A CA 1
ATOM 2774 C C . ARG A 1 351 ? -9.132 30.891 -8.848 1.00 29.78 351 ARG A C 1
ATOM 2776 O O . ARG A 1 351 ? -8.999 30.881 -10.065 1.00 29.78 351 ARG A O 1
ATOM 2783 N N . SER A 1 352 ? -9.742 29.898 -8.202 1.00 39.31 352 SER A N 1
ATOM 2784 C CA . SER A 1 352 ? -10.279 28.705 -8.891 1.00 39.31 352 SER A CA 1
ATOM 2785 C C . SER A 1 352 ? -11.627 28.980 -9.588 1.00 39.31 352 SER A C 1
ATOM 2787 O O . SER A 1 352 ? -11.930 28.447 -10.659 1.00 39.31 352 SER A O 1
ATOM 2789 N N . TYR A 1 353 ? -12.413 29.902 -9.023 1.00 35.41 353 TYR A N 1
ATOM 2790 C CA . TYR A 1 353 ? -13.768 30.225 -9.473 1.00 35.41 353 TYR A CA 1
ATOM 2791 C C . TYR A 1 353 ? -13.804 30.961 -10.826 1.00 35.41 353 TYR A C 1
ATOM 2793 O O . TYR A 1 353 ? -14.605 30.628 -11.698 1.00 35.41 353 TYR A O 1
ATOM 2801 N N . GLN A 1 354 ? -12.882 31.902 -11.058 1.00 39.16 354 GLN A N 1
ATOM 2802 C CA . GLN A 1 354 ? -12.811 32.653 -12.321 1.00 39.16 354 GLN A CA 1
ATOM 2803 C C . GLN A 1 354 ? -12.345 31.789 -13.504 1.00 39.16 354 GLN A C 1
ATOM 2805 O O . GLN A 1 354 ? -12.851 31.950 -14.614 1.00 39.16 354 GLN A O 1
ATOM 2810 N N . ASN A 1 355 ? -11.450 30.825 -13.266 1.00 40.50 355 ASN A N 1
ATOM 2811 C CA . ASN A 1 355 ? -10.981 29.900 -14.302 1.00 40.50 355 ASN A CA 1
ATOM 2812 C C . ASN A 1 355 ? -12.094 28.946 -14.763 1.00 40.50 355 ASN A C 1
ATOM 2814 O O . ASN A 1 355 ? -12.223 28.675 -15.954 1.00 40.50 355 ASN A O 1
ATOM 2818 N N . THR A 1 356 ? -12.934 28.488 -13.831 1.00 41.09 356 THR A N 1
ATOM 2819 C CA . THR A 1 356 ? -14.071 27.601 -14.130 1.00 41.09 356 THR A CA 1
ATOM 2820 C C . THR A 1 356 ? -15.144 28.326 -14.950 1.00 41.09 356 THR A C 1
ATOM 2822 O O . THR A 1 356 ? -15.625 27.793 -15.949 1.00 41.09 356 THR A O 1
ATOM 2825 N N . LEU A 1 357 ? -15.450 29.583 -14.607 1.00 41.47 357 LEU A N 1
ATOM 2826 C CA . LEU A 1 357 ? -16.379 30.424 -15.372 1.00 41.47 357 LEU A CA 1
ATOM 2827 C C . LEU A 1 357 ? -15.866 30.722 -16.791 1.00 41.47 357 LEU A C 1
ATOM 2829 O O . LEU A 1 357 ? -16.635 30.667 -17.750 1.00 41.47 357 LEU A O 1
ATOM 2833 N N . GLN A 1 358 ? -14.563 30.966 -16.956 1.00 46.19 358 GLN A N 1
ATOM 2834 C CA . GLN A 1 358 ? -13.954 31.171 -18.276 1.00 46.19 358 GLN A CA 1
ATOM 2835 C C . GLN A 1 358 ? -13.976 29.910 -19.153 1.00 46.19 358 GLN A C 1
ATOM 2837 O O . GLN A 1 358 ? -14.113 30.022 -20.369 1.00 46.19 358 GLN A O 1
ATOM 2842 N N . LEU A 1 359 ? -13.867 28.718 -18.559 1.00 42.78 359 LEU A N 1
ATOM 2843 C CA . LEU A 1 359 ? -13.958 27.437 -19.268 1.00 42.78 359 LEU A CA 1
ATOM 2844 C C . LEU A 1 359 ? -15.387 27.139 -19.739 1.00 42.78 359 LEU A C 1
ATOM 2846 O O . LEU A 1 359 ? -15.578 26.760 -20.892 1.00 42.78 359 LEU A O 1
ATOM 2850 N N . ILE A 1 360 ? -16.391 27.379 -18.893 1.00 45.59 360 ILE A N 1
ATOM 2851 C CA . ILE A 1 360 ? -17.803 27.188 -19.260 1.00 45.59 360 ILE A CA 1
ATOM 2852 C C . ILE A 1 360 ? -18.195 28.143 -20.396 1.00 45.59 360 ILE A C 1
ATOM 2854 O O . ILE A 1 360 ? -18.809 27.716 -21.373 1.00 45.59 360 ILE A O 1
ATOM 2858 N N . HIS A 1 361 ? -17.764 29.407 -20.332 1.00 47.09 361 HIS A N 1
ATOM 2859 C CA . HIS A 1 361 ? -17.979 30.365 -21.421 1.00 47.09 361 HIS A CA 1
ATOM 2860 C C . HIS A 1 361 ? -17.250 29.991 -22.720 1.00 47.09 361 HIS A C 1
ATOM 2862 O O . HIS A 1 361 ? -17.754 30.291 -23.799 1.00 47.09 361 HIS A O 1
ATOM 2868 N N . ARG A 1 362 ? -16.089 29.328 -22.635 1.00 45.88 362 ARG A N 1
ATOM 2869 C CA . ARG A 1 362 ? -15.273 28.946 -23.799 1.00 45.88 362 ARG A CA 1
ATOM 2870 C C . ARG A 1 362 ? -15.859 27.775 -24.592 1.00 45.88 362 ARG A C 1
ATOM 2872 O O . ARG A 1 362 ? -15.738 27.780 -25.810 1.00 45.88 362 ARG A O 1
ATOM 2879 N N . TYR A 1 363 ? -16.501 26.810 -23.931 1.00 42.16 363 TYR A N 1
ATOM 2880 C CA . TYR A 1 363 ? -16.926 25.547 -24.560 1.00 42.16 363 TYR A CA 1
ATOM 2881 C C . TYR A 1 363 ? -18.447 25.377 -24.708 1.00 42.16 363 TYR A C 1
ATOM 2883 O O . TYR A 1 363 ? -18.915 24.349 -25.198 1.00 42.16 363 TYR A O 1
ATOM 2891 N N . ALA A 1 364 ? -19.243 26.383 -24.333 1.00 41.31 364 ALA A N 1
ATOM 2892 C CA . ALA A 1 364 ? -20.707 26.323 -24.401 1.00 41.31 364 ALA A CA 1
ATOM 2893 C C . ALA A 1 364 ? -21.262 26.050 -25.818 1.00 41.31 364 ALA A C 1
ATOM 2895 O O . ALA A 1 364 ? -22.315 25.426 -25.952 1.00 41.31 364 ALA A O 1
ATOM 2896 N N . GLY A 1 365 ? -20.567 26.497 -26.871 1.00 40.31 365 GLY A N 1
ATOM 2897 C CA . GLY A 1 365 ? -20.956 26.244 -28.265 1.00 40.31 365 GLY A CA 1
ATOM 2898 C C . GLY A 1 365 ? -20.726 24.794 -28.707 1.00 40.31 365 GLY A C 1
ATOM 2899 O O . GLY A 1 365 ? -21.608 24.191 -29.312 1.00 40.31 365 GLY A O 1
ATOM 2900 N N . GLU A 1 366 ? -19.581 24.215 -28.341 1.00 44.06 366 GLU A N 1
ATOM 2901 C CA . GLU A 1 366 ? -19.187 22.844 -28.702 1.00 44.06 366 GLU A CA 1
ATOM 2902 C C . GLU A 1 366 ? -20.043 21.793 -27.976 1.00 44.06 366 GLU A C 1
ATOM 2904 O O . GLU A 1 366 ? -20.484 20.811 -28.577 1.00 44.06 366 GLU A O 1
ATOM 2909 N N . LEU A 1 367 ? -20.388 22.052 -26.708 1.00 39.78 367 LEU A N 1
ATOM 2910 C CA . LEU A 1 367 ? -21.316 21.223 -25.926 1.00 39.78 367 LEU A CA 1
ATOM 2911 C C . LEU A 1 367 ? -22.710 21.138 -26.564 1.00 39.78 367 LEU A C 1
ATOM 2913 O O . LEU A 1 367 ? -23.347 20.086 -26.533 1.00 39.78 367 LEU A O 1
ATOM 2917 N N . LYS A 1 368 ? -23.176 22.225 -27.189 1.00 41.62 368 LYS A N 1
ATOM 2918 C CA . LYS A 1 368 ? -24.481 22.281 -27.864 1.00 41.62 368 LYS A CA 1
ATOM 2919 C C . LYS A 1 368 ? -24.525 21.411 -29.125 1.00 41.62 368 LYS A C 1
ATOM 2921 O O . LYS A 1 368 ? -25.578 20.882 -29.467 1.00 41.62 368 LYS A O 1
ATOM 2926 N N . GLN A 1 369 ? -23.385 21.256 -29.797 1.00 45.06 369 GLN A N 1
ATOM 2927 C CA . GLN A 1 369 ? -23.248 20.488 -31.033 1.00 45.06 369 GLN A CA 1
ATOM 2928 C C . GLN A 1 369 ? -23.154 18.980 -30.746 1.00 45.06 369 GLN A C 1
ATOM 2930 O O . GLN A 1 369 ? -23.842 18.191 -31.392 1.00 45.06 369 GLN A O 1
ATOM 2935 N N . ALA A 1 370 ? -22.404 18.585 -29.710 1.00 40.03 370 ALA A N 1
ATOM 2936 C CA . ALA A 1 370 ? -22.263 17.189 -29.281 1.00 40.03 370 ALA A CA 1
ATOM 2937 C C . ALA A 1 370 ? -23.579 16.55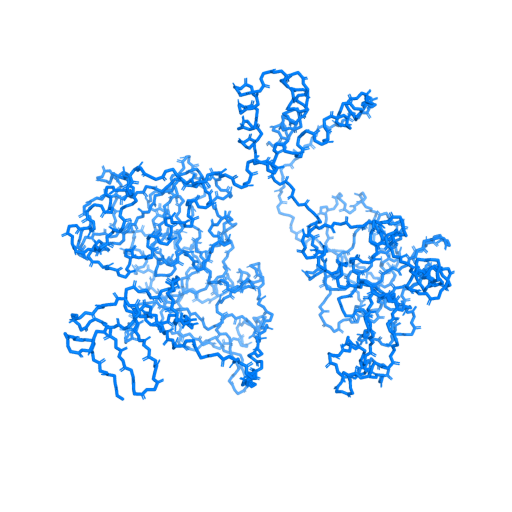8 -28.774 1.00 40.03 370 ALA A C 1
ATOM 2939 O O . ALA A 1 370 ? -23.818 15.374 -28.986 1.00 40.03 370 ALA A O 1
ATOM 2940 N N . LEU A 1 371 ? -24.462 17.351 -28.154 1.00 37.97 371 LEU A N 1
ATOM 2941 C CA . LEU A 1 371 ? -25.758 16.893 -27.627 1.00 37.97 371 LEU A CA 1
ATOM 2942 C C . LEU A 1 371 ? -26.836 16.659 -28.702 1.00 37.97 371 LEU A C 1
ATOM 2944 O O . LEU A 1 371 ? -27.903 16.135 -28.389 1.00 37.97 371 LEU A O 1
ATOM 2948 N N . SER A 1 372 ? -26.586 17.052 -29.955 1.00 39.06 372 SER A N 1
ATOM 2949 C CA . SER A 1 372 ? -27.545 16.896 -31.060 1.00 39.06 372 SER A CA 1
ATOM 2950 C C . SER A 1 372 ? -27.446 15.551 -31.797 1.00 39.06 372 SER A C 1
ATOM 2952 O O . SER A 1 372 ? -28.314 15.237 -32.610 1.00 39.06 372 SER A O 1
ATOM 2954 N N . ALA A 1 373 ? -26.431 14.733 -31.498 1.00 36.06 373 ALA A N 1
ATOM 2955 C CA . ALA A 1 373 ? -26.249 13.410 -32.092 1.00 36.06 373 ALA A CA 1
ATOM 2956 C C . ALA A 1 373 ? -26.915 12.327 -31.220 1.00 36.06 373 ALA A C 1
ATOM 2958 O O . ALA A 1 373 ? -26.505 12.101 -30.083 1.00 36.06 373 ALA A O 1
ATOM 2959 N N . GLN A 1 374 ? -27.962 11.665 -31.726 1.00 32.34 374 GLN A N 1
ATOM 2960 C CA . GLN A 1 374 ? -28.669 10.610 -30.985 1.00 32.34 374 GLN A CA 1
ATOM 2961 C C . GLN A 1 374 ? -27.931 9.255 -31.025 1.00 32.34 374 GLN A C 1
ATOM 2963 O O . GLN A 1 374 ? -27.397 8.903 -32.078 1.00 32.34 374 GLN A O 1
ATOM 2968 N N . PRO A 1 375 ? -27.940 8.452 -29.937 1.00 33.03 375 PRO A N 1
ATOM 2969 C CA . PRO A 1 375 ? -27.379 7.104 -29.940 1.00 33.03 375 PRO A CA 1
ATOM 2970 C C . PRO A 1 375 ? -28.357 6.065 -30.513 1.00 33.03 375 PRO A C 1
ATOM 2972 O O . PRO A 1 375 ? -29.559 6.096 -30.253 1.00 33.03 375 PRO A O 1
ATOM 2975 N N . SER A 1 376 ? -27.811 5.114 -31.270 1.00 31.14 376 SER A N 1
ATOM 2976 C CA . SER A 1 376 ? -28.501 3.988 -31.905 1.00 31.14 376 SER A CA 1
ATOM 2977 C C . SER A 1 376 ? -29.099 3.000 -30.894 1.00 31.14 376 SER A C 1
ATOM 2979 O O . SER A 1 376 ? -28.398 2.478 -30.027 1.00 31.14 376 SER A O 1
ATOM 2981 N N . GLN A 1 377 ? -30.390 2.702 -31.052 1.00 32.28 377 GLN A N 1
ATOM 2982 C CA . GLN A 1 377 ? -31.123 1.659 -30.334 1.00 32.28 377 GLN A CA 1
ATOM 2983 C C . GLN A 1 377 ? -30.708 0.281 -30.867 1.00 32.28 377 GLN A C 1
ATOM 2985 O O . GLN A 1 377 ? -30.993 0.006 -32.026 1.00 32.28 377 GLN A O 1
ATOM 2990 N N . ASN A 1 378 ? -30.010 -0.539 -30.069 1.00 29.81 378 ASN A N 1
ATOM 2991 C CA . ASN A 1 378 ? -30.068 -2.016 -30.069 1.00 29.81 378 ASN A CA 1
ATOM 2992 C C . ASN A 1 378 ? -28.949 -2.604 -29.187 1.00 29.81 378 ASN A C 1
ATOM 2994 O O . ASN A 1 378 ? -27.850 -2.870 -29.662 1.00 29.81 378 ASN A O 1
ATOM 2998 N N . ALA A 1 379 ? -29.245 -2.845 -27.909 1.00 25.75 379 ALA A N 1
ATOM 2999 C CA . ALA A 1 379 ? -28.519 -3.807 -27.077 1.00 25.75 379 ALA A CA 1
ATOM 3000 C C . ALA A 1 379 ? -29.450 -4.272 -25.945 1.00 25.75 379 ALA A C 1
ATOM 3002 O O . ALA A 1 379 ? -29.647 -3.563 -24.961 1.00 25.75 379 ALA A O 1
ATOM 3003 N N . GLN A 1 380 ? -30.077 -5.437 -26.113 1.00 28.62 380 GLN A N 1
ATOM 3004 C CA . GLN A 1 380 ? -30.724 -6.169 -25.022 1.00 28.62 380 GLN A CA 1
ATOM 3005 C C . GLN A 1 380 ? -29.721 -7.198 -24.491 1.00 28.62 380 GLN A C 1
ATOM 3007 O O . GLN A 1 380 ? -29.190 -7.983 -25.273 1.00 28.62 380 GLN A O 1
ATOM 3012 N N . VAL A 1 381 ? -29.464 -7.196 -23.180 1.00 26.58 381 VAL A N 1
ATOM 3013 C CA . VAL A 1 381 ? -28.593 -8.169 -22.499 1.00 26.58 381 VAL A CA 1
ATOM 3014 C C . VAL A 1 381 ? -29.448 -9.011 -21.550 1.00 26.58 381 VAL A C 1
ATOM 3016 O O . VAL A 1 381 ? -30.225 -8.475 -20.762 1.00 26.58 381 VAL A O 1
ATOM 3019 N N . SER A 1 382 ? -29.337 -10.335 -21.671 1.00 26.36 382 SER A N 1
ATOM 3020 C CA . SER A 1 382 ? -30.034 -11.337 -20.859 1.00 26.36 382 SER A CA 1
ATOM 3021 C C . SER A 1 382 ? -29.456 -11.435 -19.443 1.00 26.36 382 SER A C 1
ATOM 3023 O O . SER A 1 382 ? -28.240 -11.522 -19.285 1.00 26.36 382 SER A O 1
ATOM 3025 N N . GLN A 1 383 ? -30.324 -11.494 -18.430 1.00 32.09 383 GLN A N 1
ATOM 3026 C CA . GLN A 1 383 ? -29.969 -11.625 -17.012 1.00 32.09 383 GLN A CA 1
ATOM 3027 C C . GLN A 1 383 ? -29.986 -13.089 -16.540 1.00 32.09 383 GLN A C 1
ATOM 3029 O O . GLN A 1 383 ? -31.024 -13.741 -16.629 1.00 32.09 383 GLN A O 1
ATOM 3034 N N . ALA A 1 384 ? -28.868 -13.561 -15.976 1.00 27.11 384 ALA A N 1
ATOM 3035 C CA . ALA A 1 384 ? -28.809 -14.544 -14.884 1.00 27.11 384 ALA A CA 1
ATOM 3036 C C . ALA A 1 384 ? -27.367 -14.610 -14.330 1.00 27.11 384 ALA A C 1
ATOM 3038 O O . ALA A 1 384 ? -26.454 -14.978 -15.064 1.00 27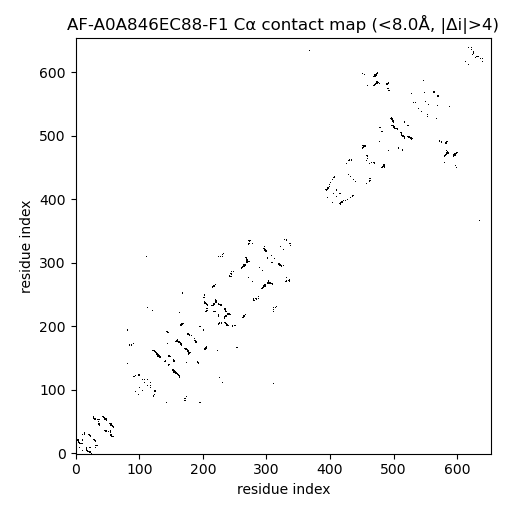.11 384 ALA A O 1
ATOM 3039 N N . VAL A 1 385 ? -27.151 -14.279 -13.049 1.00 27.45 385 VAL A N 1
ATOM 3040 C CA . VAL A 1 385 ? -25.863 -14.471 -12.347 1.00 27.45 385 VAL A CA 1
ATOM 3041 C C . VAL A 1 385 ? -26.093 -15.334 -11.106 1.00 27.45 385 VAL A C 1
ATOM 3043 O O . VAL A 1 385 ? -26.949 -15.040 -10.275 1.00 27.45 385 VAL A O 1
ATOM 3046 N N . VAL A 1 386 ? -25.322 -16.417 -11.014 1.00 27.31 386 VAL A N 1
ATOM 3047 C CA . VAL A 1 386 ? -25.216 -17.340 -9.874 1.00 27.31 386 VAL A CA 1
ATOM 3048 C C . VAL A 1 386 ? -24.088 -16.836 -8.950 1.00 27.31 386 VAL A C 1
ATOM 3050 O O . VAL A 1 386 ? -23.073 -16.369 -9.468 1.00 27.31 386 VAL A O 1
ATOM 3053 N N . PRO A 1 387 ? -24.216 -16.903 -7.610 1.00 27.77 387 PRO A N 1
ATOM 3054 C CA . PRO A 1 387 ? -23.186 -16.434 -6.676 1.00 27.77 387 PRO A CA 1
ATOM 3055 C C . PRO A 1 387 ? -21.841 -17.169 -6.828 1.00 27.77 387 PRO A C 1
ATOM 3057 O O . PRO A 1 387 ? -21.794 -18.396 -6.916 1.00 27.77 387 PRO A O 1
ATOM 3060 N N . TYR A 1 388 ? -20.746 -16.399 -6.824 1.00 28.39 388 TYR A N 1
ATOM 3061 C CA . TYR A 1 388 ? -19.363 -16.874 -6.942 1.00 28.39 388 TYR A CA 1
ATOM 3062 C C . TYR A 1 388 ? -18.942 -17.671 -5.699 1.00 28.39 388 TYR A C 1
ATOM 3064 O O . TYR A 1 388 ? -18.725 -17.117 -4.622 1.00 28.39 388 TYR A O 1
ATOM 3072 N N . GLN A 1 389 ? -18.822 -18.987 -5.858 1.00 26.53 389 GLN A N 1
ATOM 3073 C CA . GLN A 1 389 ? -18.141 -19.879 -4.924 1.00 26.53 389 GLN A CA 1
ATOM 3074 C C . GLN A 1 389 ? -16.663 -19.945 -5.316 1.00 26.53 389 GLN A C 1
ATOM 3076 O O . GLN A 1 389 ? -16.366 -20.072 -6.501 1.00 26.53 389 GLN A O 1
ATOM 3081 N N . HIS A 1 390 ? -15.740 -19.884 -4.350 1.00 32.56 390 HIS A N 1
ATOM 3082 C CA . HIS A 1 390 ? -14.315 -20.101 -4.618 1.00 32.56 390 HIS A CA 1
ATOM 3083 C C . HIS A 1 390 ? -14.125 -21.461 -5.305 1.00 32.56 390 HIS A C 1
ATOM 3085 O O . HIS A 1 390 ? -14.368 -22.488 -4.658 1.00 32.56 390 HIS A O 1
ATOM 3091 N N . PRO A 1 391 ? -13.683 -21.513 -6.576 1.00 36.12 391 PRO A N 1
ATOM 3092 C CA . PRO A 1 391 ? -13.318 -22.780 -7.168 1.00 36.12 391 PRO A CA 1
ATOM 3093 C C . PRO A 1 391 ? -12.127 -23.313 -6.377 1.00 36.12 391 PRO A C 1
ATOM 3095 O O . PRO A 1 391 ? -11.166 -22.595 -6.092 1.00 36.12 391 PRO A O 1
ATOM 3098 N N . THR A 1 392 ? -12.172 -24.592 -6.021 1.00 39.38 392 THR A N 1
ATOM 3099 C CA . THR A 1 392 ? -10.940 -25.361 -5.831 1.00 39.38 392 THR A CA 1
ATOM 3100 C C . THR A 1 392 ? -10.069 -25.063 -7.051 1.00 39.38 392 THR A C 1
ATOM 3102 O O . THR A 1 392 ? -10.572 -25.255 -8.153 1.00 39.38 392 THR A O 1
ATOM 3105 N N . VAL A 1 393 ? -8.856 -24.512 -6.891 1.00 45.91 393 VAL A N 1
ATOM 3106 C CA . VAL A 1 393 ? -8.038 -24.098 -8.048 1.00 45.91 393 VAL A CA 1
ATOM 3107 C C . VAL A 1 393 ? -7.857 -25.313 -8.951 1.00 45.91 393 VAL A C 1
ATOM 3109 O O . VAL A 1 393 ? -7.171 -26.272 -8.597 1.00 45.91 393 VAL A O 1
ATOM 3112 N N . GLN A 1 394 ? -8.565 -25.303 -10.074 1.00 63.28 394 GLN A N 1
ATOM 3113 C CA . GLN A 1 394 ? -8.428 -26.304 -11.110 1.00 63.28 394 GLN A CA 1
ATOM 3114 C C . GLN A 1 394 ? -7.253 -25.866 -11.976 1.00 63.28 394 GLN A C 1
ATOM 3116 O O . GLN A 1 394 ? -7.127 -24.688 -12.311 1.00 63.28 394 GLN A O 1
ATOM 3121 N N . PHE A 1 395 ? -6.378 -26.811 -12.303 1.00 75.19 395 PHE A N 1
ATOM 3122 C CA . PHE A 1 395 ? -5.237 -26.571 -13.173 1.00 75.19 395 PHE A CA 1
ATOM 3123 C C . PHE A 1 395 ? -5.427 -27.345 -14.470 1.00 75.19 395 PHE A C 1
ATOM 3125 O O . PHE A 1 395 ? -5.877 -28.492 -14.458 1.00 75.19 395 PHE A O 1
ATOM 3132 N N . ILE A 1 396 ? -5.051 -26.724 -15.579 1.00 83.75 396 ILE A N 1
ATOM 3133 C CA . ILE A 1 396 ? -4.902 -27.381 -16.872 1.00 83.75 396 ILE A CA 1
ATOM 3134 C C . ILE A 1 396 ? -3.412 -27.553 -17.118 1.00 83.75 396 ILE A C 1
ATOM 3136 O O . ILE A 1 396 ? -2.678 -26.571 -17.232 1.00 83.75 396 ILE A O 1
ATOM 3140 N N . GLU A 1 397 ? -2.964 -28.801 -17.207 1.00 87.50 397 GLU A N 1
ATOM 3141 C CA . GLU A 1 397 ? -1.607 -29.096 -17.648 1.00 87.50 397 GLU A CA 1
ATOM 3142 C C . GLU A 1 397 ? -1.534 -29.033 -19.176 1.00 87.50 397 GLU A C 1
ATOM 3144 O O . GLU A 1 397 ? -2.102 -29.862 -19.885 1.00 87.50 397 GLU A O 1
ATOM 3149 N N . TYR A 1 398 ? -0.822 -28.035 -19.682 1.00 90.38 398 TYR A N 1
ATOM 3150 C CA . TYR A 1 398 ? -0.561 -27.838 -21.096 1.00 90.38 398 TYR A CA 1
ATOM 3151 C C . TYR A 1 398 ? 0.733 -28.555 -21.493 1.00 90.38 398 TYR A C 1
ATOM 3153 O O . TYR A 1 398 ? 1.849 -28.079 -21.238 1.00 90.38 398 TYR A O 1
ATOM 3161 N N . HIS A 1 399 ? 0.580 -29.712 -22.135 1.00 87.81 399 HIS A N 1
ATOM 3162 C CA . HIS A 1 399 ? 1.687 -30.554 -22.584 1.00 87.81 399 HIS A CA 1
ATOM 3163 C C . HIS A 1 399 ? 1.984 -30.368 -24.062 1.00 87.81 399 HIS A C 1
ATOM 3165 O O . HIS A 1 399 ? 3.147 -30.483 -24.451 1.00 87.81 399 HIS A O 1
ATOM 3171 N N . LYS A 1 400 ? 0.966 -30.100 -24.886 1.00 89.81 400 LYS A N 1
ATOM 3172 C CA . LYS A 1 400 ? 1.056 -29.937 -26.341 1.00 89.81 400 LYS A CA 1
ATOM 3173 C C . LYS A 1 400 ? 0.003 -28.981 -26.903 1.00 89.81 400 LYS A C 1
ATOM 3175 O O . LYS A 1 400 ? -1.022 -28.730 -26.279 1.00 89.81 400 LYS A O 1
ATOM 3180 N N . VAL A 1 401 ? 0.246 -28.528 -28.137 1.00 90.12 401 VAL A N 1
ATOM 3181 C CA . VAL A 1 401 ? -0.754 -27.780 -28.906 1.00 90.12 401 VAL A CA 1
ATOM 3182 C C . VAL A 1 401 ? -2.032 -28.612 -29.022 1.00 90.12 401 VAL A C 1
ATOM 3184 O O . VAL A 1 401 ? -1.982 -29.777 -29.430 1.00 90.12 401 VAL A O 1
ATOM 3187 N N . GLY A 1 402 ? -3.160 -28.013 -28.663 1.00 90.81 402 GLY A N 1
ATOM 3188 C CA . GLY A 1 402 ? -4.478 -28.633 -28.591 1.00 90.81 402 GLY A CA 1
ATOM 3189 C C . GLY A 1 402 ? -4.997 -28.822 -27.166 1.00 90.81 402 GLY A C 1
ATOM 3190 O O . GLY A 1 402 ? -6.210 -28.961 -27.007 1.00 90.81 402 GLY A O 1
ATOM 3191 N N . ASP A 1 403 ? -4.126 -28.795 -26.150 1.00 91.00 403 ASP A N 1
ATOM 3192 C CA . ASP A 1 403 ? -4.512 -29.017 -24.749 1.00 91.00 403 ASP A CA 1
ATOM 3193 C C . ASP A 1 403 ? -5.232 -27.805 -24.129 1.00 91.00 403 ASP A C 1
ATOM 3195 O O . ASP A 1 403 ? -5.931 -27.945 -23.125 1.00 91.00 403 ASP A O 1
ATOM 3199 N N . LEU A 1 404 ? -5.085 -26.608 -24.711 1.00 92.50 404 LEU A N 1
ATOM 3200 C CA . LEU A 1 404 ? -5.749 -25.410 -24.203 1.00 92.50 404 LEU A CA 1
ATOM 3201 C C . LEU A 1 404 ? -7.256 -25.472 -24.527 1.00 92.50 404 LEU A C 1
ATOM 3203 O O . LEU A 1 404 ? -7.612 -25.677 -25.680 1.00 92.50 404 LEU A O 1
ATOM 3207 N N . PRO A 1 405 ? -8.196 -25.283 -23.596 1.00 91.56 405 PRO A N 1
ATOM 3208 C CA . PRO A 1 405 ? -9.614 -25.173 -23.948 1.00 91.56 405 PRO A CA 1
ATOM 3209 C C . PRO A 1 405 ? -9.901 -23.932 -24.811 1.00 91.56 405 PRO A C 1
ATOM 3211 O O . PRO A 1 405 ? -9.133 -22.973 -24.830 1.00 91.56 405 PRO A O 1
ATOM 3214 N N . THR A 1 406 ? -11.032 -23.929 -25.521 1.00 91.44 406 THR A N 1
ATOM 3215 C CA . THR A 1 406 ? -11.604 -22.679 -26.073 1.00 91.44 406 THR A CA 1
ATOM 3216 C C . THR A 1 406 ? -11.976 -21.714 -24.943 1.00 91.44 406 THR A C 1
ATOM 3218 O O . THR A 1 406 ? -12.126 -22.143 -23.797 1.00 91.44 406 THR A O 1
ATOM 3221 N N . VAL A 1 407 ? -12.144 -20.420 -25.234 1.00 84.62 407 VAL A N 1
ATOM 3222 C CA . VAL A 1 407 ? -12.531 -19.427 -24.213 1.00 84.62 407 VAL A CA 1
ATOM 3223 C C . VAL A 1 407 ? -13.844 -19.820 -23.530 1.00 84.62 407 VAL A C 1
ATOM 3225 O O . VAL A 1 407 ? -13.939 -19.740 -22.307 1.00 84.62 407 VAL A O 1
ATOM 3228 N N . GLU A 1 408 ? -14.825 -20.321 -24.282 1.00 85.75 408 GLU A N 1
ATOM 3229 C CA . GLU A 1 408 ? -16.108 -20.779 -23.744 1.00 85.75 408 GLU A CA 1
ATOM 3230 C C . GLU A 1 408 ? -15.934 -21.991 -22.819 1.00 85.75 408 GLU A C 1
ATOM 3232 O O . GLU A 1 408 ? -16.488 -22.023 -21.721 1.00 85.75 408 GLU A O 1
ATOM 3237 N N . GLN A 1 409 ? -15.128 -22.978 -23.222 1.00 86.06 409 GLN A N 1
ATOM 3238 C CA . GLN A 1 409 ? -14.827 -24.148 -22.389 1.00 86.06 409 GLN A CA 1
ATOM 3239 C C . GLN A 1 409 ? -14.050 -23.758 -21.126 1.00 86.06 409 GLN A C 1
ATOM 3241 O O . GLN A 1 409 ? -14.337 -24.258 -20.045 1.00 86.06 409 GLN A O 1
ATOM 3246 N N . TRP A 1 410 ? -13.088 -22.844 -21.239 1.00 87.25 410 TRP A N 1
ATOM 3247 C CA . TRP A 1 410 ? -12.313 -22.339 -20.107 1.00 87.25 410 TRP A CA 1
ATOM 3248 C C . TRP A 1 410 ? -13.198 -21.615 -19.081 1.00 87.25 410 TRP A C 1
ATOM 3250 O O . TRP A 1 410 ? -13.056 -21.831 -17.878 1.00 87.25 410 TRP A O 1
ATOM 3260 N N . GLN A 1 411 ? -14.164 -20.818 -19.550 1.00 82.31 411 GLN A N 1
ATOM 3261 C CA . GLN A 1 411 ? -15.175 -20.179 -18.701 1.00 82.31 411 GLN A CA 1
ATOM 3262 C C . GLN A 1 411 ? -16.078 -21.210 -18.013 1.00 82.31 411 GLN A C 1
ATOM 3264 O O . GLN A 1 411 ? -16.330 -21.101 -16.815 1.00 82.31 411 GLN A O 1
ATOM 3269 N N . GLN A 1 412 ? -16.523 -22.240 -18.742 1.00 76.19 412 GLN A N 1
ATOM 3270 C CA . GLN A 1 412 ? -17.340 -23.330 -18.189 1.00 76.19 412 GLN A CA 1
ATOM 3271 C C . GLN A 1 412 ? -16.607 -24.141 -17.112 1.00 76.19 412 GLN A C 1
ATOM 3273 O O . GLN A 1 412 ? -17.240 -24.633 -16.182 1.00 76.19 412 GLN A O 1
ATOM 3278 N N . LEU A 1 413 ? -15.281 -24.256 -17.216 1.00 76.31 413 LEU A N 1
ATOM 3279 C CA . LEU A 1 413 ? -14.425 -24.906 -16.221 1.00 76.31 413 LEU A CA 1
ATOM 3280 C C . LEU A 1 413 ? -14.140 -24.022 -14.992 1.00 76.31 413 LEU A C 1
ATOM 3282 O O . LEU A 1 413 ? -13.441 -24.454 -14.081 1.00 76.31 413 LEU A O 1
ATOM 3286 N N . GLY A 1 414 ? -14.671 -22.796 -14.939 1.00 75.12 414 GLY A N 1
ATOM 3287 C CA . GLY A 1 414 ? -14.494 -21.904 -13.794 1.00 75.12 414 GLY A CA 1
ATOM 3288 C C . GLY A 1 414 ? -13.123 -21.230 -13.742 1.00 75.12 414 GLY A C 1
ATOM 3289 O O . GLY A 1 414 ? -12.598 -21.017 -12.653 1.00 75.12 414 GLY A O 1
ATOM 3290 N N . TYR A 1 415 ? -12.565 -20.873 -14.903 1.00 80.31 415 TYR A N 1
ATOM 3291 C CA . TYR A 1 415 ? -11.315 -20.111 -15.035 1.00 80.31 415 TYR A CA 1
ATOM 3292 C C . TYR A 1 415 ? -10.064 -20.806 -14.453 1.00 80.31 415 TYR A C 1
ATOM 3294 O O . TYR A 1 415 ? -9.327 -20.189 -13.681 1.00 80.31 415 TYR A O 1
ATOM 3302 N N . PRO A 1 416 ? -9.790 -22.077 -14.804 1.00 81.81 416 PRO A N 1
ATOM 3303 C CA . PRO A 1 416 ? -8.627 -22.792 -14.289 1.00 81.81 416 PRO A CA 1
ATOM 3304 C C . PRO A 1 416 ? -7.301 -22.135 -14.703 1.00 81.81 416 PRO A C 1
ATOM 3306 O O . PRO A 1 416 ? -7.177 -21.593 -15.808 1.00 81.81 416 PRO A O 1
ATOM 3309 N N . GLU A 1 417 ? -6.292 -22.234 -13.835 1.00 87.06 417 GLU A N 1
ATOM 3310 C CA . GLU A 1 417 ? -4.921 -21.821 -14.150 1.00 87.06 417 GLU A CA 1
ATOM 3311 C C . GLU A 1 417 ? -4.293 -22.780 -15.172 1.00 87.06 417 GLU A C 1
ATOM 3313 O O . GLU A 1 417 ? -4.530 -23.988 -15.145 1.00 87.06 417 GLU A O 1
ATOM 3318 N N . ILE A 1 418 ? -3.462 -22.255 -16.074 1.00 88.00 418 ILE A N 1
ATOM 3319 C CA . ILE A 1 418 ? -2.803 -23.051 -17.116 1.00 88.00 418 ILE A CA 1
ATOM 3320 C C . ILE A 1 418 ? -1.331 -23.232 -16.745 1.00 88.00 418 ILE A C 1
ATOM 3322 O O . ILE A 1 418 ? -0.557 -22.273 -16.729 1.00 88.00 418 ILE A O 1
ATOM 3326 N N . CYS A 1 419 ? -0.929 -24.469 -16.472 1.00 87.12 419 CYS A N 1
ATOM 3327 C CA . CYS A 1 419 ? 0.444 -24.835 -16.140 1.00 87.12 419 CYS A CA 1
ATOM 3328 C C . CYS A 1 419 ? 1.119 -25.486 -17.347 1.00 87.12 419 CYS A C 1
ATOM 3330 O O . CYS A 1 419 ? 0.581 -26.423 -17.921 1.00 87.12 419 CYS A O 1
ATOM 3332 N N . PHE A 1 420 ? 2.317 -25.039 -17.721 1.00 90.06 420 PHE A N 1
ATOM 3333 C CA . PHE A 1 420 ? 3.040 -25.573 -18.878 1.00 90.06 420 PHE A CA 1
ATOM 3334 C C . PHE A 1 420 ? 4.512 -25.845 -18.554 1.00 90.06 420 PHE A C 1
ATOM 3336 O O . PHE A 1 420 ? 5.133 -25.154 -17.745 1.00 90.06 420 PHE A O 1
ATOM 3343 N N . ALA A 1 421 ? 5.090 -26.851 -19.212 1.00 82.31 421 ALA A N 1
ATOM 3344 C CA . ALA A 1 421 ? 6.501 -27.197 -19.052 1.00 82.31 421 ALA A CA 1
ATOM 3345 C C . ALA A 1 421 ? 7.439 -26.185 -19.756 1.00 82.31 421 ALA A C 1
ATOM 3347 O O . ALA A 1 421 ? 7.036 -25.528 -20.727 1.00 82.31 421 ALA A O 1
ATOM 3348 N N . PRO A 1 422 ? 8.718 -26.072 -19.335 1.00 82.62 422 PRO A N 1
ATOM 3349 C CA . PRO A 1 422 ? 9.707 -25.249 -20.028 1.00 82.62 422 PRO A CA 1
ATOM 3350 C C . PRO A 1 422 ? 9.756 -25.539 -21.536 1.00 82.62 422 PRO A C 1
ATOM 3352 O O . PRO A 1 422 ? 9.749 -26.692 -21.960 1.00 82.62 422 PRO A O 1
ATOM 3355 N N . GLY A 1 423 ? 9.802 -24.484 -22.353 1.00 85.12 423 GLY A N 1
ATOM 3356 C CA . GLY A 1 423 ? 9.807 -24.584 -23.817 1.00 85.12 423 GLY A CA 1
ATOM 3357 C C . GLY A 1 423 ? 8.425 -24.571 -24.482 1.00 85.12 423 GLY A C 1
ATOM 3358 O O . GLY A 1 423 ? 8.360 -24.359 -25.688 1.00 85.12 423 GLY A O 1
ATOM 3359 N N . ARG A 1 424 ? 7.322 -24.711 -23.730 1.00 90.00 424 ARG A N 1
ATOM 3360 C CA . ARG A 1 424 ? 5.950 -24.691 -24.283 1.00 90.00 424 ARG A CA 1
ATOM 3361 C C . ARG A 1 424 ? 5.305 -23.300 -24.361 1.00 90.00 424 ARG A C 1
ATOM 3363 O O . ARG A 1 424 ? 4.224 -23.169 -24.925 1.00 90.00 424 ARG A O 1
ATOM 3370 N N . ARG A 1 425 ? 5.952 -22.262 -23.817 1.00 93.38 425 ARG A N 1
ATOM 3371 C CA . ARG A 1 425 ? 5.388 -20.904 -23.680 1.00 93.38 425 ARG A CA 1
ATOM 3372 C C . ARG A 1 425 ? 4.901 -20.313 -25.006 1.00 93.38 425 ARG A C 1
ATOM 3374 O O . ARG A 1 425 ? 3.806 -19.770 -25.073 1.00 93.38 425 ARG A O 1
ATOM 3381 N N . LEU A 1 426 ? 5.721 -20.403 -26.054 1.00 94.06 426 LEU A N 1
ATOM 3382 C CA . LEU A 1 426 ? 5.397 -19.798 -27.349 1.00 94.06 426 LEU A CA 1
ATOM 3383 C C . LEU A 1 426 ? 4.233 -20.516 -28.040 1.00 94.06 426 LEU A C 1
ATOM 3385 O O . LEU A 1 426 ? 3.348 -19.853 -28.573 1.00 94.06 426 LEU A O 1
ATOM 3389 N N . ASP A 1 427 ? 4.205 -21.849 -27.963 1.00 93.81 427 ASP A N 1
ATOM 3390 C CA . ASP A 1 427 ? 3.084 -22.657 -28.449 1.00 93.81 427 ASP A CA 1
ATOM 3391 C C . ASP A 1 427 ? 1.784 -22.263 -27.741 1.00 93.81 427 ASP A C 1
ATOM 3393 O O . ASP A 1 427 ? 0.760 -22.078 -28.388 1.00 93.81 427 ASP A O 1
ATOM 3397 N N . LEU A 1 428 ? 1.841 -22.095 -26.413 1.00 94.38 428 LEU A N 1
ATOM 3398 C CA . LEU A 1 428 ? 0.694 -21.687 -25.607 1.00 94.38 428 LEU A CA 1
ATOM 3399 C C . LEU A 1 428 ? 0.164 -20.314 -26.038 1.00 94.38 428 LEU A C 1
ATOM 3401 O O . LEU A 1 428 ? -1.041 -20.152 -26.196 1.00 94.38 428 LEU A O 1
ATOM 3405 N N . TYR A 1 429 ? 1.042 -19.327 -26.248 1.00 94.19 429 TYR A N 1
ATOM 3406 C CA . TYR A 1 429 ? 0.628 -17.991 -26.699 1.00 94.19 429 TYR A CA 1
ATOM 3407 C C . TYR A 1 429 ? -0.012 -18.026 -28.088 1.00 94.19 429 TYR A C 1
ATOM 3409 O O . TYR A 1 429 ? -1.040 -17.388 -28.306 1.00 94.19 429 TYR A O 1
ATOM 3417 N N . SER A 1 430 ? 0.585 -18.784 -29.009 1.00 93.88 430 SER A N 1
ATOM 3418 C CA . SER A 1 430 ? 0.067 -18.993 -30.363 1.00 93.88 430 SER A CA 1
ATOM 3419 C C . SER A 1 430 ? -1.340 -19.599 -30.339 1.00 93.88 430 SER A C 1
ATOM 3421 O O . SER A 1 430 ? -2.275 -19.052 -30.932 1.00 93.88 430 SER A O 1
ATOM 3423 N N . GLU A 1 431 ? -1.519 -20.685 -29.583 1.00 94.94 431 GLU A N 1
ATOM 3424 C CA . GLU A 1 431 ? -2.803 -21.372 -29.464 1.00 94.94 431 GLU A CA 1
ATOM 3425 C C . GLU A 1 431 ? -3.857 -20.520 -28.754 1.00 94.94 431 GLU A C 1
ATOM 3427 O O . GLU A 1 431 ? -5.012 -20.495 -29.176 1.00 94.94 431 GLU A O 1
ATOM 3432 N N . ALA A 1 432 ? -3.468 -19.792 -27.708 1.00 92.62 432 ALA A N 1
ATOM 3433 C CA . ALA A 1 432 ? -4.364 -18.909 -26.981 1.00 92.62 432 ALA A CA 1
ATOM 3434 C C . ALA A 1 432 ? -4.944 -17.815 -27.887 1.00 92.62 432 ALA A C 1
ATOM 3436 O O . ALA A 1 432 ? -6.158 -17.606 -27.888 1.00 92.62 432 ALA A O 1
ATOM 3437 N N . ILE A 1 433 ? -4.119 -17.176 -28.721 1.00 89.75 433 ILE A N 1
ATOM 3438 C CA . ILE A 1 433 ? -4.613 -16.198 -29.701 1.00 89.75 433 ILE A CA 1
ATOM 3439 C C . ILE A 1 433 ? -5.576 -16.863 -30.691 1.00 89.75 433 ILE A C 1
ATOM 3441 O O . ILE A 1 433 ? -6.671 -16.345 -30.909 1.00 89.75 433 ILE A O 1
ATOM 3445 N N . CYS A 1 434 ? -5.228 -18.038 -31.229 1.00 90.69 434 CYS A N 1
ATOM 3446 C CA . CYS A 1 434 ? -6.109 -18.778 -32.143 1.00 90.69 434 CYS A CA 1
ATOM 3447 C C . CYS A 1 434 ? -7.460 -19.138 -31.516 1.00 90.69 434 CYS A C 1
ATOM 3449 O O . CYS A 1 434 ? -8.474 -19.179 -32.208 1.00 90.69 434 CYS A O 1
ATOM 3451 N N . LYS A 1 435 ? -7.477 -19.409 -30.207 1.00 92.44 435 LYS A N 1
ATOM 3452 C CA . LYS A 1 435 ? -8.683 -19.750 -29.444 1.00 92.44 435 LYS A CA 1
ATOM 3453 C C . LYS A 1 435 ? -9.439 -18.530 -28.919 1.00 92.44 435 LYS A C 1
ATOM 3455 O O . LYS A 1 435 ? -10.424 -18.704 -28.210 1.00 92.44 435 LYS A O 1
ATOM 3460 N N . GLY A 1 436 ? -9.019 -17.318 -29.285 1.00 88.81 436 GLY A N 1
ATOM 3461 C CA . GLY A 1 436 ? -9.723 -16.075 -28.972 1.00 88.81 436 GLY A CA 1
ATOM 3462 C C . GLY A 1 436 ? -9.385 -15.471 -27.607 1.00 88.81 436 GLY A C 1
ATOM 3463 O O . GLY A 1 436 ? -10.077 -14.555 -27.160 1.00 88.81 436 GLY A O 1
ATOM 3464 N N . PHE A 1 437 ? -8.330 -15.937 -26.930 1.00 88.12 437 PHE A N 1
ATOM 3465 C CA . PHE A 1 437 ? -7.881 -15.315 -25.685 1.00 88.12 437 PHE A CA 1
ATOM 3466 C C . PHE A 1 437 ? -7.309 -13.925 -25.972 1.00 88.12 437 PHE A C 1
ATOM 3468 O O . PHE A 1 437 ? -6.261 -13.772 -26.597 1.00 88.12 437 PHE A O 1
ATOM 3475 N N . LYS A 1 438 ? -8.000 -12.896 -25.476 1.00 85.75 438 LYS A N 1
ATOM 3476 C CA . LYS A 1 438 ? -7.613 -11.491 -25.664 1.00 85.75 438 LYS A CA 1
ATOM 3477 C C . LYS A 1 438 ? -6.528 -11.021 -24.691 1.00 85.75 438 LYS A C 1
ATOM 3479 O O . LYS A 1 438 ? -5.761 -10.119 -25.016 1.00 85.75 438 LYS A O 1
ATOM 3484 N N . TYR A 1 439 ? -6.480 -11.608 -23.497 1.00 87.12 439 TYR A N 1
ATOM 3485 C CA . TYR A 1 439 ? -5.566 -11.220 -22.424 1.00 87.12 439 TYR A CA 1
ATOM 3486 C C . TYR A 1 439 ? -4.894 -12.460 -21.846 1.00 87.12 439 TYR A C 1
ATOM 3488 O O . TYR A 1 439 ? -5.568 -13.439 -21.536 1.00 87.12 439 TYR A O 1
ATOM 3496 N N . LEU A 1 440 ? -3.572 -12.396 -21.687 1.00 86.25 440 LEU A N 1
ATOM 3497 C CA . LEU A 1 440 ? -2.763 -13.459 -21.100 1.00 86.25 440 LEU A CA 1
ATOM 3498 C C . LEU A 1 440 ? -1.866 -12.865 -20.019 1.00 86.25 440 LEU A C 1
ATOM 3500 O O . LEU A 1 440 ? -1.068 -11.969 -20.291 1.00 86.25 440 LEU A O 1
ATOM 3504 N N . GLN A 1 441 ? -1.993 -13.376 -18.798 1.00 87.81 441 GLN A N 1
ATOM 3505 C CA . GLN A 1 441 ? -1.117 -13.032 -17.685 1.00 87.81 441 GLN A CA 1
ATOM 3506 C C . GLN A 1 441 ? -0.134 -14.183 -17.453 1.00 87.81 441 GLN A C 1
ATOM 3508 O O . GLN A 1 441 ? -0.490 -15.202 -16.865 1.00 87.81 441 GLN A O 1
ATOM 3513 N N . ASP A 1 442 ? 1.113 -14.029 -17.905 1.00 87.25 442 ASP A N 1
ATOM 3514 C CA . ASP A 1 442 ? 2.173 -14.999 -17.603 1.00 87.25 442 ASP A CA 1
ATOM 3515 C C . ASP A 1 442 ? 2.731 -14.753 -16.192 1.00 87.25 442 ASP A C 1
ATOM 3517 O O . ASP A 1 442 ? 3.604 -13.907 -15.980 1.00 87.25 442 ASP A O 1
ATOM 3521 N N . ALA A 1 443 ? 2.223 -15.524 -15.229 1.00 82.88 443 ALA A N 1
ATOM 3522 C CA . ALA A 1 443 ? 2.652 -15.514 -13.832 1.00 82.88 443 ALA A CA 1
ATOM 3523 C C . ALA A 1 443 ? 3.914 -16.365 -13.556 1.00 82.88 443 ALA A C 1
ATOM 3525 O O . ALA A 1 443 ? 4.268 -16.573 -12.394 1.00 82.88 443 ALA A O 1
ATOM 3526 N N . SER A 1 444 ? 4.625 -16.856 -14.588 1.00 80.56 444 SER A N 1
ATOM 3527 C CA . SER A 1 444 ? 5.882 -17.601 -14.402 1.00 80.56 444 SER A CA 1
ATOM 3528 C C . SER A 1 444 ? 6.875 -16.788 -13.566 1.00 80.56 444 SER A C 1
ATOM 3530 O O . SER A 1 444 ? 7.006 -15.572 -13.737 1.00 80.56 444 SER A O 1
ATOM 3532 N N . THR A 1 445 ? 7.659 -17.443 -12.710 1.00 75.44 445 THR A N 1
ATOM 3533 C CA . THR A 1 445 ? 8.621 -16.762 -11.830 1.00 75.44 445 THR A CA 1
ATOM 3534 C C . THR A 1 445 ? 9.782 -16.109 -12.602 1.00 75.44 445 THR A C 1
ATOM 3536 O O . THR A 1 445 ? 9.959 -16.257 -13.822 1.00 75.44 445 THR A O 1
ATOM 3539 N N . THR A 1 446 ? 10.558 -15.266 -11.918 1.00 77.75 446 THR A N 1
ATOM 3540 C CA . THR A 1 446 ? 11.777 -14.673 -12.486 1.00 77.75 446 THR A CA 1
ATOM 3541 C C . THR A 1 446 ? 12.799 -15.770 -12.808 1.00 77.75 446 THR A C 1
ATOM 3543 O O . THR A 1 446 ? 12.922 -16.756 -12.091 1.00 77.75 446 THR A O 1
ATOM 3546 N N . GLY A 1 447 ? 13.517 -15.628 -13.926 1.00 77.19 447 GLY A N 1
ATOM 3547 C CA . GLY A 1 447 ? 14.471 -16.643 -14.397 1.00 77.19 447 GLY A CA 1
ATOM 3548 C C . GLY A 1 447 ? 13.886 -17.727 -15.314 1.00 77.19 447 GLY A C 1
ATOM 3549 O O . GLY A 1 447 ? 14.650 -18.390 -16.004 1.00 77.19 447 GLY A O 1
ATOM 3550 N N . CYS A 1 448 ? 12.559 -17.846 -15.455 1.00 81.69 448 CYS A N 1
ATOM 3551 C CA . CYS A 1 448 ? 11.919 -18.820 -16.361 1.00 81.69 448 CYS A CA 1
ATOM 3552 C C . CYS A 1 448 ? 11.999 -18.471 -17.864 1.00 81.69 448 CYS A C 1
ATOM 3554 O O . CYS A 1 448 ? 11.270 -19.052 -18.669 1.00 81.69 448 CYS A O 1
ATOM 3556 N N . GLY A 1 449 ? 12.817 -17.489 -18.255 1.00 85.06 449 GLY A N 1
ATOM 3557 C CA . GLY A 1 449 ? 13.017 -17.108 -19.657 1.00 85.06 449 GLY A CA 1
ATOM 3558 C C . GLY A 1 449 ? 11.909 -16.258 -20.295 1.00 85.06 449 GLY A C 1
ATOM 3559 O O . GLY A 1 449 ? 11.884 -16.163 -21.514 1.00 85.06 449 GLY A O 1
ATOM 3560 N N . LYS A 1 450 ? 11.021 -15.611 -19.522 1.00 88.69 450 LYS A N 1
ATOM 3561 C CA . LYS A 1 450 ? 9.898 -14.802 -20.057 1.00 88.69 450 LYS A CA 1
ATOM 3562 C C . LYS A 1 450 ? 10.335 -13.761 -21.096 1.00 88.69 450 LYS A C 1
ATOM 3564 O O . LYS A 1 450 ? 9.937 -13.850 -22.251 1.00 88.69 450 LYS A O 1
ATOM 3569 N N . SER A 1 451 ? 11.215 -12.829 -20.717 1.00 88.44 451 SER A N 1
ATOM 3570 C CA . SER A 1 451 ? 11.727 -11.795 -21.631 1.00 88.44 451 SER A CA 1
ATOM 3571 C C . SER A 1 451 ? 12.593 -12.389 -22.754 1.00 88.44 451 SER A C 1
ATOM 3573 O O . SER A 1 451 ? 12.731 -11.796 -23.821 1.00 88.44 451 SER A O 1
ATOM 3575 N N . TYR A 1 452 ? 13.174 -13.580 -22.553 1.00 91.31 452 TYR A N 1
ATOM 3576 C CA . TYR A 1 452 ? 13.908 -14.277 -23.609 1.00 91.31 452 TYR A CA 1
ATOM 3577 C C . TYR A 1 452 ? 12.948 -14.804 -24.685 1.00 91.31 452 TYR A C 1
ATOM 3579 O O . TYR A 1 452 ? 13.165 -14.566 -25.872 1.00 91.31 452 TYR A O 1
ATOM 3587 N N . ASP A 1 453 ? 11.858 -15.452 -24.279 1.00 92.69 453 ASP A N 1
ATOM 3588 C CA . ASP A 1 453 ? 10.831 -15.972 -25.181 1.00 92.69 453 ASP A CA 1
ATOM 3589 C C . ASP A 1 453 ? 9.996 -14.856 -25.817 1.00 92.69 453 ASP A C 1
ATOM 3591 O O . ASP A 1 453 ? 9.721 -14.920 -27.013 1.00 92.69 453 ASP A O 1
ATOM 3595 N N . ALA A 1 454 ? 9.685 -13.781 -25.086 1.00 91.88 454 ALA A N 1
ATOM 3596 C CA . ALA A 1 454 ? 9.040 -12.594 -25.652 1.00 91.88 454 ALA A CA 1
ATOM 3597 C C . ALA A 1 454 ? 9.837 -12.031 -26.843 1.00 91.88 454 ALA A C 1
ATOM 3599 O O . ALA A 1 454 ? 9.270 -11.720 -27.890 1.00 91.88 454 ALA A O 1
ATOM 3600 N N . GLY A 1 455 ? 11.171 -12.002 -26.728 1.00 92.62 455 GLY A N 1
ATOM 3601 C CA . GLY A 1 455 ? 12.077 -11.603 -27.807 1.00 92.62 455 GLY A CA 1
ATOM 3602 C C . GLY A 1 455 ? 12.067 -12.522 -29.038 1.00 92.62 455 GLY A C 1
ATOM 3603 O O . GLY A 1 455 ? 12.578 -12.136 -30.084 1.00 92.62 455 GLY A O 1
ATOM 3604 N N . ARG A 1 456 ? 11.500 -13.731 -28.944 1.00 94.50 456 ARG A N 1
ATOM 3605 C CA . ARG A 1 456 ? 11.426 -14.716 -30.040 1.00 94.50 456 ARG A CA 1
ATOM 3606 C C . ARG A 1 456 ? 10.087 -14.705 -30.775 1.00 94.50 456 ARG A C 1
ATOM 3608 O O . ARG A 1 456 ? 9.955 -15.401 -31.780 1.00 94.50 456 ARG A O 1
ATOM 3615 N N . LEU A 1 457 ? 9.112 -13.932 -30.301 1.00 93.75 457 LEU A N 1
ATOM 3616 C CA . LEU A 1 457 ? 7.799 -13.838 -30.927 1.00 93.75 457 LEU A CA 1
ATOM 3617 C C . LEU A 1 457 ? 7.888 -13.266 -32.349 1.00 93.75 457 LEU A C 1
ATOM 3619 O O . LEU A 1 457 ? 8.698 -12.383 -32.654 1.00 93.75 457 LEU A O 1
ATOM 3623 N N . THR A 1 458 ? 7.044 -13.791 -33.235 1.00 94.19 458 THR A N 1
ATOM 3624 C CA . THR A 1 458 ? 6.905 -13.361 -34.631 1.00 94.19 458 THR A CA 1
ATOM 3625 C C . THR A 1 458 ? 5.428 -13.238 -34.980 1.00 94.19 458 THR A C 1
ATOM 3627 O O . THR A 1 458 ? 4.590 -13.906 -34.375 1.00 94.19 458 THR A O 1
ATOM 3630 N N . GLY A 1 459 ? 5.101 -12.401 -35.971 1.00 90.44 459 GLY A N 1
ATOM 3631 C CA . GLY A 1 459 ? 3.724 -12.290 -36.462 1.00 90.44 459 GLY A CA 1
ATOM 3632 C C . GLY A 1 459 ? 3.187 -13.630 -36.967 1.00 90.44 459 GLY A C 1
ATOM 3633 O O . GLY A 1 459 ? 2.055 -13.978 -36.668 1.00 90.44 459 GLY A O 1
ATOM 3634 N N . GLN A 1 460 ? 4.038 -14.437 -37.613 1.00 91.75 460 GLN A N 1
ATOM 3635 C CA . GLN A 1 460 ? 3.688 -15.789 -38.051 1.00 91.75 460 GLN A CA 1
ATOM 3636 C C . GLN A 1 460 ? 3.302 -16.707 -36.882 1.00 91.75 460 GLN A C 1
ATOM 3638 O O . GLN A 1 460 ? 2.325 -17.437 -36.987 1.00 91.75 460 GLN A O 1
ATOM 3643 N N . LEU A 1 461 ? 4.050 -16.668 -35.773 1.00 92.31 461 LEU A N 1
ATOM 3644 C CA . LEU A 1 461 ? 3.767 -17.491 -34.594 1.00 92.31 461 LEU A CA 1
ATOM 3645 C C . LEU A 1 461 ? 2.458 -17.075 -33.911 1.00 92.31 461 LEU A C 1
ATOM 3647 O O . LEU A 1 461 ? 1.748 -17.917 -33.377 1.00 92.31 461 LEU A O 1
ATOM 3651 N N . LEU A 1 462 ? 2.129 -15.785 -33.948 1.00 91.75 462 LEU A N 1
ATOM 3652 C CA . LEU A 1 462 ? 0.919 -15.228 -33.343 1.00 91.75 462 LEU A CA 1
ATOM 3653 C C . LEU A 1 462 ? -0.248 -15.074 -34.330 1.00 91.75 462 LEU A C 1
ATOM 3655 O O . LEU A 1 462 ? -1.254 -14.476 -33.969 1.00 91.75 462 LEU A O 1
ATOM 3659 N N . HIS A 1 463 ? -0.128 -15.609 -35.550 1.00 90.31 463 HIS A N 1
ATOM 3660 C CA . HIS A 1 463 ? -1.161 -15.549 -36.591 1.00 90.31 463 HIS A CA 1
ATOM 3661 C C . HIS A 1 463 ? -1.639 -14.124 -36.920 1.00 90.31 463 HIS A C 1
ATOM 3663 O O . HIS A 1 463 ? -2.818 -13.896 -37.172 1.00 90.31 463 HIS A O 1
ATOM 3669 N N . LEU A 1 464 ? -0.710 -13.166 -36.911 1.00 88.81 464 LEU A N 1
ATOM 3670 C CA . LEU A 1 464 ? -0.992 -11.760 -37.184 1.00 88.81 464 LEU A CA 1
ATOM 3671 C C . LEU A 1 464 ? -1.006 -11.468 -38.687 1.00 88.81 464 LEU A C 1
ATOM 3673 O O . LEU A 1 464 ? -0.167 -11.971 -39.437 1.00 88.81 464 LEU A O 1
ATOM 3677 N N . GLU A 1 465 ? -1.919 -10.598 -39.108 1.00 88.38 465 GLU A N 1
ATOM 3678 C CA . GLU A 1 465 ? -1.937 -10.009 -40.443 1.00 88.38 465 GLU A CA 1
ATOM 3679 C C . GLU A 1 465 ? -0.736 -9.073 -40.661 1.00 88.38 465 GLU A C 1
ATOM 3681 O O . GLU A 1 465 ? -0.171 -8.523 -39.716 1.00 88.38 465 GLU A O 1
ATOM 3686 N N . GLU A 1 466 ? -0.358 -8.828 -41.920 1.00 83.56 466 GLU A N 1
ATOM 3687 C CA . GLU A 1 466 ? 0.844 -8.044 -42.262 1.00 83.56 466 GLU A CA 1
ATOM 3688 C C . GLU A 1 466 ? 0.849 -6.615 -41.697 1.00 83.56 466 GLU A C 1
ATOM 3690 O O . GLU A 1 466 ? 1.912 -6.046 -41.439 1.00 83.56 466 GLU A O 1
ATOM 3695 N N . HIS A 1 467 ? -0.333 -6.027 -41.507 1.00 83.88 467 HIS A N 1
ATOM 3696 C CA . HIS A 1 467 ? -0.483 -4.676 -40.977 1.00 83.88 467 HIS A CA 1
ATOM 3697 C C . HIS A 1 467 ? -0.349 -4.616 -39.442 1.00 83.88 467 HIS A C 1
ATOM 3699 O O . HIS A 1 467 ? -0.097 -3.542 -38.887 1.00 83.88 467 HIS A O 1
ATOM 3705 N N . GLN A 1 468 ? -0.500 -5.754 -38.757 1.00 88.50 468 GLN A N 1
ATOM 3706 C CA . GLN A 1 468 ? -0.414 -5.864 -37.305 1.00 88.50 468 GLN A CA 1
ATOM 3707 C C . GLN A 1 468 ? 1.048 -5.997 -36.865 1.00 88.50 468 GLN A C 1
ATOM 3709 O O . GLN A 1 468 ? 1.892 -6.600 -37.532 1.00 88.50 468 GLN A O 1
ATOM 3714 N N . LYS A 1 469 ? 1.371 -5.415 -35.710 1.00 89.88 469 LYS A N 1
ATOM 3715 C CA . LYS A 1 469 ? 2.734 -5.398 -35.167 1.00 89.88 469 LYS A CA 1
ATOM 3716 C C . LYS A 1 469 ? 2.777 -6.037 -33.785 1.00 89.88 469 LYS A C 1
ATOM 3718 O O . LYS A 1 469 ? 1.750 -6.255 -33.147 1.00 89.88 469 LYS A O 1
ATOM 3723 N N . ILE A 1 470 ? 3.986 -6.327 -33.317 1.00 93.31 470 ILE A N 1
ATOM 3724 C CA . ILE A 1 470 ? 4.250 -6.750 -31.942 1.00 93.31 470 ILE A CA 1
ATOM 3725 C C . ILE A 1 470 ? 4.997 -5.619 -31.243 1.00 93.31 470 ILE A C 1
ATOM 3727 O O . ILE A 1 470 ? 6.111 -5.268 -31.644 1.00 93.31 470 ILE A O 1
ATOM 3731 N N . PHE A 1 471 ? 4.396 -5.068 -30.194 1.00 92.38 471 PHE A N 1
ATOM 3732 C CA . PHE A 1 471 ? 5.022 -4.069 -29.343 1.00 92.38 471 PHE A CA 1
ATOM 3733 C C . PHE A 1 471 ? 5.480 -4.697 -28.033 1.00 92.38 471 PHE A C 1
ATOM 3735 O O . PHE A 1 471 ? 4.665 -5.254 -27.307 1.00 92.38 471 PHE A O 1
ATOM 3742 N N . LEU A 1 472 ? 6.766 -4.572 -27.713 1.00 92.06 472 LEU A N 1
ATOM 3743 C CA . LEU A 1 472 ? 7.294 -4.862 -26.383 1.00 92.06 472 LEU A CA 1
ATOM 3744 C C . LEU A 1 472 ? 7.407 -3.557 -25.596 1.00 92.06 472 LEU A C 1
ATOM 3746 O O . LEU A 1 472 ? 8.224 -2.691 -25.915 1.00 92.06 472 LEU A O 1
ATOM 3750 N N . LEU A 1 473 ? 6.547 -3.401 -24.601 1.00 89.75 473 LEU A N 1
ATOM 3751 C CA . LEU A 1 473 ? 6.468 -2.228 -23.750 1.00 89.75 473 LEU A CA 1
ATOM 3752 C C . LEU A 1 473 ? 7.389 -2.437 -22.547 1.00 89.75 473 LEU A C 1
ATOM 3754 O O . LEU A 1 473 ? 7.315 -3.475 -21.894 1.00 89.75 473 LEU A O 1
ATOM 3758 N N . ALA A 1 474 ? 8.342 -1.517 -22.384 1.00 86.19 474 ALA A N 1
ATOM 3759 C CA . ALA A 1 474 ? 9.345 -1.550 -21.323 1.00 86.19 474 ALA A CA 1
ATOM 3760 C C . ALA A 1 474 ? 9.774 -0.119 -20.916 1.00 86.19 474 ALA A C 1
ATOM 3762 O O . ALA A 1 474 ? 10.143 0.707 -21.759 1.00 86.19 474 ALA A O 1
ATOM 3763 N N . ASN A 1 475 ? 9.851 0.173 -19.615 1.00 78.19 475 ASN A N 1
ATOM 3764 C CA . ASN A 1 475 ? 10.264 1.478 -19.080 1.00 78.19 475 ASN A CA 1
ATOM 3765 C C . ASN A 1 475 ? 11.694 1.842 -19.498 1.00 78.19 475 ASN A C 1
ATOM 3767 O O . ASN A 1 475 ? 12.013 2.995 -19.798 1.00 78.19 475 ASN A O 1
ATOM 3771 N N . ASN A 1 476 ? 12.558 0.830 -19.570 1.00 84.50 476 ASN A N 1
ATOM 3772 C CA . ASN A 1 476 ? 13.912 0.943 -20.092 1.00 84.50 476 ASN A CA 1
ATOM 3773 C C . ASN A 1 476 ? 14.038 0.289 -21.477 1.00 84.50 476 ASN A C 1
ATOM 3775 O O . ASN A 1 476 ? 15.051 -0.347 -21.763 1.00 84.50 476 ASN A O 1
ATOM 3779 N N . HIS A 1 477 ? 13.027 0.450 -22.346 1.00 89.19 477 HIS A N 1
ATOM 3780 C CA . HIS A 1 477 ? 12.982 -0.194 -23.666 1.00 89.19 477 HIS A CA 1
ATOM 3781 C C . HIS A 1 477 ? 14.256 0.004 -24.487 1.00 89.19 477 HIS A C 1
ATOM 3783 O O . HIS A 1 477 ? 14.628 -0.921 -25.190 1.00 89.19 477 HIS A O 1
ATOM 3789 N N . ARG A 1 478 ? 14.960 1.141 -24.361 1.00 89.56 478 ARG A N 1
ATOM 3790 C CA . ARG A 1 478 ? 16.225 1.444 -25.063 1.00 89.56 478 ARG A CA 1
ATOM 3791 C C . ARG A 1 478 ? 17.374 0.494 -24.731 1.00 89.56 478 ARG A C 1
ATOM 3793 O O . ARG A 1 478 ? 18.229 0.275 -25.587 1.00 89.56 478 ARG A O 1
ATOM 3800 N N . ASN A 1 479 ? 17.384 -0.088 -23.535 1.00 91.25 479 ASN A N 1
ATOM 3801 C CA . ASN A 1 479 ? 18.477 -0.912 -23.022 1.00 91.25 479 ASN A CA 1
ATOM 3802 C C . ASN A 1 479 ? 17.939 -2.314 -22.680 1.00 91.25 479 ASN A C 1
ATOM 3804 O O . ASN A 1 479 ? 17.557 -2.561 -21.534 1.00 91.25 479 ASN A O 1
ATOM 3808 N N . PRO A 1 480 ? 17.849 -3.217 -23.672 1.00 90.44 480 PRO A N 1
ATOM 3809 C CA . PRO A 1 480 ? 17.198 -4.505 -23.512 1.00 90.44 480 PRO A CA 1
ATOM 3810 C C . PRO A 1 480 ? 18.077 -5.445 -22.679 1.00 90.44 480 PRO A C 1
ATOM 3812 O O . PRO A 1 480 ? 19.307 -5.434 -22.768 1.00 90.44 480 PRO A O 1
ATOM 3815 N N . THR A 1 481 ? 17.430 -6.272 -21.862 1.00 84.56 481 THR A N 1
ATOM 3816 C CA . THR A 1 481 ? 18.086 -7.176 -20.904 1.00 84.56 481 THR A CA 1
ATOM 3817 C C . THR A 1 481 ? 18.299 -8.586 -21.453 1.00 84.56 481 THR A C 1
ATOM 3819 O O . THR A 1 481 ? 19.003 -9.381 -20.831 1.00 84.56 481 THR A O 1
ATOM 3822 N N . THR A 1 482 ? 17.733 -8.908 -22.621 1.00 90.56 482 THR A N 1
ATOM 3823 C CA . THR A 1 482 ? 17.894 -10.204 -23.290 1.00 90.56 482 THR A CA 1
ATOM 3824 C C . THR A 1 482 ? 18.378 -10.036 -24.726 1.00 90.56 482 THR A C 1
ATOM 3826 O O . THR A 1 482 ? 17.984 -9.113 -25.440 1.00 90.56 482 THR A O 1
ATOM 3829 N N . VAL A 1 483 ? 19.223 -10.974 -25.158 1.00 92.56 483 VAL A N 1
ATOM 3830 C CA . VAL A 1 483 ? 19.795 -11.012 -26.513 1.00 92.56 483 VAL A CA 1
ATOM 3831 C C . VAL A 1 483 ? 18.706 -11.136 -27.578 1.00 92.56 483 VAL A C 1
ATOM 3833 O O . VAL A 1 483 ? 18.774 -10.487 -28.612 1.00 92.56 483 VAL A O 1
ATOM 3836 N N . THR A 1 484 ? 17.658 -11.917 -27.304 1.00 94.69 484 THR A N 1
ATOM 3837 C CA . THR A 1 484 ? 16.551 -12.131 -28.242 1.00 94.69 484 THR A CA 1
ATOM 3838 C C . THR A 1 484 ? 15.735 -10.866 -28.475 1.00 94.69 484 THR A C 1
ATOM 3840 O O . THR A 1 484 ? 15.371 -10.612 -29.617 1.00 94.69 484 THR A O 1
ATOM 3843 N N . ILE A 1 485 ? 15.474 -10.050 -27.446 1.00 94.00 485 ILE A N 1
ATOM 3844 C CA . ILE A 1 485 ? 14.825 -8.741 -27.626 1.00 94.00 485 ILE A CA 1
ATOM 3845 C C . ILE A 1 485 ? 15.753 -7.809 -28.406 1.00 94.00 485 ILE A C 1
ATOM 3847 O O . ILE A 1 485 ? 15.312 -7.148 -29.341 1.00 94.00 485 ILE A O 1
ATOM 3851 N N . GLU A 1 486 ? 17.037 -7.774 -28.050 1.00 93.75 486 GLU A N 1
ATOM 3852 C CA . GLU A 1 486 ? 18.019 -6.900 -28.694 1.00 93.75 486 GLU A CA 1
ATOM 3853 C C . GLU A 1 486 ? 18.226 -7.204 -30.186 1.00 93.75 486 GLU A C 1
ATOM 3855 O O . GLU A 1 486 ? 18.393 -6.276 -30.974 1.00 93.75 486 GLU A O 1
ATOM 3860 N N . ASP A 1 487 ? 18.172 -8.480 -30.576 1.00 93.62 487 ASP A N 1
ATOM 3861 C CA . ASP A 1 487 ? 18.320 -8.923 -31.967 1.00 93.62 487 ASP A CA 1
ATOM 3862 C C . ASP A 1 487 ? 17.042 -8.756 -32.798 1.00 93.62 487 ASP A C 1
ATOM 3864 O O . ASP A 1 487 ? 17.116 -8.521 -34.003 1.00 93.62 487 ASP A O 1
ATOM 3868 N N . ASN A 1 488 ? 15.864 -8.907 -32.184 1.00 95.25 488 ASN A N 1
ATOM 3869 C CA . ASN A 1 488 ? 14.609 -9.055 -32.927 1.00 95.25 488 ASN A CA 1
ATOM 3870 C C . ASN A 1 488 ? 13.663 -7.852 -32.855 1.00 95.25 488 ASN A C 1
ATOM 3872 O O . ASN A 1 488 ? 12.753 -7.778 -33.686 1.00 95.25 488 ASN A O 1
ATOM 3876 N N . PHE A 1 489 ? 13.839 -6.941 -31.890 1.00 94.62 489 PHE A N 1
ATOM 3877 C CA . PHE A 1 489 ? 12.961 -5.786 -31.682 1.00 94.62 489 PHE A CA 1
ATOM 3878 C C . PHE A 1 489 ? 13.687 -4.465 -31.937 1.00 94.62 489 PHE A C 1
ATOM 3880 O O . PHE A 1 489 ? 14.660 -4.107 -31.263 1.00 94.62 489 PHE A O 1
ATOM 3887 N N . ALA A 1 490 ? 13.144 -3.684 -32.867 1.00 93.88 490 ALA A N 1
ATOM 3888 C CA . ALA A 1 490 ? 13.649 -2.353 -33.163 1.00 93.88 490 ALA A CA 1
ATOM 3889 C C . ALA A 1 490 ? 13.234 -1.354 -32.075 1.00 93.88 490 ALA A C 1
ATOM 3891 O O . ALA A 1 490 ? 12.086 -1.349 -31.632 1.00 93.88 490 ALA A O 1
ATOM 3892 N N . ASP A 1 491 ? 14.169 -0.512 -31.635 1.00 92.00 491 ASP A N 1
ATOM 3893 C CA . ASP A 1 491 ? 13.898 0.500 -30.613 1.00 92.00 491 ASP A CA 1
ATOM 3894 C C . ASP A 1 491 ? 13.065 1.653 -31.170 1.00 92.00 491 ASP A C 1
ATOM 3896 O O . ASP A 1 491 ? 13.457 2.320 -32.131 1.00 92.00 491 ASP A O 1
ATOM 3900 N N . GLN A 1 492 ? 11.926 1.925 -30.536 1.00 89.12 492 GLN A N 1
ATOM 3901 C CA . GLN A 1 492 ? 11.161 3.123 -30.815 1.00 89.12 492 GLN A CA 1
ATOM 3902 C C . GLN A 1 492 ? 11.841 4.330 -30.192 1.00 89.12 492 GLN A C 1
ATOM 3904 O O . GLN A 1 492 ? 11.741 4.591 -28.993 1.00 89.12 492 GLN A O 1
ATOM 3909 N N . VAL A 1 493 ? 12.480 5.121 -31.050 1.00 78.44 493 VAL A N 1
ATOM 3910 C CA . VAL A 1 493 ? 13.118 6.363 -30.634 1.00 78.44 493 VAL A CA 1
ATOM 3911 C C . VAL A 1 493 ? 12.064 7.309 -30.046 1.00 78.44 493 VAL A C 1
ATOM 3913 O O . VAL A 1 493 ? 11.112 7.710 -30.716 1.00 78.44 493 VAL A O 1
ATOM 3916 N N . VAL A 1 494 ? 12.238 7.676 -28.775 1.00 84.69 494 VAL A N 1
ATOM 3917 C CA . VAL A 1 494 ? 11.406 8.663 -28.064 1.00 84.69 494 VAL A CA 1
ATOM 3918 C C . VAL A 1 494 ? 11.918 10.088 -28.302 1.00 84.69 494 VAL A C 1
ATOM 3920 O O . VAL A 1 494 ? 13.023 10.290 -28.800 1.00 84.69 494 VAL A O 1
ATOM 3923 N N . ARG A 1 495 ? 11.135 11.116 -27.957 1.00 87.00 495 ARG A N 1
ATOM 3924 C CA . ARG A 1 495 ? 11.584 12.518 -28.073 1.00 87.00 495 ARG A CA 1
ATOM 3925 C C . ARG A 1 495 ? 12.717 12.779 -27.077 1.00 87.00 495 ARG A C 1
ATOM 3927 O O . ARG A 1 495 ? 12.486 12.652 -25.889 1.00 87.00 495 ARG A O 1
ATOM 3934 N N . HIS A 1 496 ? 13.902 13.209 -27.504 1.00 87.94 496 HIS A N 1
ATOM 3935 C CA . HIS A 1 496 ? 15.028 13.486 -26.600 1.00 87.94 496 HIS A CA 1
ATOM 3936 C C . HIS A 1 496 ? 15.864 14.701 -27.025 1.00 87.94 496 HIS A C 1
ATOM 3938 O O . HIS A 1 496 ? 15.914 15.066 -28.200 1.00 87.94 496 HIS A O 1
ATOM 3944 N N . LYS A 1 497 ? 16.578 15.302 -26.058 1.00 87.06 497 LYS A N 1
ATOM 3945 C CA . LYS A 1 497 ? 17.574 16.374 -26.292 1.00 87.06 497 LYS A CA 1
ATOM 3946 C C . LYS A 1 497 ? 18.987 15.865 -26.589 1.00 87.06 497 LYS A C 1
ATOM 3948 O O . LYS A 1 497 ? 19.921 16.651 -26.668 1.00 87.06 497 LYS A O 1
ATOM 3953 N N . GLY A 1 498 ? 19.127 14.559 -26.764 1.00 89.81 498 GLY A N 1
ATOM 3954 C CA . GLY A 1 498 ? 20.392 13.897 -27.055 1.00 89.81 498 GLY A CA 1
ATOM 3955 C C . GLY A 1 498 ? 20.620 12.740 -26.095 1.00 89.81 498 GLY A C 1
ATOM 3956 O O . GLY A 1 498 ? 20.097 12.746 -24.976 1.00 89.81 498 GLY A O 1
ATOM 3957 N N . LEU A 1 499 ? 21.353 11.733 -26.555 1.00 90.62 499 LEU A N 1
ATOM 3958 C CA . LEU A 1 499 ? 21.670 10.545 -25.768 1.00 90.62 499 LEU A CA 1
ATOM 3959 C C . LEU A 1 499 ? 23.180 10.391 -25.628 1.00 90.62 499 LEU A C 1
ATOM 3961 O O . LEU A 1 499 ? 23.926 10.648 -26.573 1.00 90.62 499 LEU A O 1
ATOM 3965 N N . SER A 1 500 ? 23.601 9.928 -24.460 1.00 91.75 500 SER A N 1
ATOM 3966 C CA . SER A 1 500 ? 24.985 9.606 -24.131 1.00 91.75 500 SER A CA 1
ATOM 3967 C C . SER A 1 500 ? 25.113 8.152 -23.711 1.00 91.75 500 SER A C 1
ATOM 3969 O O . SER A 1 500 ? 24.153 7.540 -23.235 1.00 91.75 500 SER A O 1
ATOM 3971 N N . GLU A 1 501 ? 26.316 7.609 -23.859 1.00 90.88 501 GLU A N 1
ATOM 3972 C CA . GLU A 1 501 ? 26.637 6.267 -23.391 1.00 90.88 501 GLU A CA 1
ATOM 3973 C C . GLU A 1 501 ? 26.934 6.261 -21.894 1.00 90.88 501 GLU A C 1
ATOM 3975 O O . GLU A 1 501 ? 27.617 7.131 -21.353 1.00 90.88 501 GLU A O 1
ATOM 3980 N N . ASP A 1 502 ? 26.422 5.246 -21.216 1.00 87.69 502 ASP A N 1
ATOM 3981 C CA . ASP A 1 502 ? 26.773 4.907 -19.856 1.00 87.69 502 ASP A CA 1
ATOM 3982 C C . ASP A 1 502 ? 27.709 3.696 -19.867 1.00 87.69 502 ASP A C 1
ATOM 3984 O O . ASP A 1 502 ? 27.247 2.555 -19.955 1.00 87.69 502 ASP A O 1
ATOM 3988 N N . PRO A 1 503 ? 29.035 3.904 -19.794 1.00 82.69 503 PRO A N 1
ATOM 3989 C CA . PRO A 1 503 ? 29.987 2.813 -19.922 1.00 82.69 503 PRO A CA 1
ATOM 3990 C C . PRO A 1 503 ? 29.932 1.834 -18.741 1.00 82.69 503 PRO A C 1
ATOM 3992 O O . PRO A 1 503 ? 30.437 0.724 -18.883 1.00 82.69 503 PRO A O 1
ATOM 3995 N N . SER A 1 504 ? 29.306 2.206 -17.623 1.00 86.12 504 SER A N 1
ATOM 3996 C CA . SER A 1 504 ? 29.153 1.372 -16.426 1.00 86.12 504 SER A CA 1
ATOM 3997 C C . SER A 1 504 ? 28.109 0.263 -16.566 1.00 86.12 504 SER A C 1
ATOM 3999 O O . SER A 1 504 ? 28.118 -0.676 -15.775 1.00 86.12 504 SER A O 1
ATOM 4001 N N . HIS A 1 505 ? 27.219 0.356 -17.556 1.00 88.31 505 HIS A N 1
ATOM 4002 C CA . HIS A 1 505 ? 26.173 -0.632 -17.796 1.00 88.31 505 HIS A CA 1
ATOM 4003 C C . HIS A 1 505 ? 26.209 -1.114 -19.244 1.00 88.31 505 HIS A C 1
ATOM 4005 O O . HIS A 1 505 ? 26.676 -0.418 -20.154 1.00 88.31 505 HIS A O 1
ATOM 4011 N N . ARG A 1 506 ? 25.765 -2.352 -19.446 1.00 90.12 506 ARG A N 1
ATOM 4012 C CA . ARG A 1 506 ? 25.866 -3.057 -20.718 1.00 90.12 506 ARG A CA 1
ATOM 4013 C C . ARG A 1 506 ? 24.556 -3.773 -21.021 1.00 90.12 506 ARG A C 1
ATOM 4015 O O . ARG A 1 506 ? 23.995 -4.400 -20.127 1.00 90.12 506 ARG A O 1
ATOM 4022 N N . THR A 1 507 ? 24.109 -3.682 -22.271 1.00 90.69 507 THR A N 1
ATOM 4023 C CA . THR A 1 507 ? 22.998 -4.489 -22.787 1.00 90.69 507 THR A CA 1
ATOM 4024 C C . THR A 1 507 ? 23.398 -5.964 -22.840 1.00 90.69 507 THR A C 1
ATOM 4026 O O . THR A 1 507 ? 24.568 -6.306 -22.638 1.00 90.69 507 THR A O 1
ATOM 4029 N N . ALA A 1 508 ? 22.450 -6.852 -23.142 1.00 88.25 508 ALA A N 1
ATOM 4030 C CA . ALA A 1 508 ? 22.721 -8.285 -23.248 1.00 88.25 508 ALA A CA 1
ATOM 4031 C C . ALA A 1 508 ? 23.822 -8.625 -24.273 1.00 88.25 508 ALA A C 1
ATOM 4033 O O . ALA A 1 508 ? 24.591 -9.559 -24.054 1.00 88.25 508 ALA A O 1
ATOM 4034 N N . LYS A 1 509 ? 23.942 -7.850 -25.359 1.00 90.69 509 LYS A N 1
ATOM 4035 C CA . LYS A 1 509 ? 25.013 -7.979 -26.365 1.00 90.69 509 LYS A CA 1
ATOM 4036 C C . LYS A 1 509 ? 26.292 -7.206 -26.036 1.00 90.69 509 LYS A C 1
ATOM 4038 O O . LYS A 1 509 ? 27.231 -7.212 -26.827 1.00 90.69 509 LYS A O 1
ATOM 4043 N N . GLY A 1 510 ? 26.355 -6.545 -24.884 1.00 87.56 510 GLY A N 1
ATOM 4044 C CA . GLY A 1 510 ? 27.550 -5.831 -24.446 1.00 87.56 510 GLY A CA 1
ATOM 4045 C C . GLY A 1 510 ? 27.696 -4.415 -25.010 1.00 87.56 510 GLY A C 1
ATOM 4046 O O . GLY A 1 510 ? 28.795 -3.860 -24.954 1.00 87.56 510 GLY A O 1
ATOM 4047 N N . TYR A 1 511 ? 26.629 -3.792 -25.515 1.00 88.19 511 TYR A N 1
ATOM 4048 C CA . TYR A 1 511 ? 26.664 -2.371 -25.880 1.00 88.19 511 TYR A CA 1
ATOM 4049 C C . TYR A 1 511 ? 26.485 -1.493 -24.641 1.00 88.19 511 TYR A C 1
ATOM 4051 O O . TYR A 1 511 ? 25.793 -1.874 -23.699 1.00 88.19 511 TYR A O 1
ATOM 4059 N N . ALA A 1 512 ? 27.113 -0.317 -24.604 1.00 91.06 512 ALA A N 1
ATOM 4060 C CA . ALA A 1 512 ? 26.919 0.623 -23.501 1.00 91.06 512 ALA A CA 1
ATOM 4061 C C . ALA A 1 512 ? 25.461 1.095 -23.440 1.00 91.06 512 ALA A C 1
ATOM 4063 O O . ALA A 1 512 ? 24.851 1.365 -24.474 1.00 91.06 512 ALA A O 1
ATOM 4064 N N . HIS A 1 513 ? 24.907 1.221 -22.232 1.00 92.50 513 HIS A N 1
ATOM 4065 C CA . HIS A 1 513 ? 23.542 1.724 -22.088 1.00 92.50 513 HIS A CA 1
ATOM 4066 C C . HIS A 1 513 ? 23.422 3.156 -22.613 1.00 92.50 513 HIS A C 1
ATOM 4068 O O . HIS A 1 513 ? 24.277 3.996 -22.351 1.00 92.50 513 HIS A O 1
ATOM 4074 N N . LEU A 1 514 ? 22.325 3.464 -23.295 1.00 89.56 514 LEU A N 1
ATOM 4075 C CA . LEU A 1 514 ? 22.004 4.815 -23.738 1.00 89.56 514 LEU A CA 1
ATOM 4076 C C . LEU A 1 514 ? 21.116 5.515 -22.705 1.00 89.56 514 LEU A C 1
ATOM 4078 O O . LEU A 1 514 ? 20.009 5.065 -22.390 1.00 89.56 514 LEU A O 1
ATOM 4082 N N . LYS A 1 515 ? 21.579 6.665 -22.213 1.00 88.88 515 LYS A N 1
ATOM 4083 C CA . LYS A 1 515 ? 20.865 7.549 -21.278 1.00 88.88 515 LYS A CA 1
ATOM 4084 C C . LYS A 1 515 ? 20.684 8.940 -21.877 1.00 88.88 515 LYS A C 1
ATOM 4086 O O . LYS A 1 515 ? 21.354 9.298 -22.838 1.00 88.88 515 LYS A O 1
ATOM 4091 N N . LEU A 1 516 ? 19.775 9.731 -21.311 1.00 86.31 516 LEU A N 1
ATOM 4092 C CA . LEU A 1 516 ? 19.666 11.147 -21.670 1.00 86.31 516 LEU A CA 1
ATOM 4093 C C . LEU A 1 516 ? 20.975 11.863 -21.310 1.00 86.31 516 LEU A C 1
ATOM 4095 O O . LEU A 1 516 ? 21.487 11.677 -20.204 1.00 86.31 516 LEU A O 1
ATOM 4099 N N . ALA A 1 517 ? 21.498 12.661 -22.240 1.00 86.19 517 ALA A N 1
ATOM 4100 C CA . ALA A 1 517 ? 22.702 13.453 -22.009 1.00 86.19 517 ALA A CA 1
ATOM 4101 C C . ALA A 1 517 ? 22.462 14.492 -20.901 1.00 86.19 517 ALA A C 1
ATOM 4103 O O . ALA A 1 517 ? 21.409 15.140 -20.859 1.00 86.19 517 ALA A O 1
ATOM 4104 N N . LYS A 1 518 ? 23.424 14.646 -19.987 1.00 83.62 518 LYS A N 1
ATOM 4105 C CA . LYS A 1 518 ? 23.339 15.632 -18.901 1.00 83.62 518 LYS A CA 1
ATOM 4106 C C . LYS A 1 518 ? 23.655 17.049 -19.403 1.00 83.62 518 LYS A C 1
ATOM 4108 O O . LYS A 1 518 ? 24.344 17.207 -20.409 1.00 83.62 518 LYS A O 1
ATOM 4113 N N . PRO A 1 519 ? 23.213 18.105 -18.694 1.00 76.62 519 PRO A N 1
ATOM 4114 C CA . PRO A 1 519 ? 23.634 19.470 -19.003 1.00 76.62 519 PRO A CA 1
ATOM 4115 C C . PRO A 1 519 ? 25.167 19.592 -19.014 1.00 76.62 519 PRO A C 1
ATOM 4117 O O . PRO A 1 519 ? 25.817 19.254 -18.028 1.00 76.62 519 PRO A O 1
ATOM 4120 N N . GLY A 1 520 ? 25.730 20.058 -20.132 1.00 76.75 520 GLY A N 1
ATOM 4121 C CA . GLY A 1 520 ? 27.180 20.187 -20.340 1.00 76.75 520 GLY A CA 1
ATOM 4122 C C . GLY A 1 520 ? 27.878 18.941 -20.903 1.00 76.75 520 GLY A C 1
ATOM 4123 O O . GLY A 1 520 ? 29.058 19.009 -21.228 1.00 76.75 520 GLY A O 1
ATOM 4124 N N . GLU A 1 521 ? 27.171 17.820 -21.056 1.00 82.88 521 GLU A N 1
ATOM 4125 C CA . GLU A 1 521 ? 27.682 16.607 -21.698 1.00 82.88 521 GLU A CA 1
ATOM 4126 C C . GLU A 1 521 ? 27.458 16.678 -23.217 1.00 82.88 521 GLU A C 1
ATOM 4128 O O . GLU A 1 521 ? 26.365 17.025 -23.667 1.00 82.88 521 GLU A O 1
ATOM 4133 N N . LEU A 1 522 ? 28.476 16.347 -24.019 1.00 82.31 522 LEU A N 1
ATOM 4134 C CA . LEU A 1 522 ? 28.318 16.241 -25.471 1.00 82.31 522 LEU A CA 1
ATOM 4135 C C . LEU A 1 522 ? 27.582 14.933 -25.800 1.00 82.31 522 LEU A C 1
ATOM 4137 O O . LEU A 1 522 ? 28.123 13.858 -25.529 1.00 82.31 522 LEU A O 1
ATOM 4141 N N . PRO A 1 523 ? 26.361 14.991 -26.362 1.00 88.44 523 PRO A N 1
ATOM 4142 C CA . PRO A 1 523 ? 25.600 13.787 -26.646 1.00 88.44 523 PRO A CA 1
ATOM 4143 C C . PRO A 1 523 ? 26.247 12.999 -27.790 1.00 88.44 523 PRO A C 1
ATOM 4145 O O . PRO A 1 523 ? 26.602 13.568 -28.822 1.00 88.44 523 PRO A O 1
ATOM 4148 N N . LYS A 1 524 ? 26.333 11.674 -27.635 1.00 88.38 524 LYS A N 1
ATOM 4149 C CA . LYS A 1 524 ? 26.757 10.763 -28.710 1.00 88.38 524 LYS A CA 1
ATOM 4150 C C . LYS A 1 524 ? 25.723 10.702 -29.834 1.00 88.38 524 LYS A C 1
ATOM 4152 O O . LYS A 1 524 ? 26.080 10.615 -31.004 1.00 88.38 524 LYS A O 1
ATOM 4157 N N . ILE A 1 525 ? 24.441 10.754 -29.477 1.00 88.19 525 ILE A N 1
ATOM 4158 C CA . ILE A 1 525 ? 23.324 10.803 -30.424 1.00 88.19 525 ILE A CA 1
ATOM 4159 C C . ILE A 1 525 ? 22.677 12.179 -30.313 1.00 88.19 525 ILE A C 1
ATOM 4161 O O . ILE A 1 525 ? 22.187 12.549 -29.245 1.00 88.19 525 ILE A O 1
ATOM 4165 N N . ALA A 1 526 ? 22.664 12.925 -31.418 1.00 88.81 526 ALA A N 1
ATOM 4166 C CA . ALA A 1 526 ? 22.092 14.266 -31.479 1.00 88.81 526 ALA A CA 1
ATOM 4167 C C . ALA A 1 526 ? 20.595 14.283 -31.118 1.00 88.81 526 ALA A C 1
ATOM 4169 O O . ALA A 1 526 ? 19.883 13.291 -31.269 1.00 88.81 526 ALA A O 1
ATOM 4170 N N . ALA A 1 527 ? 20.102 15.425 -30.637 1.00 89.00 527 ALA A N 1
ATOM 4171 C CA . ALA A 1 527 ? 18.688 15.611 -30.322 1.00 89.00 527 ALA A CA 1
ATOM 4172 C C . ALA A 1 527 ? 17.793 15.334 -31.542 1.00 89.00 527 ALA A C 1
ATOM 4174 O O . ALA A 1 527 ? 18.017 15.891 -32.614 1.00 89.00 527 ALA A O 1
ATOM 4175 N N . ASN A 1 528 ? 16.732 14.544 -31.364 1.00 89.62 528 ASN A N 1
ATOM 4176 C CA . ASN A 1 528 ? 15.741 14.293 -32.417 1.00 89.62 528 ASN A CA 1
ATOM 4177 C C . ASN A 1 528 ? 14.492 15.190 -32.297 1.00 89.62 528 ASN A C 1
ATOM 4179 O O . ASN A 1 528 ? 13.621 15.190 -33.170 1.00 89.62 528 ASN A O 1
ATOM 4183 N N . CYS A 1 529 ? 14.389 15.958 -31.208 1.00 89.25 529 CYS A N 1
ATOM 4184 C CA . CYS A 1 529 ? 13.318 16.907 -30.949 1.00 89.25 529 CYS A CA 1
ATOM 4185 C C . CYS A 1 529 ? 13.886 18.156 -30.267 1.00 89.25 529 CYS A C 1
ATOM 4187 O O . CYS A 1 529 ? 14.647 18.052 -29.306 1.00 89.25 529 CYS A O 1
ATOM 4189 N N . ILE A 1 530 ? 13.465 19.344 -30.714 1.00 87.19 530 ILE A N 1
ATOM 4190 C CA . ILE A 1 530 ? 13.867 20.620 -30.096 1.00 87.19 530 ILE A CA 1
ATOM 4191 C C . ILE A 1 530 ? 12.989 21.025 -28.899 1.00 87.19 530 ILE A C 1
ATOM 4193 O O . ILE A 1 530 ? 13.413 21.818 -28.063 1.00 87.19 530 ILE A O 1
ATOM 4197 N N . LYS A 1 531 ? 11.778 20.459 -28.778 1.00 86.19 531 LYS A N 1
ATOM 4198 C CA . LYS A 1 531 ? 10.809 20.764 -27.707 1.00 86.19 531 LYS A CA 1
ATOM 4199 C C . LYS A 1 531 ? 10.459 19.579 -26.772 1.00 86.19 531 LYS A C 1
ATOM 4201 O O . LYS A 1 531 ? 9.332 19.544 -26.285 1.00 86.19 531 LYS A O 1
ATOM 4206 N N . PRO A 1 532 ? 11.337 18.599 -26.475 1.00 85.38 532 PRO A N 1
ATOM 4207 C CA . PRO A 1 532 ? 10.946 17.413 -25.701 1.00 85.38 532 PRO A CA 1
ATOM 4208 C C . PRO A 1 532 ? 10.497 17.757 -24.271 1.00 85.38 532 PRO A C 1
ATOM 4210 O O . PRO A 1 532 ? 9.559 17.142 -23.784 1.00 85.38 532 PRO A O 1
ATOM 4213 N N . GLU A 1 533 ? 11.048 18.806 -23.647 1.00 82.69 533 GLU A N 1
ATOM 4214 C CA . GLU A 1 533 ? 10.617 19.251 -22.304 1.00 82.69 533 GLU A CA 1
ATOM 4215 C C . GLU A 1 533 ? 9.168 19.710 -22.252 1.00 82.69 533 GLU A C 1
ATOM 4217 O O . GLU A 1 533 ? 8.513 19.547 -21.227 1.00 82.69 533 GLU A O 1
ATOM 4222 N N . VAL A 1 534 ? 8.657 20.283 -23.344 1.00 82.75 534 VAL A N 1
ATOM 4223 C CA . VAL A 1 534 ? 7.260 20.719 -23.407 1.00 82.75 534 VAL A CA 1
ATOM 4224 C C . VAL A 1 534 ? 6.356 19.493 -23.342 1.00 82.75 534 VAL A C 1
ATOM 4226 O O . VAL A 1 534 ? 5.410 19.474 -22.564 1.00 82.75 534 VAL A O 1
ATOM 4229 N N . PHE A 1 535 ? 6.700 18.435 -24.083 1.00 81.25 535 PHE A N 1
ATOM 4230 C CA . PHE A 1 535 ? 5.983 17.162 -24.024 1.00 81.25 535 PHE A CA 1
ATOM 4231 C C . PHE A 1 535 ? 6.091 16.517 -22.639 1.00 81.25 535 PHE A C 1
ATOM 4233 O O . PHE A 1 535 ? 5.074 16.106 -22.093 1.00 81.25 535 PHE A O 1
ATOM 4240 N N . TYR A 1 536 ? 7.281 16.492 -22.030 1.00 75.62 536 TYR A N 1
ATOM 4241 C CA . TYR A 1 536 ? 7.458 15.952 -20.678 1.00 75.62 536 TYR A CA 1
ATOM 4242 C C . TYR A 1 536 ? 6.675 16.727 -19.616 1.00 75.62 536 TYR A C 1
ATOM 4244 O O . TYR A 1 536 ? 6.086 16.128 -18.720 1.00 75.62 536 TYR A O 1
ATOM 4252 N N . THR A 1 537 ? 6.656 18.056 -19.713 1.00 74.31 537 THR A N 1
ATOM 4253 C CA . THR A 1 537 ? 5.931 18.921 -18.774 1.00 74.31 537 THR A CA 1
ATOM 4254 C C . THR A 1 537 ? 4.427 18.719 -18.914 1.00 74.31 537 THR A C 1
ATOM 4256 O O . THR A 1 537 ? 3.750 18.514 -17.913 1.00 74.31 537 THR A O 1
ATOM 4259 N N . LEU A 1 538 ? 3.906 18.694 -20.145 1.00 71.00 538 LEU A N 1
ATOM 4260 C CA . LEU A 1 538 ? 2.482 18.463 -20.396 1.00 71.00 538 LEU A CA 1
ATOM 4261 C C . LEU A 1 538 ? 2.039 17.065 -19.947 1.00 71.00 538 LEU A C 1
ATOM 4263 O O . LEU A 1 538 ? 1.005 16.945 -19.291 1.00 71.00 538 LEU A O 1
ATOM 4267 N N . ALA A 1 539 ? 2.858 16.040 -20.199 1.00 66.31 539 ALA A N 1
ATOM 4268 C CA . ALA A 1 539 ? 2.609 14.686 -19.712 1.00 66.31 539 ALA A CA 1
ATOM 4269 C C . ALA A 1 539 ? 2.568 14.629 -18.174 1.00 66.31 539 ALA A C 1
ATOM 4271 O O . ALA A 1 539 ? 1.630 14.075 -17.607 1.00 66.31 539 ALA A O 1
ATOM 4272 N N . LYS A 1 540 ? 3.517 15.282 -17.480 1.00 64.75 540 LYS A N 1
ATOM 4273 C CA . LYS A 1 540 ? 3.504 15.405 -16.007 1.00 64.75 540 LYS A CA 1
ATOM 4274 C C . LYS A 1 540 ? 2.269 16.132 -15.471 1.00 64.75 540 LYS A C 1
ATOM 4276 O O . LYS A 1 540 ? 1.861 15.875 -14.345 1.00 64.75 540 LYS A O 1
ATOM 4281 N N . SER A 1 541 ? 1.681 17.029 -16.255 1.00 61.47 541 SER A N 1
ATOM 4282 C CA . SER A 1 541 ? 0.442 17.736 -15.914 1.00 61.47 541 SER A CA 1
ATOM 4283 C C . SER A 1 541 ? -0.834 16.985 -16.328 1.00 61.47 541 SER A C 1
ATOM 4285 O O . SER A 1 541 ? -1.918 17.553 -16.227 1.00 61.47 541 SER A O 1
ATOM 4287 N N . GLY A 1 542 ? -0.736 15.738 -16.808 1.00 61.09 542 GLY A N 1
ATOM 4288 C CA . GLY A 1 542 ? -1.892 14.929 -17.220 1.00 61.09 542 GLY A CA 1
ATOM 4289 C C . GLY A 1 542 ? -2.550 15.386 -18.529 1.00 61.09 542 GLY A C 1
ATOM 4290 O O . GLY A 1 542 ? -3.693 15.017 -18.823 1.00 61.09 542 GLY A O 1
ATOM 4291 N N . VAL A 1 543 ? -1.854 16.208 -19.320 1.00 65.62 543 VAL A N 1
ATOM 4292 C CA . VAL A 1 543 ? -2.317 16.673 -20.630 1.00 65.62 543 VAL A CA 1
ATOM 4293 C C . VAL A 1 543 ? -1.845 15.684 -21.692 1.00 65.62 543 VAL A C 1
ATOM 4295 O O . VAL A 1 543 ? -0.685 15.697 -22.103 1.00 65.62 543 VAL A O 1
ATOM 4298 N N . ALA A 1 544 ? -2.761 14.829 -22.146 1.00 61.03 544 ALA A N 1
ATOM 4299 C CA . ALA A 1 544 ? -2.521 13.926 -23.265 1.00 61.03 544 ALA A CA 1
ATOM 4300 C C . ALA A 1 544 ? -2.530 14.713 -24.584 1.00 61.03 544 ALA A C 1
ATOM 4302 O O . ALA A 1 544 ? -3.498 15.406 -24.901 1.00 61.03 544 ALA A O 1
ATOM 4303 N N . LEU A 1 545 ? -1.448 14.607 -25.351 1.00 67.88 545 LEU A N 1
ATOM 4304 C CA . LEU A 1 545 ? -1.356 15.157 -26.700 1.00 67.88 545 LEU A CA 1
ATOM 4305 C C . LEU A 1 545 ? -1.459 14.036 -27.727 1.00 67.88 545 LEU A C 1
ATOM 4307 O O . LEU A 1 545 ? -0.948 12.940 -27.496 1.00 67.88 545 LEU A O 1
ATOM 4311 N N . SER A 1 546 ? -2.045 14.344 -28.887 1.00 67.44 546 SER A N 1
ATOM 4312 C CA . SER A 1 546 ? -1.988 13.439 -30.036 1.00 67.44 546 SER A CA 1
ATOM 4313 C C . SER A 1 546 ? -0.523 13.085 -30.351 1.00 67.44 546 SER A C 1
ATOM 4315 O O . SER A 1 546 ? 0.338 13.977 -30.391 1.00 67.44 546 SER A O 1
ATOM 4317 N N . PRO A 1 547 ? -0.205 11.798 -30.574 1.00 65.31 547 PRO A N 1
ATOM 4318 C CA . PRO A 1 547 ? 1.148 11.356 -30.893 1.00 65.31 547 PRO A CA 1
ATOM 4319 C C . PRO A 1 547 ? 1.591 11.769 -32.308 1.00 65.31 547 PRO A C 1
ATOM 4321 O O . PRO A 1 547 ? 2.783 11.660 -32.621 1.00 65.31 547 PRO A O 1
ATOM 4324 N N . GLY A 1 548 ? 0.657 12.227 -33.152 1.00 71.25 548 GLY A N 1
ATOM 4325 C CA . GLY A 1 548 ? 0.888 12.695 -34.517 1.00 71.25 548 GLY A CA 1
ATOM 4326 C C . GLY A 1 548 ? 1.402 14.135 -34.606 1.00 71.25 548 GLY A C 1
ATOM 4327 O O . GLY A 1 548 ? 1.657 14.803 -33.603 1.00 71.25 548 GLY A O 1
ATOM 4328 N N . SER A 1 549 ? 1.611 14.623 -35.832 1.00 79.75 549 SER A N 1
ATOM 4329 C CA . SER A 1 549 ? 2.085 15.994 -36.091 1.00 79.75 549 SER A CA 1
ATOM 4330 C C . SER A 1 549 ? 1.031 17.075 -35.853 1.00 79.75 549 SER A C 1
ATOM 4332 O O . SER A 1 549 ? 1.375 18.249 -35.781 1.00 79.75 549 SER A O 1
ATOM 4334 N N . ASP A 1 550 ? -0.234 16.687 -35.769 1.00 79.81 550 ASP A N 1
ATOM 4335 C CA . ASP A 1 550 ? -1.437 17.498 -35.560 1.00 79.81 550 ASP A CA 1
ATOM 4336 C C . ASP A 1 550 ? -1.502 18.163 -34.175 1.00 79.81 550 ASP A C 1
ATOM 4338 O O . ASP A 1 550 ? -2.224 19.140 -33.995 1.00 79.81 550 ASP A O 1
ATOM 4342 N N . ASN A 1 551 ? -0.712 17.699 -33.200 1.00 80.94 551 ASN A N 1
ATOM 4343 C CA . ASN A 1 551 ? -0.738 18.290 -31.864 1.00 80.94 551 ASN A CA 1
ATOM 4344 C C . ASN A 1 551 ? -0.219 19.754 -31.844 1.00 80.94 551 ASN A C 1
ATOM 4346 O O . ASN A 1 551 ? 0.729 20.089 -32.566 1.00 80.94 551 ASN A O 1
ATOM 4350 N N . PRO A 1 552 ? -0.747 20.621 -30.953 1.00 80.19 552 PRO A N 1
ATOM 4351 C CA . PRO A 1 552 ? -0.394 22.048 -30.903 1.00 80.19 552 PRO A CA 1
ATOM 4352 C C . PRO A 1 552 ? 1.100 22.345 -30.690 1.00 80.19 552 PRO A C 1
ATOM 4354 O O . PRO A 1 552 ? 1.621 23.366 -31.149 1.00 80.19 552 PRO A O 1
ATOM 4357 N N . VAL A 1 553 ? 1.829 21.459 -30.005 1.00 83.75 553 VAL A N 1
ATOM 4358 C CA . VAL A 1 553 ? 3.269 21.634 -29.753 1.00 83.75 553 VAL A CA 1
ATOM 4359 C C . VAL A 1 553 ? 4.077 21.410 -31.034 1.00 83.75 553 VAL A C 1
ATOM 4361 O O . VAL A 1 553 ? 5.033 22.147 -31.297 1.00 83.75 553 VAL A O 1
ATOM 4364 N N . CYS A 1 554 ? 3.677 20.428 -31.845 1.00 84.31 554 CYS A N 1
ATOM 4365 C CA . CYS A 1 554 ? 4.236 20.178 -33.170 1.00 84.31 554 CYS A CA 1
ATOM 4366 C C . CYS A 1 554 ? 3.822 21.255 -34.179 1.00 84.31 554 CYS A C 1
ATOM 4368 O O . CYS A 1 554 ? 4.694 21.764 -34.874 1.00 84.31 554 CYS A O 1
ATOM 4370 N N . GLN A 1 555 ? 2.548 21.655 -34.217 1.00 87.75 555 GLN A N 1
ATOM 4371 C CA . GLN A 1 555 ? 2.052 22.699 -35.129 1.00 87.75 555 GLN A CA 1
ATOM 4372 C C . GLN A 1 555 ? 2.709 24.067 -34.880 1.00 87.75 555 GLN A C 1
ATOM 4374 O O . GLN A 1 555 ? 2.983 24.810 -35.814 1.00 87.75 555 GLN A O 1
ATOM 4379 N N . SER A 1 556 ? 3.057 24.376 -33.628 1.00 85.44 556 SER A N 1
ATOM 4380 C CA . SER A 1 556 ? 3.810 25.590 -33.266 1.00 85.44 556 SER A CA 1
ATOM 4381 C C . SER A 1 556 ? 5.333 25.457 -33.428 1.00 85.44 556 SER A C 1
ATOM 4383 O O . SER A 1 556 ? 6.097 26.308 -32.960 1.00 85.44 556 SER A O 1
ATOM 4385 N N . CYS A 1 557 ? 5.833 24.346 -33.972 1.00 86.50 557 CYS A N 1
ATOM 4386 C CA . CYS A 1 557 ? 7.261 24.097 -34.132 1.00 86.50 557 CYS A CA 1
ATOM 4387 C C . CYS A 1 557 ? 7.751 24.604 -35.492 1.00 86.50 557 CYS A C 1
ATOM 4389 O O . CYS A 1 557 ? 7.361 24.069 -36.524 1.00 86.50 557 CYS A O 1
ATOM 4391 N N . LEU A 1 558 ? 8.693 25.552 -35.490 1.00 89.50 558 LEU A N 1
ATOM 4392 C CA . LEU A 1 558 ? 9.303 26.078 -36.722 1.00 89.50 558 LEU A CA 1
ATOM 4393 C C . LEU A 1 558 ? 10.017 24.996 -37.555 1.00 89.50 558 LEU A C 1
ATOM 4395 O O . LEU A 1 558 ? 10.150 25.138 -38.763 1.00 89.50 558 LEU A O 1
ATOM 4399 N N . ASN A 1 559 ? 10.424 23.890 -36.924 1.00 89.56 559 ASN A N 1
ATOM 4400 C CA . ASN A 1 559 ? 11.105 22.771 -37.578 1.00 89.56 559 ASN A CA 1
ATOM 4401 C C . ASN A 1 559 ? 10.155 21.616 -37.944 1.00 89.56 559 ASN A C 1
ATOM 4403 O O . ASN A 1 559 ? 10.625 20.494 -38.123 1.00 89.56 559 ASN A O 1
ATOM 4407 N N . LEU A 1 560 ? 8.832 21.826 -37.994 1.00 90.06 560 LEU A N 1
ATOM 4408 C CA . LEU A 1 560 ? 7.867 20.741 -38.219 1.00 90.06 560 LEU A CA 1
ATOM 4409 C C . LEU A 1 560 ? 8.114 19.988 -39.534 1.00 90.06 560 LEU A C 1
ATOM 4411 O O . LEU A 1 560 ? 8.185 18.760 -39.516 1.00 90.06 560 LEU A O 1
ATOM 4415 N N . GLU A 1 561 ? 8.288 20.703 -40.647 1.00 92.69 561 GLU A N 1
ATOM 4416 C CA . GLU A 1 561 ? 8.491 20.073 -41.959 1.00 92.69 561 GLU A CA 1
ATOM 4417 C C . GLU A 1 561 ? 9.798 19.276 -42.008 1.00 92.69 561 GLU A C 1
ATOM 4419 O O . GLU A 1 561 ? 9.795 18.104 -42.385 1.00 92.69 561 GLU A O 1
ATOM 4424 N N . GLN A 1 562 ? 10.893 19.835 -41.484 1.00 90.62 562 GLN A N 1
ATOM 4425 C CA . GLN A 1 562 ? 12.149 19.094 -41.339 1.00 90.62 562 GLN A CA 1
ATOM 4426 C C . GLN A 1 562 ? 11.992 17.884 -40.401 1.00 90.62 562 GLN A C 1
ATOM 4428 O O . GLN A 1 562 ? 12.553 16.819 -40.649 1.00 90.62 562 GLN A O 1
ATOM 4433 N N . CYS A 1 563 ? 11.201 18.011 -39.331 1.00 90.44 563 CYS A N 1
ATOM 4434 C CA . CYS A 1 563 ? 10.970 16.940 -38.364 1.00 90.44 563 CYS A CA 1
ATOM 4435 C C . CYS A 1 563 ? 10.243 15.738 -38.983 1.00 90.44 563 CYS A C 1
ATOM 4437 O O . CYS A 1 563 ? 10.559 14.602 -38.629 1.00 90.44 563 CYS A O 1
ATOM 4439 N N . LYS A 1 564 ? 9.314 15.971 -39.921 1.00 90.00 564 LYS A N 1
ATOM 4440 C CA . LYS A 1 564 ? 8.621 14.913 -40.683 1.00 90.00 564 LYS A CA 1
ATOM 4441 C C . LYS A 1 564 ? 9.562 14.117 -41.591 1.00 90.00 564 LYS A C 1
ATOM 4443 O O . LYS A 1 564 ? 9.248 12.976 -41.920 1.00 90.00 564 LYS A O 1
ATOM 4448 N N . VAL A 1 565 ? 10.690 14.705 -41.993 1.00 88.19 565 VAL A N 1
ATOM 4449 C CA . VAL A 1 565 ? 11.682 14.064 -42.867 1.00 88.19 565 VAL A CA 1
ATOM 4450 C C . VAL A 1 565 ? 12.807 13.429 -42.052 1.00 88.19 565 VAL A C 1
ATOM 4452 O O . VAL A 1 565 ? 12.994 12.223 -42.139 1.00 88.19 565 VAL A O 1
ATOM 4455 N N . SER A 1 566 ? 13.522 14.209 -41.235 1.00 85.19 566 SER A N 1
ATOM 4456 C CA . SER A 1 566 ? 14.759 13.772 -40.564 1.00 85.19 566 SER A CA 1
ATOM 4457 C C . SER A 1 566 ? 14.754 13.913 -39.036 1.00 85.19 566 SER A C 1
ATOM 4459 O O . SER A 1 566 ? 15.745 13.584 -3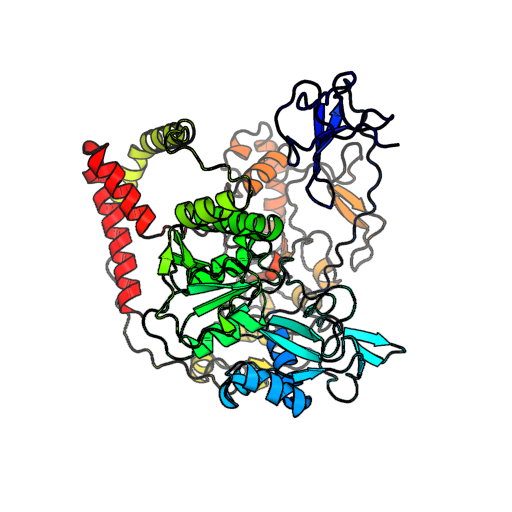8.388 1.00 85.19 566 SER A O 1
ATOM 4461 N N . GLY A 1 567 ? 13.683 14.447 -38.443 1.00 87.25 567 GLY A N 1
ATOM 4462 C CA . GLY A 1 567 ? 13.531 14.528 -36.984 1.00 87.25 567 GLY A CA 1
ATOM 4463 C C . GLY A 1 567 ? 12.752 13.345 -36.415 1.00 87.25 567 GLY A C 1
ATOM 4464 O O . GLY A 1 567 ? 12.542 12.337 -37.085 1.00 87.25 567 GLY A O 1
ATOM 4465 N N . PHE A 1 568 ? 12.273 13.483 -35.176 1.00 90.38 568 PHE A N 1
ATOM 4466 C CA . PHE A 1 568 ? 11.504 12.435 -34.497 1.00 90.38 568 PHE A CA 1
ATOM 4467 C C . PHE A 1 568 ? 10.349 11.865 -35.339 1.00 90.38 568 PHE A C 1
ATOM 4469 O O . PHE A 1 568 ? 10.128 10.660 -35.329 1.00 90.38 568 PHE A O 1
ATOM 4476 N N . LEU A 1 569 ? 9.575 12.713 -36.032 1.00 88.56 569 LEU A N 1
ATOM 4477 C CA . LEU A 1 569 ? 8.395 12.245 -36.771 1.00 88.56 569 LEU A CA 1
ATOM 4478 C C . LEU A 1 569 ? 8.798 11.391 -37.982 1.00 88.56 569 LEU A C 1
ATOM 4480 O O . LEU A 1 569 ? 8.164 10.370 -38.234 1.00 88.56 569 LEU A O 1
ATOM 4484 N N . GLY A 1 570 ? 9.872 11.776 -38.677 1.00 89.56 570 GLY A N 1
ATOM 4485 C CA . GLY A 1 570 ? 10.472 10.984 -39.750 1.00 89.56 570 GLY A CA 1
ATOM 4486 C C . GLY A 1 570 ? 10.997 9.643 -39.244 1.00 89.56 570 GLY A C 1
ATOM 4487 O O . GLY A 1 570 ? 10.598 8.609 -39.773 1.00 89.56 570 GLY A O 1
ATOM 4488 N N . GLN A 1 571 ? 11.776 9.656 -38.155 1.00 89.31 571 GLN A N 1
ATOM 4489 C CA . GLN A 1 571 ? 12.305 8.446 -37.507 1.00 89.31 571 GLN A CA 1
ATOM 4490 C C . GLN A 1 571 ? 11.186 7.486 -37.080 1.00 89.31 571 GLN A C 1
ATOM 4492 O O . GLN A 1 571 ? 11.257 6.288 -37.339 1.00 89.31 571 GLN A O 1
ATOM 4497 N N . LYS A 1 572 ? 10.114 8.008 -36.465 1.00 87.56 572 LYS A N 1
ATOM 4498 C CA . LYS A 1 572 ? 8.954 7.201 -36.059 1.00 87.56 572 LYS A CA 1
ATOM 4499 C C . LYS A 1 572 ? 8.254 6.580 -37.270 1.00 87.56 572 LYS A C 1
ATOM 4501 O O . LYS A 1 572 ? 7.919 5.401 -37.236 1.00 87.56 572 LYS A O 1
ATOM 4506 N N . ARG A 1 573 ? 8.043 7.350 -38.342 1.00 87.81 573 ARG A N 1
ATOM 4507 C CA . ARG A 1 573 ? 7.411 6.854 -39.574 1.00 87.81 573 ARG A CA 1
ATOM 4508 C C . ARG A 1 573 ? 8.247 5.757 -40.237 1.00 87.81 573 ARG A C 1
ATOM 4510 O O . ARG A 1 573 ? 7.695 4.733 -40.616 1.00 87.81 573 ARG A O 1
ATOM 4517 N N . GLU A 1 574 ? 9.555 5.962 -40.355 1.00 90.25 574 GLU A N 1
ATOM 4518 C CA . GLU A 1 574 ? 10.485 4.992 -40.943 1.00 90.25 574 GLU A CA 1
ATOM 4519 C C . GLU A 1 574 ? 10.532 3.688 -40.140 1.00 90.25 574 GLU A C 1
ATOM 4521 O O . GLU A 1 574 ? 10.432 2.601 -40.708 1.00 90.25 574 GLU A O 1
ATOM 4526 N N . LEU A 1 575 ? 10.595 3.787 -38.809 1.00 90.25 575 LEU A N 1
ATOM 4527 C CA . LEU A 1 575 ? 10.540 2.627 -37.924 1.00 90.25 575 LEU A CA 1
ATOM 4528 C C . LEU A 1 575 ? 9.278 1.792 -38.177 1.00 90.25 575 LEU A C 1
ATOM 4530 O O . LEU A 1 575 ? 9.382 0.584 -38.369 1.00 90.25 575 LEU A O 1
ATOM 4534 N N . TYR A 1 576 ? 8.106 2.433 -38.206 1.00 87.50 576 TYR A N 1
ATOM 4535 C CA . TYR A 1 576 ? 6.819 1.752 -38.375 1.00 87.50 576 TYR A CA 1
ATOM 4536 C C . TYR A 1 576 ? 6.640 1.184 -39.789 1.00 87.50 576 TYR A C 1
ATOM 4538 O O . TYR A 1 576 ? 5.944 0.183 -39.947 1.00 87.50 576 TYR A O 1
ATOM 4546 N N . ALA A 1 577 ? 7.265 1.786 -40.804 1.00 88.75 577 ALA A N 1
ATOM 4547 C CA . ALA A 1 577 ? 7.251 1.267 -42.169 1.00 88.75 577 ALA A CA 1
ATOM 4548 C C . ALA A 1 577 ? 8.125 0.011 -42.324 1.00 88.75 577 ALA A C 1
ATOM 4550 O O . ALA A 1 577 ? 7.742 -0.913 -43.031 1.00 88.75 577 ALA A O 1
ATOM 4551 N N . ASN A 1 578 ? 9.273 -0.035 -41.640 1.00 90.31 578 ASN A N 1
ATOM 4552 C CA . ASN A 1 578 ? 10.296 -1.060 -41.870 1.00 90.31 578 ASN A CA 1
ATOM 4553 C C . ASN A 1 578 ? 10.320 -2.185 -40.824 1.00 90.31 578 ASN A C 1
ATOM 4555 O O . ASN A 1 578 ? 10.996 -3.191 -41.028 1.00 90.31 578 ASN A O 1
ATOM 4559 N N . HIS A 1 579 ? 9.617 -2.034 -39.696 1.00 91.50 579 HIS A N 1
ATOM 4560 C CA . HIS A 1 579 ? 9.679 -2.993 -38.592 1.00 91.50 579 HIS A CA 1
ATOM 4561 C C . HIS A 1 579 ? 8.293 -3.412 -38.110 1.00 91.50 579 HIS A C 1
ATOM 4563 O O . HIS A 1 579 ? 7.404 -2.586 -37.893 1.00 91.50 579 HIS A O 1
ATOM 4569 N N . ASN A 1 580 ? 8.139 -4.716 -37.871 1.00 91.06 580 ASN A N 1
ATOM 4570 C CA . ASN A 1 580 ? 6.910 -5.323 -37.342 1.00 91.06 580 ASN A CA 1
ATOM 4571 C C . ASN A 1 580 ? 7.049 -5.788 -35.884 1.00 91.06 580 ASN A C 1
ATOM 4573 O O . ASN A 1 580 ? 6.075 -6.223 -35.279 1.00 91.06 580 ASN A O 1
ATOM 4577 N N . ARG A 1 581 ? 8.252 -5.674 -35.309 1.00 94.31 581 ARG A N 1
ATOM 4578 C CA . ARG A 1 581 ? 8.557 -5.958 -33.901 1.00 94.31 581 ARG A CA 1
ATOM 4579 C C . ARG A 1 581 ? 9.282 -4.758 -33.316 1.00 94.31 581 ARG A C 1
ATOM 4581 O O . ARG A 1 581 ? 10.396 -4.443 -33.738 1.00 94.31 581 ARG A O 1
ATOM 4588 N N . ILE A 1 582 ? 8.620 -4.055 -32.407 1.00 93.38 582 ILE A N 1
ATOM 4589 C CA . ILE A 1 582 ? 9.038 -2.736 -31.931 1.00 93.38 582 ILE A CA 1
ATOM 4590 C C . ILE A 1 582 ? 9.056 -2.744 -30.405 1.00 93.38 582 ILE A C 1
ATOM 4592 O O . ILE A 1 582 ? 8.078 -3.136 -29.782 1.00 93.38 582 ILE A O 1
ATOM 4596 N N . ARG A 1 583 ? 10.149 -2.304 -29.782 1.00 92.38 583 ARG A N 1
ATOM 4597 C CA . ARG A 1 583 ? 10.195 -2.046 -28.335 1.00 92.38 583 ARG A CA 1
ATOM 4598 C C . ARG A 1 583 ? 9.969 -0.564 -28.070 1.00 92.38 583 ARG A C 1
ATOM 4600 O O . ARG A 1 583 ? 10.564 0.270 -28.743 1.00 92.38 583 ARG A O 1
ATOM 4607 N N . SER A 1 584 ? 9.099 -0.220 -27.130 1.00 88.69 584 SER A N 1
ATOM 4608 C CA . SER A 1 584 ? 8.692 1.167 -26.880 1.00 88.69 584 SER A CA 1
ATOM 4609 C C . SER A 1 584 ? 8.350 1.389 -25.411 1.00 88.69 584 SER A C 1
ATOM 4611 O O . SER A 1 584 ? 8.081 0.454 -24.673 1.00 88.69 584 SER A O 1
ATOM 4613 N N . SER A 1 585 ? 8.307 2.647 -24.985 1.00 82.94 585 SER A N 1
ATOM 4614 C CA . SER A 1 585 ? 7.556 3.022 -23.786 1.00 82.94 585 SER A CA 1
ATOM 4615 C C . SER A 1 585 ? 6.052 2.925 -24.068 1.00 82.94 585 SER A C 1
ATOM 4617 O O . SER A 1 585 ? 5.615 3.262 -25.179 1.00 82.94 585 SER A O 1
ATOM 4619 N N . ILE A 1 586 ? 5.271 2.518 -23.063 1.00 78.12 586 ILE A N 1
ATOM 4620 C CA . ILE A 1 586 ? 3.803 2.457 -23.124 1.00 78.12 586 ILE A CA 1
ATOM 4621 C C . ILE A 1 586 ? 3.171 3.805 -23.506 1.00 78.12 586 ILE A C 1
ATOM 4623 O O . ILE A 1 586 ? 2.254 3.845 -24.321 1.00 78.12 586 ILE A O 1
ATOM 4627 N N . ASP A 1 587 ? 3.751 4.919 -23.049 1.00 72.25 587 ASP A N 1
ATOM 4628 C CA . ASP A 1 587 ? 3.269 6.282 -23.323 1.00 72.25 587 ASP A CA 1
ATOM 4629 C C . ASP A 1 587 ? 3.446 6.709 -24.791 1.00 72.25 587 ASP A C 1
ATOM 4631 O O . ASP A 1 587 ? 2.959 7.755 -25.224 1.00 72.25 587 ASP A O 1
ATOM 4635 N N . SER A 1 588 ? 4.214 5.941 -25.565 1.00 74.62 588 SER A N 1
ATOM 4636 C CA . SER A 1 588 ? 4.587 6.274 -26.942 1.00 74.62 588 SER A CA 1
ATOM 4637 C C . SER A 1 588 ? 3.899 5.398 -27.992 1.00 74.62 588 SER A C 1
ATOM 4639 O O . SER A 1 588 ? 4.099 5.632 -29.194 1.00 74.62 588 SER A O 1
ATOM 4641 N N . VAL A 1 589 ? 3.091 4.425 -27.561 1.00 74.12 589 VAL A N 1
ATOM 4642 C CA . VAL A 1 589 ? 2.316 3.532 -28.430 1.00 74.12 589 VAL A CA 1
ATOM 4643 C C . VAL A 1 589 ? 0.884 4.043 -28.559 1.00 74.12 589 VAL A C 1
ATOM 4645 O O . VAL A 1 589 ? 0.313 4.608 -27.631 1.00 74.12 589 VAL A O 1
ATOM 4648 N N . SER A 1 590 ? 0.312 3.910 -29.752 1.00 62.72 590 SER A N 1
ATOM 4649 C CA . SER A 1 590 ? -1.077 4.283 -30.026 1.00 62.72 590 SER A CA 1
ATOM 4650 C C . SER A 1 590 ? -1.952 3.027 -30.039 1.00 62.72 590 SER A C 1
ATOM 4652 O O . SER A 1 590 ? -1.472 1.992 -30.509 1.00 62.72 590 SER A O 1
ATOM 4654 N N . PRO A 1 591 ? -3.207 3.091 -29.551 1.00 54.28 591 PRO A N 1
ATOM 4655 C CA . PRO A 1 591 ? -4.120 1.954 -29.600 1.00 54.28 591 PRO A CA 1
ATOM 4656 C C . PRO A 1 591 ? -4.254 1.493 -31.051 1.00 54.28 591 PRO A C 1
ATOM 4658 O O . PRO A 1 591 ? -4.612 2.280 -31.924 1.00 54.28 591 PRO A O 1
ATOM 4661 N N . SER A 1 592 ? -3.881 0.249 -31.314 1.00 63.59 592 SER A N 1
ATOM 4662 C CA . SER A 1 592 ? -3.933 -0.371 -32.636 1.00 63.59 592 SER A CA 1
ATOM 4663 C C . SER A 1 592 ? -4.316 -1.834 -32.469 1.00 63.59 592 SER A C 1
ATOM 4665 O O . SER A 1 592 ? -4.166 -2.378 -31.374 1.00 63.59 592 SER A O 1
ATOM 4667 N N . ASP A 1 593 ? -4.752 -2.473 -33.553 1.00 66.56 593 ASP A N 1
ATOM 4668 C CA . ASP A 1 593 ? -5.078 -3.906 -33.619 1.00 66.56 593 ASP A CA 1
ATOM 4669 C C . ASP A 1 593 ? -3.814 -4.796 -33.552 1.00 66.56 593 ASP A C 1
ATOM 4671 O O . ASP A 1 593 ? -3.709 -5.813 -34.220 1.00 66.56 593 ASP A O 1
ATOM 4675 N N . SER A 1 594 ? -2.803 -4.387 -32.784 1.00 84.12 594 SER A N 1
ATOM 4676 C CA . SER A 1 594 ? -1.490 -5.027 -32.646 1.00 84.12 594 SER A CA 1
ATOM 4677 C C . SER A 1 594 ? -1.367 -5.786 -31.323 1.00 84.12 594 SER A C 1
ATOM 4679 O O . SER A 1 594 ? -2.086 -5.513 -30.363 1.00 84.12 594 SER A O 1
ATOM 4681 N N . VAL A 1 595 ? -0.406 -6.708 -31.237 1.00 89.25 595 VAL A N 1
ATOM 4682 C CA . VAL A 1 595 ? -0.105 -7.418 -29.985 1.00 89.25 595 VAL A CA 1
ATOM 4683 C C . VAL A 1 595 ? 0.780 -6.548 -29.102 1.00 89.25 595 VAL A C 1
ATOM 4685 O O . VAL A 1 595 ? 1.840 -6.090 -29.531 1.00 89.25 595 VAL A O 1
ATOM 4688 N N . LEU A 1 596 ? 0.360 -6.351 -27.853 1.00 90.56 596 LEU A N 1
ATOM 4689 C CA . LEU A 1 596 ? 1.116 -5.629 -26.833 1.00 90.56 596 LEU A CA 1
ATOM 4690 C C . LEU A 1 596 ? 1.655 -6.622 -25.799 1.00 90.5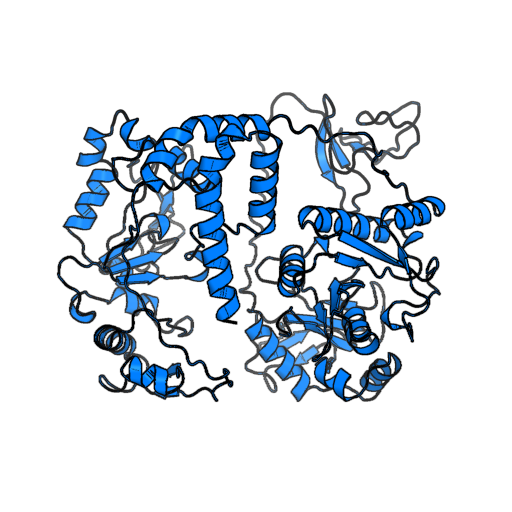6 596 LEU A C 1
ATOM 4692 O O . LEU A 1 596 ? 0.891 -7.340 -25.159 1.00 90.56 596 LEU A O 1
ATOM 4696 N N . ILE A 1 597 ? 2.970 -6.640 -25.619 1.00 89.75 597 ILE A N 1
ATOM 4697 C CA . ILE A 1 597 ? 3.666 -7.367 -24.560 1.00 89.75 597 ILE A CA 1
ATOM 4698 C C . ILE A 1 597 ? 4.087 -6.325 -23.534 1.00 89.75 597 ILE A C 1
ATOM 4700 O O . ILE A 1 597 ? 4.904 -5.469 -23.850 1.00 89.75 597 ILE A O 1
ATOM 4704 N N . VAL A 1 598 ? 3.540 -6.387 -22.327 1.00 87.19 598 VAL A N 1
ATOM 4705 C CA . VAL A 1 598 ? 3.880 -5.449 -21.250 1.00 87.19 598 VAL A CA 1
ATOM 4706 C C . VAL A 1 598 ? 4.892 -6.120 -20.328 1.00 87.19 598 VAL A C 1
ATOM 4708 O O . VAL A 1 598 ? 4.524 -7.005 -19.555 1.00 87.19 598 VAL A O 1
ATOM 4711 N N . ASP A 1 599 ? 6.167 -5.749 -20.446 1.00 74.00 599 ASP A N 1
ATOM 4712 C CA . ASP A 1 599 ? 7.226 -6.220 -19.550 1.00 74.00 599 ASP A CA 1
ATOM 4713 C C . ASP A 1 599 ? 7.277 -5.256 -18.354 1.00 74.00 599 ASP A C 1
ATOM 4715 O O . ASP A 1 599 ? 7.515 -4.067 -1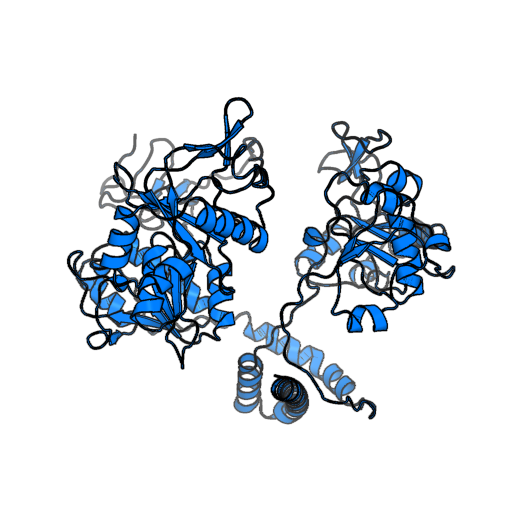8.535 1.00 74.00 599 ASP A O 1
ATOM 4719 N N . ASP A 1 600 ? 7.020 -5.761 -17.140 1.00 64.75 600 ASP A N 1
ATOM 4720 C CA . ASP A 1 600 ? 6.841 -4.973 -15.901 1.00 64.75 600 ASP A CA 1
ATOM 4721 C C . ASP A 1 600 ? 5.481 -4.237 -15.768 1.00 64.75 600 ASP A C 1
ATOM 4723 O O . ASP A 1 600 ? 5.392 -3.045 -15.476 1.00 64.75 600 ASP A O 1
ATOM 4727 N N . SER A 1 601 ? 4.373 -4.976 -15.924 1.00 51.78 601 SER A N 1
ATOM 4728 C CA . SER A 1 601 ? 2.991 -4.455 -15.907 1.00 51.78 601 SER A CA 1
ATOM 4729 C C . SER A 1 601 ? 2.618 -3.568 -14.709 1.00 51.78 601 SER A C 1
ATOM 4731 O O . SER A 1 601 ? 1.740 -2.716 -14.843 1.00 51.78 601 SER A O 1
ATOM 4733 N N . VAL A 1 602 ? 3.276 -3.732 -13.557 1.00 45.44 602 VAL A N 1
ATOM 4734 C CA . VAL A 1 602 ? 3.014 -2.963 -12.325 1.00 45.44 602 VAL A CA 1
ATOM 4735 C C . VAL A 1 602 ? 3.536 -1.525 -12.424 1.00 45.44 602 VAL A C 1
ATOM 4737 O O . VAL A 1 602 ? 2.952 -0.618 -11.834 1.00 45.44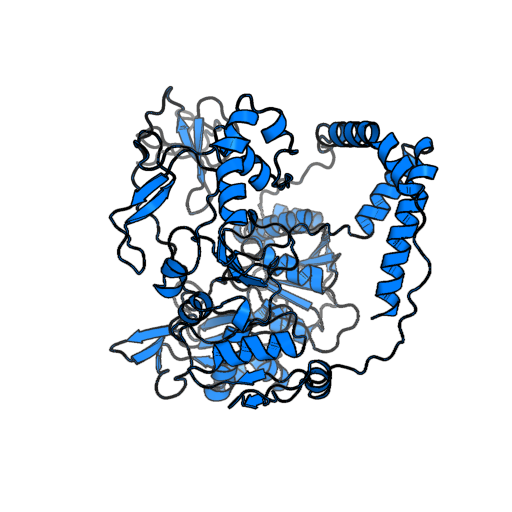 602 VAL A O 1
ATOM 4740 N N . SER A 1 603 ? 4.615 -1.288 -13.175 1.00 46.72 603 SER A N 1
ATOM 4741 C CA . SER A 1 603 ? 5.186 0.052 -13.358 1.00 46.72 603 SER A CA 1
ATOM 4742 C C . SER A 1 603 ? 4.667 0.762 -14.620 1.00 46.72 603 SER A C 1
ATOM 4744 O O . SER A 1 603 ? 4.765 1.993 -14.715 1.00 46.72 603 SER A O 1
ATOM 4746 N N . GLU A 1 604 ? 4.088 0.003 -15.560 1.00 43.59 604 GLU A N 1
ATOM 4747 C CA . GLU A 1 604 ? 3.666 0.477 -16.884 1.00 43.59 604 GLU A CA 1
ATOM 4748 C C . GLU A 1 604 ? 2.168 0.739 -17.027 1.00 43.59 604 GLU A C 1
ATOM 4750 O O . GLU A 1 604 ? 1.782 1.724 -17.658 1.00 43.59 604 GLU A O 1
ATOM 4755 N N . ILE A 1 605 ? 1.304 -0.089 -16.435 1.00 45.53 605 ILE A N 1
ATOM 4756 C CA . ILE A 1 605 ? -0.144 0.100 -16.547 1.00 45.53 605 ILE A CA 1
ATOM 4757 C C . ILE A 1 605 ? -0.570 1.175 -15.550 1.00 45.53 605 ILE A C 1
ATOM 4759 O O . ILE A 1 605 ? -0.754 0.926 -14.361 1.00 45.53 605 ILE A O 1
ATOM 4763 N N . ARG A 1 606 ? -0.737 2.400 -16.050 1.00 46.22 606 ARG A N 1
ATOM 4764 C CA . ARG A 1 606 ? -1.329 3.510 -15.299 1.00 46.22 606 ARG A CA 1
ATOM 4765 C C . ARG A 1 606 ? -2.750 3.732 -15.785 1.00 46.22 606 ARG A C 1
ATOM 4767 O O . ARG A 1 606 ? -2.999 3.802 -16.987 1.00 46.22 606 ARG A O 1
ATOM 4774 N N . THR A 1 607 ? -3.691 3.874 -14.861 1.00 36.22 607 THR A N 1
ATOM 4775 C CA . THR A 1 607 ? -5.075 4.236 -15.175 1.00 36.22 607 THR A CA 1
ATOM 4776 C C . THR A 1 607 ? -5.072 5.583 -15.910 1.00 36.22 607 THR A C 1
ATOM 4778 O O . THR A 1 607 ? -4.736 6.613 -15.331 1.00 36.22 607 THR A O 1
ATOM 4781 N N . ASN A 1 608 ? -5.386 5.575 -17.212 1.00 39.47 608 ASN A N 1
ATOM 4782 C CA . ASN A 1 608 ? -5.130 6.708 -18.120 1.00 39.47 608 ASN A CA 1
ATOM 4783 C C . ASN A 1 608 ? -5.954 7.972 -17.796 1.00 39.47 608 ASN A C 1
ATOM 4785 O O . ASN A 1 608 ? -5.621 9.071 -18.238 1.00 39.47 608 ASN A O 1
ATOM 4789 N N . LYS A 1 609 ? -7.038 7.810 -17.031 1.00 33.50 609 LYS A N 1
ATOM 4790 C CA . LYS A 1 609 ? -7.792 8.845 -16.313 1.00 33.50 609 LYS A CA 1
ATOM 4791 C C . LYS A 1 609 ? -8.955 8.159 -15.613 1.00 33.50 609 LYS A C 1
ATOM 4793 O O . LYS A 1 609 ? -9.840 7.637 -16.285 1.00 33.50 609 LYS A O 1
ATOM 4798 N N . THR A 1 610 ? -8.988 8.206 -14.291 1.00 31.19 610 THR A N 1
ATOM 4799 C CA . THR A 1 610 ? -10.228 7.973 -13.550 1.00 31.19 610 THR A CA 1
ATOM 4800 C C . THR A 1 610 ? -10.843 9.342 -13.295 1.00 31.19 610 THR A C 1
ATOM 4802 O O . THR A 1 610 ? -10.246 10.169 -12.608 1.00 31.19 610 THR A O 1
ATOM 4805 N N . PHE A 1 611 ? -12.002 9.621 -13.889 1.00 32.97 611 PHE A N 1
ATOM 4806 C CA . PHE A 1 611 ? -12.875 10.668 -13.368 1.00 32.97 611 PHE A CA 1
ATOM 4807 C C . PHE A 1 611 ? -13.879 9.977 -12.465 1.00 32.97 611 PHE A C 1
ATOM 4809 O O . PHE A 1 611 ? -14.936 9.539 -12.911 1.00 32.97 611 PHE A O 1
ATOM 4816 N N . GLU A 1 612 ? -13.514 9.845 -11.198 1.00 35.47 612 GLU A N 1
ATOM 4817 C CA . GLU A 1 612 ? -14.500 9.572 -10.164 1.00 35.47 612 GLU A CA 1
ATOM 4818 C C . GLU A 1 612 ? -15.276 10.863 -9.967 1.00 35.47 612 GLU A C 1
ATOM 4820 O O . GLU A 1 612 ? -14.799 11.817 -9.353 1.00 35.47 612 GLU A O 1
ATOM 4825 N N . VAL A 1 613 ? -16.442 10.929 -10.604 1.00 37.66 613 VAL A N 1
ATOM 4826 C CA . VAL A 1 613 ? -17.420 11.957 -10.293 1.00 37.66 613 VAL A CA 1
ATOM 4827 C C . VAL A 1 613 ? -18.391 11.320 -9.324 1.00 37.66 613 VAL A C 1
ATOM 4829 O O . VAL A 1 613 ? -19.259 10.540 -9.711 1.00 37.66 613 VAL A O 1
ATOM 4832 N N . GLU A 1 614 ? -18.212 11.615 -8.045 1.00 42.88 614 GLU A N 1
ATOM 4833 C CA . GLU A 1 614 ? -19.140 11.143 -7.031 1.00 42.88 614 GLU A CA 1
ATOM 4834 C C . GLU A 1 614 ? -20.508 11.796 -7.260 1.00 42.88 614 GLU A C 1
ATOM 4836 O O . GLU A 1 614 ? -20.595 12.971 -7.629 1.00 42.88 614 GLU A O 1
ATOM 4841 N N . GLN A 1 615 ? -21.597 11.063 -7.013 1.00 44.12 615 GLN A N 1
ATOM 4842 C CA . GLN A 1 615 ? -22.964 11.556 -7.231 1.00 44.12 615 GLN A CA 1
ATOM 4843 C C . GLN A 1 615 ? -23.207 12.911 -6.539 1.00 44.12 615 GLN A C 1
ATOM 4845 O O . GLN A 1 615 ? -23.859 13.795 -7.089 1.00 44.12 615 GLN A O 1
ATOM 4850 N N . PHE A 1 616 ? -22.553 13.152 -5.396 1.00 46.19 616 PHE A N 1
ATOM 4851 C CA . PHE A 1 616 ? -22.621 14.434 -4.698 1.00 46.19 616 PHE A CA 1
ATOM 4852 C C . PHE A 1 616 ? -21.982 15.602 -5.478 1.00 46.19 616 PHE A C 1
ATOM 4854 O O . PHE A 1 616 ? -22.429 16.741 -5.348 1.00 46.19 616 PHE A O 1
ATOM 4861 N N . GLN A 1 617 ? -20.931 15.367 -6.271 1.00 44.59 617 GLN A N 1
ATOM 4862 C CA . GLN A 1 617 ? -20.276 16.391 -7.097 1.00 44.59 617 GLN A CA 1
ATOM 4863 C C . GLN A 1 617 ? -21.152 16.763 -8.299 1.00 44.59 617 GLN A C 1
ATOM 4865 O O . GLN A 1 617 ? -21.193 17.932 -8.701 1.00 44.59 617 GLN A O 1
ATOM 4870 N N . VAL A 1 618 ? -21.905 15.786 -8.817 1.00 50.44 618 VAL A N 1
ATOM 4871 C CA . VAL A 1 618 ? -22.952 15.972 -9.830 1.00 50.44 618 VAL A CA 1
ATOM 4872 C C . VAL A 1 618 ? -24.100 16.809 -9.253 1.00 50.44 618 VAL A C 1
ATOM 4874 O O . VAL A 1 618 ? -24.443 17.855 -9.809 1.00 50.44 618 VAL A O 1
ATOM 4877 N N . ASP A 1 619 ? -24.617 16.423 -8.084 1.00 50.97 619 ASP A N 1
ATOM 4878 C CA . ASP A 1 619 ? -25.723 17.105 -7.401 1.00 50.97 619 ASP A CA 1
ATOM 4879 C C . ASP A 1 619 ? -25.353 18.523 -6.952 1.00 50.97 619 ASP A C 1
ATOM 4881 O O . ASP A 1 619 ? -26.143 19.463 -7.088 1.00 50.97 619 ASP A O 1
ATOM 4885 N N . ARG A 1 620 ? -24.125 18.714 -6.456 1.00 50.34 620 ARG A N 1
ATOM 4886 C CA . ARG A 1 620 ? -23.603 20.027 -6.062 1.00 50.34 620 ARG A CA 1
ATOM 4887 C C . ARG A 1 620 ? -23.493 20.950 -7.266 1.00 50.34 620 ARG A C 1
ATOM 4889 O O . ARG A 1 620 ? -23.927 22.094 -7.172 1.00 50.34 620 ARG A O 1
ATOM 4896 N N . THR A 1 621 ? -22.945 20.463 -8.380 1.00 49.31 621 THR A N 1
ATOM 4897 C CA . THR A 1 621 ? -22.857 21.225 -9.632 1.00 49.31 621 THR A CA 1
ATOM 4898 C C . THR A 1 621 ? -24.251 21.576 -10.154 1.00 49.31 621 THR A C 1
ATOM 4900 O O . THR A 1 621 ? -24.491 22.723 -10.524 1.00 49.31 621 THR A O 1
ATOM 4903 N N . TYR A 1 622 ? -25.205 20.641 -10.101 1.00 55.50 622 TYR A N 1
ATOM 4904 C CA . TYR A 1 622 ? -26.591 20.893 -10.495 1.00 55.50 622 TYR A CA 1
ATOM 4905 C C . TYR A 1 622 ? -27.272 21.968 -9.643 1.00 55.50 622 TYR A C 1
ATOM 4907 O O . TYR A 1 622 ? -27.921 22.866 -10.188 1.00 55.50 622 TYR A O 1
ATOM 4915 N N . ARG A 1 623 ? -27.109 21.907 -8.315 1.00 51.62 623 ARG A N 1
ATOM 4916 C CA . ARG A 1 623 ? -27.678 22.890 -7.384 1.00 51.62 623 ARG A CA 1
ATOM 4917 C C . ARG A 1 623 ? -27.070 24.278 -7.615 1.00 51.62 623 ARG A C 1
ATOM 4919 O O . ARG A 1 623 ? -27.813 25.243 -7.756 1.00 51.62 623 ARG A O 1
ATOM 4926 N N . LEU A 1 624 ? -25.749 24.361 -7.789 1.00 48.66 624 LEU A N 1
ATOM 4927 C CA . LEU A 1 624 ? -25.035 25.611 -8.092 1.00 48.66 624 LEU A CA 1
ATOM 4928 C C . LEU A 1 624 ? -25.487 26.248 -9.414 1.00 48.66 624 LEU A C 1
ATOM 4930 O O . LEU A 1 624 ? -25.743 27.450 -9.461 1.00 48.66 624 LEU A O 1
ATOM 4934 N N . VAL A 1 625 ? -25.628 25.451 -10.478 1.00 49.66 625 VAL A N 1
ATOM 4935 C CA . VAL A 1 625 ? -26.117 25.931 -11.782 1.00 49.66 625 VAL A CA 1
ATOM 4936 C C . VAL A 1 625 ? -27.583 26.363 -11.693 1.00 49.66 625 VAL A C 1
ATOM 4938 O O . VAL A 1 625 ? -27.949 27.392 -12.255 1.00 49.66 625 VAL A O 1
ATOM 4941 N N . SER A 1 626 ? -28.417 25.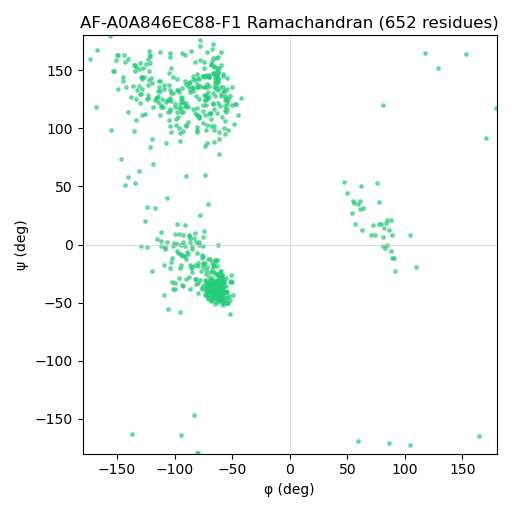620 -10.961 1.00 52.06 626 SER A N 1
ATOM 4942 C CA . SER A 1 626 ? -29.852 25.909 -10.835 1.00 52.06 626 SER A CA 1
ATOM 4943 C C . SER A 1 626 ? -30.151 27.156 -9.998 1.00 52.06 626 SER A C 1
ATOM 4945 O O . SER A 1 626 ? -31.107 27.863 -10.303 1.00 52.06 626 SER A O 1
ATOM 4947 N N . GLU A 1 627 ? -29.352 27.432 -8.963 1.00 49.88 627 GLU A N 1
ATOM 4948 C CA . GLU A 1 627 ? -29.552 28.572 -8.057 1.00 49.88 627 GLU A CA 1
ATOM 4949 C C . GLU A 1 627 ? -28.902 29.861 -8.572 1.00 49.88 627 GLU A C 1
ATOM 4951 O O . GLU A 1 627 ? -29.477 30.936 -8.422 1.00 49.88 627 GLU A O 1
ATOM 4956 N N . GLN A 1 628 ? -27.713 29.773 -9.178 1.00 46.84 628 GLN A N 1
ATOM 4957 C CA . GLN A 1 628 ? -26.932 30.962 -9.548 1.00 46.84 628 GLN A CA 1
ATOM 4958 C C . GLN A 1 628 ? -26.967 31.288 -11.045 1.00 46.84 628 GLN A C 1
ATOM 4960 O O . GLN A 1 628 ? -26.702 32.430 -11.417 1.00 46.84 628 GLN A O 1
ATOM 4965 N N . PHE A 1 629 ? -27.307 30.324 -11.908 1.00 48.81 629 PHE A N 1
ATOM 4966 C CA . PHE A 1 629 ? -27.269 30.492 -13.367 1.00 48.81 629 PHE A CA 1
ATOM 4967 C C . PHE A 1 629 ? -28.465 29.828 -14.081 1.00 48.81 629 PHE A C 1
ATOM 4969 O O . PHE A 1 629 ? -28.280 28.979 -14.964 1.00 48.81 629 PHE A O 1
ATOM 4976 N N . PRO A 1 630 ? -29.710 30.219 -13.742 1.00 54.25 630 PRO A N 1
ATOM 4977 C CA . PRO A 1 630 ? -30.926 29.556 -14.215 1.00 54.25 630 PRO A CA 1
ATOM 4978 C C . PRO A 1 630 ? -31.067 29.528 -15.747 1.00 54.25 630 PRO A C 1
ATOM 4980 O O . PRO A 1 630 ? -31.648 28.585 -16.280 1.00 54.25 630 PRO A O 1
ATOM 4983 N N . GLN A 1 631 ? -30.471 30.482 -16.475 1.00 48.91 631 GLN A N 1
ATOM 4984 C CA . GLN A 1 631 ? -30.465 30.504 -17.945 1.00 48.91 631 GLN A CA 1
ATOM 4985 C C . GLN A 1 631 ? -29.687 29.349 -18.607 1.00 48.91 631 GLN A C 1
ATOM 4987 O O . GLN A 1 631 ? -29.874 29.083 -19.791 1.00 48.91 631 GLN A O 1
ATOM 4992 N N . HIS A 1 632 ? -28.815 28.651 -17.872 1.00 47.81 632 HIS A N 1
ATOM 4993 C CA . HIS A 1 632 ? -28.035 27.513 -18.384 1.00 47.81 632 HIS A CA 1
ATOM 4994 C C . HIS A 1 632 ? -28.608 26.155 -17.962 1.00 47.81 632 HIS A C 1
ATOM 4996 O O . HIS A 1 632 ? -28.109 25.106 -18.373 1.00 47.81 632 HIS A O 1
ATOM 5002 N N . ARG A 1 633 ? -29.696 26.166 -17.183 1.00 53.62 633 ARG A N 1
ATOM 5003 C CA . ARG A 1 633 ? -30.350 24.973 -16.642 1.00 53.62 633 ARG A CA 1
ATOM 5004 C C . ARG A 1 633 ? -30.811 24.006 -17.735 1.00 53.62 633 ARG A C 1
ATOM 5006 O O . ARG A 1 633 ? -30.616 22.803 -17.592 1.00 53.62 633 ARG A O 1
ATOM 5013 N N . GLU A 1 634 ? -31.353 24.515 -18.842 1.00 50.41 634 GLU A N 1
ATOM 5014 C CA . GLU A 1 634 ? -31.832 23.679 -19.956 1.00 50.41 634 GLU A CA 1
ATOM 5015 C C . GLU A 1 634 ? -30.709 22.975 -20.731 1.00 50.41 634 GLU A C 1
ATOM 5017 O O . GLU A 1 634 ? -30.937 21.918 -21.311 1.00 50.41 634 GLU A O 1
ATOM 5022 N N . VAL A 1 635 ? -29.485 23.511 -20.695 1.00 48.12 635 VAL A N 1
ATOM 5023 C CA . VAL A 1 635 ? -28.316 22.912 -21.365 1.00 48.12 635 VAL A CA 1
ATOM 5024 C C . VAL A 1 635 ? -27.703 21.793 -20.518 1.00 48.12 635 VAL A C 1
ATOM 5026 O O . VAL A 1 635 ? -27.212 20.802 -21.051 1.00 48.12 635 VAL A O 1
ATOM 5029 N N . VAL A 1 636 ? -27.744 21.932 -19.190 1.00 48.81 636 VAL A N 1
ATOM 5030 C CA . VAL A 1 636 ? -27.077 21.018 -18.246 1.00 48.81 636 VAL A CA 1
ATOM 5031 C C . VAL A 1 636 ? -27.989 19.857 -17.818 1.00 48.81 636 VAL A C 1
ATOM 5033 O O . VAL A 1 636 ? -27.512 18.751 -17.567 1.00 48.81 636 VAL A O 1
ATOM 5036 N N . LEU A 1 637 ? -29.310 20.068 -17.785 1.00 50.50 637 LEU A N 1
ATOM 5037 C CA . LEU A 1 637 ? -30.305 19.064 -17.381 1.00 50.50 637 LEU A CA 1
ATOM 5038 C C . LEU A 1 637 ? -30.237 17.727 -18.153 1.00 50.50 637 LEU A C 1
ATOM 5040 O O . LEU A 1 637 ? -30.308 16.683 -17.502 1.00 50.50 637 LEU A O 1
ATOM 5044 N N . PRO A 1 638 ? -30.097 17.700 -19.493 1.00 50.59 638 PRO A N 1
ATOM 5045 C CA . PRO A 1 638 ? -30.010 16.445 -20.244 1.00 50.59 638 PRO A CA 1
ATOM 5046 C C . PRO A 1 638 ? -28.751 15.633 -19.907 1.00 50.59 638 PRO A C 1
ATOM 5048 O O . PRO A 1 638 ? -28.833 14.421 -19.739 1.00 50.59 638 PRO A O 1
ATOM 5051 N N . LEU A 1 639 ? -27.611 16.307 -19.718 1.00 45.75 639 LEU A N 1
ATOM 5052 C CA . LEU A 1 639 ? -26.333 15.703 -19.317 1.00 45.75 639 LEU A CA 1
ATOM 5053 C C . LEU A 1 639 ? -26.437 15.003 -17.956 1.00 45.75 639 LEU A C 1
ATOM 5055 O O . LEU A 1 639 ? -25.985 13.872 -17.793 1.00 45.75 639 LEU A O 1
ATOM 5059 N N . LEU A 1 640 ? -27.096 15.651 -16.995 1.00 50.16 640 LEU A N 1
ATOM 5060 C CA . LEU A 1 640 ? -27.316 15.105 -15.655 1.00 50.16 640 LEU A CA 1
ATOM 5061 C C . LEU A 1 640 ? -28.307 13.936 -15.646 1.00 50.16 640 LEU A C 1
ATOM 5063 O O . LEU A 1 640 ? -28.134 12.994 -14.876 1.00 50.16 640 LEU A O 1
ATOM 5067 N N . ARG A 1 641 ? -29.328 13.962 -16.514 1.00 48.81 641 ARG A N 1
ATOM 5068 C CA . ARG A 1 641 ? -30.259 12.834 -16.682 1.00 48.81 641 ARG A CA 1
ATOM 5069 C C . ARG A 1 641 ? -29.576 11.617 -17.299 1.00 48.81 641 ARG A C 1
ATOM 5071 O O . ARG A 1 641 ? -29.816 10.514 -16.825 1.00 48.81 641 ARG A O 1
ATOM 5078 N N . SER A 1 642 ? -28.703 11.809 -18.288 1.00 47.97 642 SER A N 1
ATOM 5079 C CA . SER A 1 642 ? -27.911 10.716 -18.868 1.00 47.97 642 SER A CA 1
ATOM 5080 C C . SER A 1 642 ? -26.940 10.106 -17.852 1.00 47.97 642 SER A C 1
ATOM 5082 O O . SER A 1 642 ? -26.825 8.886 -17.779 1.00 47.97 642 SER A O 1
ATOM 5084 N N . LEU A 1 643 ? -26.301 10.931 -17.013 1.00 44.88 643 LEU A N 1
ATOM 5085 C CA . LEU A 1 643 ? -25.425 10.461 -15.930 1.00 44.88 643 LEU A CA 1
ATOM 5086 C C . LEU A 1 643 ? -26.194 9.687 -14.844 1.00 44.88 643 LEU A C 1
ATOM 5088 O O . LEU A 1 643 ? -25.748 8.623 -14.423 1.00 44.88 643 LEU A O 1
ATOM 5092 N N . ASN A 1 644 ? -27.376 10.162 -14.438 1.00 43.50 644 ASN A N 1
ATOM 5093 C CA . ASN A 1 644 ? -28.233 9.436 -13.491 1.00 43.50 644 ASN A CA 1
ATOM 5094 C C . ASN A 1 644 ? -28.835 8.151 -14.087 1.00 43.50 644 ASN A C 1
ATOM 5096 O O . ASN A 1 644 ? -29.018 7.176 -13.362 1.00 43.50 644 ASN A O 1
ATOM 5100 N N . GLY A 1 645 ? -29.120 8.118 -15.393 1.00 43.62 645 GLY A N 1
ATOM 5101 C CA . GLY A 1 645 ? -29.579 6.908 -16.085 1.00 43.62 645 GLY A CA 1
ATOM 5102 C C . GLY A 1 645 ? -28.540 5.782 -16.069 1.00 43.62 645 GLY A C 1
ATOM 5103 O O . GLY A 1 645 ? -28.897 4.627 -15.853 1.00 43.62 645 GLY A O 1
ATOM 5104 N N . LEU A 1 646 ? -27.254 6.127 -16.209 1.00 38.06 646 LEU A N 1
ATOM 5105 C CA . LEU A 1 646 ? -26.131 5.184 -16.115 1.00 38.06 646 LEU A CA 1
ATOM 5106 C C . LEU A 1 646 ? -25.914 4.665 -14.680 1.00 38.06 646 LEU A C 1
ATOM 5108 O O . LEU A 1 646 ? -25.592 3.494 -14.492 1.00 38.06 646 LEU A O 1
ATOM 5112 N N . ALA A 1 647 ? -26.144 5.502 -13.663 1.00 33.66 647 ALA A N 1
ATOM 5113 C CA . ALA A 1 647 ? -26.048 5.106 -12.253 1.00 33.66 647 ALA A CA 1
ATOM 5114 C C . ALA A 1 647 ? -27.176 4.143 -11.820 1.00 33.66 647 ALA A C 1
ATOM 5116 O O . ALA A 1 647 ? -26.957 3.225 -11.029 1.00 33.66 647 ALA A O 1
ATOM 5117 N N . LEU A 1 648 ? -28.382 4.307 -12.375 1.00 30.77 648 LEU A N 1
ATOM 5118 C CA . LEU A 1 648 ? -29.520 3.418 -12.115 1.00 30.77 648 LEU A CA 1
ATOM 5119 C C . LEU A 1 648 ? -29.345 2.022 -12.734 1.00 30.77 648 LEU A C 1
ATOM 5121 O O . LEU A 1 648 ? -29.784 1.049 -12.129 1.00 30.77 648 LEU A O 1
ATOM 5125 N N . GLN A 1 649 ? -28.656 1.898 -13.875 1.00 33.38 649 GLN A N 1
ATOM 5126 C CA . GLN A 1 649 ? -28.328 0.589 -14.459 1.00 33.38 649 GLN A CA 1
ATOM 5127 C C . GLN A 1 649 ? -27.366 -0.219 -13.573 1.00 33.38 649 GLN A C 1
ATOM 5129 O O . GLN A 1 649 ? -27.592 -1.407 -13.377 1.00 33.38 649 GLN A O 1
ATOM 5134 N N . GLN A 1 650 ? -26.385 0.427 -12.930 1.00 33.12 650 GLN A N 1
ATOM 5135 C CA . GLN A 1 650 ? -25.464 -0.243 -11.995 1.00 33.12 650 GLN A CA 1
ATOM 5136 C C . GLN A 1 650 ? -26.106 -0.647 -10.659 1.00 33.12 650 GLN A C 1
ATOM 5138 O O . GLN A 1 650 ? -25.570 -1.498 -9.954 1.00 33.12 650 GLN A O 1
ATOM 5143 N N . THR A 1 651 ? -27.246 -0.048 -10.300 1.00 30.45 651 THR A N 1
ATOM 5144 C CA . THR A 1 651 ? -27.964 -0.368 -9.051 1.00 30.45 651 THR A CA 1
ATOM 5145 C C . THR A 1 651 ? -28.921 -1.556 -9.221 1.00 30.45 651 THR A C 1
ATOM 5147 O O . THR A 1 651 ? -29.335 -2.145 -8.235 1.00 30.45 651 THR A O 1
ATOM 5150 N N . ILE A 1 652 ? -29.270 -1.923 -10.461 1.00 29.17 652 ILE A N 1
ATOM 5151 C CA . ILE A 1 652 ? -30.097 -3.106 -10.769 1.00 29.17 652 ILE A CA 1
ATOM 5152 C C . ILE A 1 652 ? -29.216 -4.361 -10.986 1.00 29.17 652 ILE A C 1
ATOM 5154 O O . ILE A 1 652 ? -29.722 -5.479 -10.992 1.00 29.17 652 ILE A O 1
ATOM 5158 N N . GLU A 1 653 ? -27.895 -4.186 -11.127 1.00 32.41 653 GLU A N 1
ATOM 5159 C CA . GLU A 1 653 ? -26.894 -5.246 -11.356 1.00 32.41 653 GLU A CA 1
ATOM 5160 C C . GLU A 1 653 ? -26.096 -5.669 -10.098 1.00 32.41 653 GLU A C 1
ATOM 5162 O O . GLU A 1 653 ? -25.228 -6.538 -10.198 1.00 32.41 653 GLU A O 1
ATOM 5167 N N . ARG A 1 654 ? -26.374 -5.095 -8.920 1.00 29.41 654 ARG A N 1
ATOM 5168 C CA . ARG A 1 654 ? -25.876 -5.570 -7.612 1.00 29.41 654 ARG A CA 1
ATOM 5169 C C . ARG A 1 654 ? -27.040 -6.048 -6.765 1.00 29.41 654 ARG A C 1
ATOM 5171 O O . ARG A 1 654 ? -26.834 -7.035 -6.027 1.00 29.41 654 ARG A O 1
#

Sequence (654 aa):
MFKASNRHNPCPVCGDITGNCRHTDSDLILCMTYPDGGDNPGWQFLKPTSNGLWGLWKPVTEQPQTYIKPVAPKVERIYSTLTHEERDRYIRSFHRNLGLRTADRQRLKARGLSDSEIDAGLFFSLDPEVELDPYFPHVPDNFPGVFRRGGQKILRSHRGIAVPVFDVQGLAIGLQIRLESPGEGGKYRWLKNSHLSNGELPLTVAYPGDFQNPAILLTEGILKPFVAAQKHGAIAIGASGGNFSTSPEQLQTALNAFNAKRVLLCPDGGSVQNRHVFRQYLRLKHLLDRFNVHLEVLWWGQTEKTHPDIDELESLGLAQAIAWEEFATIAATYGVKVELAQPNQRFSQTRSYQNTLQLIHRYAGELKQALSAQPSQNAQVSQAV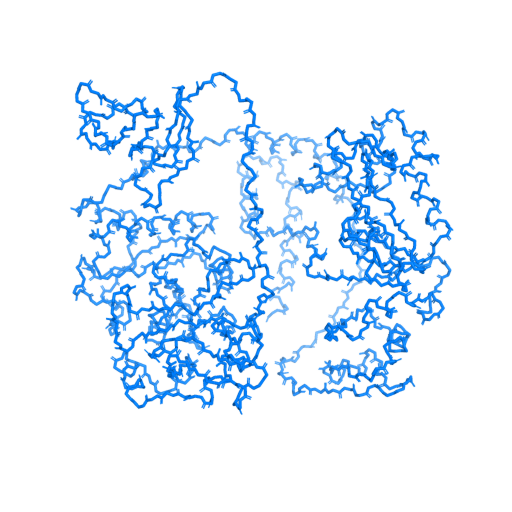VPYQHPTVQFIEYHKVGDLPTVEQWQQLGYPEICFAPGRRLDLYSEAICKGFKYLQDASTTGCGKSYDAGRLTGQLLHLEEHQKIFLLANNHRNPTTVTIEDNFADQVVRHKGLSEDPSHRTAKGYAHLKLAKPGELPKIAANCIKPEVFYTLAKSGVALSPGSDNPVCQSCLNLEQCKVSGFLGQKRELYANHNRIRSSIDSVSPSDSVLIVDDSVSEIRTNKTFEVEQFQVDRTYRLVSEQFPQHREVVLPLLRSLNGLALQQTIER

Mean predicted aligned error: 21.03 Å